Protein AF-A0A2E4DD00-F1 (afdb_monomer_lite)

Radius of gyration: 24.38 Å; chains: 1; bounding box: 70×54×66 Å

Foldseek 3Di:
DPDPLQWKDKAWFFACQQVLDPDPPDDTPTAIEIEAEDDCVQFPPVVVVQLVLLLPVLKAKAFDDHPSQAEDDDDPVVLVRNQVCLVVLHFYWYWYYNLQWIKIWTFNHKDFPVVCPVPVVRYDRRHPDDPVRGGIITITRAMDTDDGNPPPDSVVSVVVVCCVRVHHNNDDLADGDDDFPDPDPDDPDDPPPGDGPSPPPDDPDPLLVVLLVCLCVAAQPVLSVLQHPLLSSLQSQLVVLLVVLVVDAAPSSLVSLVSSLVSNLSSVQRLLCSQAPVSLLVCCVPDPLLVVLLVVQDPVQADVLLNVVNVCCNRVVDVGDSDLVSVLVCLVRVLSVLVSSVVSSVVVVVDPCNVVVNSNSVLSNVLSVLCVVVCLNVLSVVSVVVVVVSVVCVVCRVVDDSVRSRVVSVVSSVLVCQCSHNDPVRPSSQVSSCSSVVHRPDDCDPVNVVVVVVVPPPPPPD

pLDDT: mean 80.6, std 14.47, range [30.0, 97.0]

Secondary structure (DSSP, 8-state):
----TTS-EEEEEEE-TT---S-TTS--EEEEEEEEE--TTTSTTHHHHHHHHHHHHS-EEEE-EETTTEE----HHHHHHHHHHHHTT---EEEEE-SSEEEEEEEEEEEEGGGGTT-TTSB---SSS-GGG--EEEEEEEEEEEEE-TT--HHHHHHHHHHHHHS-B-S-SS---PPP--SSTT----GGGS--TTTS-----HHHHHHHHHIIIIIIGGGGGGS-HHHHHHHHHHHHHHHHGGG--HHHHHHHHHHHHHHHHHHHHHHHIIIIIHHHHHHHHH-HHHHHHHHT--TTTS-HHHHHHHHHHHTTS-SS---HHHHHHHHHHHHHHHHHHHHHHHTTTTSTTHHHHHHHHHHHHHHHHHHHHTTHHHHHHHHHHHHHHHHHHHTTGGGS-HHHHHHHHHHHHHHHHHHTSS-TTT-HHHHHHHHHHTS------HHHHHHHHHH-------

Sequence (462 aa):
MSHYWHKPRIFERVSNIYTFSQNPLFKKNVDQHFFMPWNEVDEPELMFKLKAQIGDKKYAYFPLFKGHGRPWQVQEESLEQIKKQLESFRETHLIMTNLQSIHVFRVAAIVEYQELADDTTQCFHPFKSKKSKFTHWLKIDDMFVLEANHNNITGTIEDELEKFISSPQTQNIFIPSKKQLSDNYEDEINLADRERWVDTNRNLTYDYFVRSSELKDNIYQESWEYLSRKTQHELITSDLERYSGIFYRDIKKWRHLKHSFDHYLNALYNELNEVYMFPLINAITDYKCLKEAWFDLDDSLVNPRVKAMVRSLLIGERKQVDSLEDFLFYTKSAKSFLFTLKNRFTKKIHKEEFLLVENFLCRQESLVESLICHKIVHKIEAIMHINNWMNKMDQNIEKVSSQTLNNCNLKLSHLMSIMTSASYEDNIFFKLIEEKAARGVSKKSFEDEVKTLLSIDFDESA

Structure (mmCIF, N/CA/C/O backbone):
data_AF-A0A2E4DD00-F1
#
_entry.id   AF-A0A2E4DD00-F1
#
loop_
_atom_site.group_PDB
_atom_site.id
_atom_site.type_symbol
_atom_site.label_atom_id
_atom_site.label_alt_id
_atom_site.label_comp_id
_atom_site.label_asym_id
_atom_site.label_entity_id
_atom_site.label_seq_id
_atom_site.pdbx_PDB_ins_code
_atom_site.Cartn_x
_atom_site.Cartn_y
_atom_site.Cartn_z
_atom_site.occupancy
_atom_site.B_iso_or_equiv
_atom_site.auth_seq_id
_atom_site.auth_comp_id
_atom_site.auth_asym_id
_atom_site.auth_atom_id
_atom_site.pdbx_PDB_model_num
ATOM 1 N N . MET A 1 1 ? -11.482 4.629 -28.073 1.00 39.22 1 MET A N 1
ATOM 2 C CA . MET A 1 1 ? -10.571 3.791 -28.885 1.00 39.22 1 MET A CA 1
ATOM 3 C C . MET A 1 1 ? -10.894 2.344 -28.542 1.00 39.22 1 MET A C 1
ATOM 5 O O . MET A 1 1 ? -10.897 2.035 -27.366 1.00 39.22 1 MET A O 1
ATOM 9 N N . SER A 1 2 ? -11.249 1.476 -29.494 1.00 35.62 2 SER A N 1
ATOM 10 C CA . SER A 1 2 ? -11.558 0.067 -29.185 1.00 35.62 2 SER A CA 1
ATOM 11 C C . SER A 1 2 ? -10.259 -0.679 -28.844 1.00 35.62 2 SER A C 1
ATOM 13 O O . SER A 1 2 ? -9.454 -0.954 -29.740 1.00 35.62 2 SER A O 1
ATOM 15 N N . HIS A 1 3 ? -9.991 -0.934 -27.563 1.00 51.69 3 HIS A N 1
ATOM 16 C CA . HIS A 1 3 ? -8.717 -1.508 -27.132 1.00 51.69 3 HIS A CA 1
ATOM 17 C C . HIS A 1 3 ? -8.641 -3.014 -27.416 1.00 51.69 3 HIS A C 1
ATOM 19 O O . HIS A 1 3 ? -9.468 -3.806 -26.984 1.00 51.69 3 HIS A O 1
ATOM 25 N N . TYR A 1 4 ? -7.612 -3.412 -28.171 1.00 68.06 4 TYR A N 1
ATOM 26 C CA . TYR A 1 4 ? -7.267 -4.810 -28.432 1.00 68.06 4 TYR A CA 1
ATOM 27 C C . TYR A 1 4 ? -6.574 -5.416 -27.201 1.00 68.06 4 TYR A C 1
ATOM 29 O O . TYR A 1 4 ? -5.360 -5.628 -27.214 1.00 68.06 4 TYR A O 1
ATOM 37 N N . TRP A 1 5 ? -7.338 -5.752 -26.157 1.00 82.31 5 TRP A N 1
ATOM 38 C CA . TRP A 1 5 ? -6.833 -6.469 -24.973 1.00 82.31 5 TRP A CA 1
ATOM 39 C C . TRP A 1 5 ? -6.318 -7.885 -25.272 1.00 82.31 5 TRP A C 1
ATOM 41 O O . TRP A 1 5 ? -5.752 -8.547 -24.415 1.00 82.31 5 TRP A O 1
ATOM 51 N N . HIS A 1 6 ? -6.444 -8.340 -26.518 1.00 81.19 6 HIS A N 1
ATOM 52 C CA . HIS A 1 6 ? -5.992 -9.648 -26.989 1.00 81.19 6 HIS A CA 1
ATOM 53 C C . HIS A 1 6 ? -4.534 -9.688 -27.472 1.00 81.19 6 HIS A C 1
ATOM 55 O O . HIS A 1 6 ? -4.058 -10.748 -27.885 1.00 81.19 6 HIS A O 1
ATOM 61 N N . LYS A 1 7 ? -3.806 -8.562 -27.462 1.00 86.94 7 LYS A N 1
ATOM 62 C CA . LYS A 1 7 ? -2.407 -8.506 -27.919 1.00 86.94 7 LYS A CA 1
ATOM 63 C C . LYS A 1 7 ? -1.477 -8.013 -26.811 1.00 86.94 7 LYS A C 1
ATOM 65 O O . LYS A 1 7 ? -1.815 -7.036 -26.146 1.00 86.94 7 LYS A O 1
ATOM 70 N N . PRO A 1 8 ? -0.299 -8.640 -26.635 1.00 91.00 8 PRO A N 1
ATOM 71 C CA . PRO A 1 8 ? 0.699 -8.105 -25.726 1.00 91.00 8 PRO A CA 1
ATOM 72 C C . PRO A 1 8 ? 1.235 -6.770 -26.254 1.00 91.00 8 PRO A C 1
ATOM 74 O O . PRO A 1 8 ? 1.322 -6.562 -27.470 1.00 91.00 8 PRO A O 1
ATOM 77 N N . ARG A 1 9 ? 1.595 -5.871 -25.341 1.00 92.81 9 ARG A N 1
ATOM 78 C CA . ARG A 1 9 ? 2.185 -4.567 -25.662 1.00 92.81 9 ARG A CA 1
ATOM 79 C C . ARG A 1 9 ? 3.078 -4.088 -24.528 1.00 92.81 9 ARG A C 1
ATOM 81 O O . ARG A 1 9 ? 2.853 -4.442 -23.374 1.00 92.81 9 ARG A O 1
ATOM 88 N N . ILE A 1 10 ? 4.070 -3.275 -24.864 1.00 93.38 10 ILE A N 1
ATOM 89 C CA . ILE A 1 10 ? 4.711 -2.400 -23.883 1.00 93.38 10 ILE A CA 1
ATOM 90 C C . ILE A 1 10 ? 3.876 -1.129 -23.830 1.00 93.38 10 ILE A C 1
ATOM 92 O O . ILE A 1 10 ? 3.390 -0.661 -24.863 1.00 93.38 10 ILE A O 1
ATOM 96 N N . PHE A 1 11 ? 3.669 -0.609 -22.632 1.00 92.25 11 PHE A N 1
ATOM 97 C CA . PHE A 1 11 ? 3.002 0.664 -22.428 1.00 92.25 11 PHE A CA 1
ATOM 98 C C . PHE A 1 11 ? 3.821 1.516 -21.467 1.00 92.25 11 PHE A C 1
ATOM 100 O O . PHE A 1 11 ? 4.609 1.008 -20.668 1.00 92.25 11 PHE A O 1
ATOM 107 N N . GLU A 1 12 ? 3.623 2.818 -21.573 1.00 91.31 12 GLU A N 1
ATOM 108 C CA . GLU A 1 12 ? 4.301 3.813 -20.762 1.00 91.31 12 GLU A CA 1
ATOM 109 C C . GLU A 1 12 ? 3.349 4.339 -19.699 1.00 91.31 12 GLU A C 1
ATOM 111 O O . GLU A 1 12 ? 2.184 4.625 -19.988 1.00 91.31 12 GLU A O 1
ATOM 116 N N . ARG A 1 13 ? 3.850 4.504 -18.476 1.00 87.94 13 ARG A N 1
ATOM 117 C CA . ARG A 1 13 ? 3.145 5.230 -17.424 1.00 87.94 13 ARG A CA 1
ATOM 118 C C . ARG A 1 13 ? 4.004 6.359 -16.911 1.00 87.94 13 ARG A C 1
ATOM 120 O O . ARG A 1 13 ? 5.195 6.215 -16.657 1.00 87.94 13 ARG A O 1
ATOM 127 N N . VAL A 1 14 ? 3.361 7.506 -16.733 1.00 82.94 14 VAL A N 1
ATOM 128 C CA . VAL A 1 14 ? 3.984 8.634 -16.051 1.00 82.94 14 VAL A CA 1
ATOM 129 C C . VAL A 1 14 ? 3.956 8.351 -14.553 1.00 82.94 14 VAL A C 1
ATOM 131 O O . VAL A 1 14 ? 2.880 8.265 -13.962 1.00 82.94 14 VAL A O 1
ATOM 134 N N . SER A 1 15 ? 5.126 8.234 -13.939 1.00 74.38 15 SER A N 1
ATOM 135 C CA . SER A 1 15 ? 5.287 8.135 -12.495 1.00 74.38 15 SER A CA 1
ATOM 136 C C . SER A 1 15 ? 5.249 9.528 -11.869 1.00 74.38 15 SER A C 1
ATOM 138 O O . SER A 1 15 ? 6.168 10.341 -12.005 1.00 74.38 15 SER A O 1
ATOM 140 N N . ASN A 1 16 ? 4.147 9.795 -11.170 1.00 66.69 16 ASN A N 1
ATOM 141 C CA . ASN A 1 16 ? 3.924 10.998 -10.376 1.00 66.69 16 ASN A CA 1
ATOM 142 C C . ASN A 1 16 ? 4.305 10.811 -8.902 1.00 66.69 16 ASN A C 1
ATOM 144 O O . ASN A 1 16 ? 4.214 11.769 -8.134 1.00 66.69 16 ASN A O 1
ATOM 148 N N . ILE A 1 17 ? 4.776 9.622 -8.518 1.00 58.84 17 ILE A N 1
ATOM 149 C CA . ILE A 1 17 ? 5.202 9.264 -7.152 1.00 58.84 17 ILE A CA 1
ATOM 150 C C . ILE A 1 17 ? 6.194 10.292 -6.584 1.00 58.84 17 ILE A C 1
ATOM 152 O O . ILE A 1 17 ? 6.186 10.592 -5.393 1.00 58.84 17 ILE A O 1
ATOM 156 N N . TYR A 1 18 ? 7.004 10.889 -7.462 1.00 54.31 18 TYR A N 1
ATOM 157 C CA . TYR A 1 18 ? 8.043 11.864 -7.129 1.00 54.31 18 TYR A CA 1
ATOM 158 C C . TYR A 1 18 ? 7.775 13.258 -7.714 1.00 54.31 18 TYR A C 1
ATOM 160 O O . TYR A 1 18 ? 8.676 14.091 -7.787 1.00 54.31 18 TYR A O 1
ATOM 168 N N . THR A 1 19 ? 6.550 13.545 -8.175 1.00 44.56 19 THR A N 1
ATOM 169 C CA . THR A 1 19 ? 6.236 14.873 -8.730 1.00 44.56 19 THR A CA 1
ATOM 170 C C . THR A 1 19 ? 6.063 15.897 -7.613 1.00 44.56 19 THR A C 1
ATOM 172 O O . THR A 1 19 ? 5.012 16.052 -6.994 1.00 44.56 19 THR A O 1
ATOM 175 N N . PHE A 1 20 ? 7.144 16.630 -7.351 1.00 46.81 20 PHE A N 1
ATOM 176 C CA . PHE A 1 20 ? 7.199 17.638 -6.293 1.00 46.81 20 PHE A CA 1
ATOM 177 C C . PHE A 1 20 ? 6.507 18.956 -6.654 1.00 46.81 20 PHE A C 1
ATOM 179 O O . PHE A 1 20 ? 6.340 19.805 -5.782 1.00 46.81 20 PHE A O 1
ATOM 186 N N . SER A 1 21 ? 6.062 19.131 -7.903 1.00 36.00 21 SER A N 1
ATOM 187 C CA . SER A 1 21 ? 5.397 20.353 -8.355 1.00 36.00 21 SER A CA 1
ATOM 188 C C . SER A 1 21 ? 4.218 20.054 -9.282 1.00 36.00 21 SER A C 1
ATOM 190 O O . SER A 1 21 ? 4.285 19.132 -10.091 1.00 36.00 21 SER A O 1
ATOM 192 N N . GLN A 1 22 ? 3.177 20.889 -9.218 1.00 39.31 22 GLN A N 1
ATOM 193 C CA . GLN A 1 22 ? 2.122 20.951 -10.238 1.00 39.31 22 GLN A CA 1
ATOM 194 C C . GLN A 1 22 ? 2.620 21.573 -11.563 1.00 39.31 22 GLN A C 1
ATOM 196 O O . GLN A 1 22 ? 1.857 21.662 -12.522 1.00 39.31 22 GLN A O 1
ATOM 201 N N . ASN A 1 23 ? 3.888 22.008 -11.635 1.00 34.25 23 ASN A N 1
ATOM 202 C CA . ASN A 1 23 ? 4.464 22.648 -12.811 1.00 34.25 23 ASN A CA 1
ATOM 203 C C . ASN A 1 23 ? 5.028 21.614 -13.813 1.00 34.25 23 ASN A C 1
ATOM 205 O O . ASN A 1 23 ? 5.852 20.776 -13.442 1.00 34.25 23 ASN A O 1
ATOM 209 N N . PRO A 1 24 ? 4.661 21.703 -15.107 1.00 36.31 24 PRO A N 1
ATOM 210 C CA . PRO A 1 24 ? 5.008 20.732 -16.152 1.00 36.31 24 PRO A CA 1
ATOM 211 C C . PRO A 1 24 ? 6.449 20.841 -16.692 1.00 36.31 24 PRO A C 1
ATOM 213 O O . PRO A 1 24 ? 6.767 20.205 -17.692 1.00 36.31 24 PRO A O 1
ATOM 216 N N . LEU A 1 25 ? 7.325 21.636 -16.068 1.00 35.12 25 LEU A N 1
ATOM 217 C CA . LEU A 1 25 ? 8.663 21.947 -16.596 1.00 35.12 25 LEU A CA 1
ATOM 218 C C . LEU A 1 25 ? 9.733 20.869 -16.334 1.00 35.12 25 LEU A C 1
ATOM 220 O O . LEU A 1 25 ? 10.872 21.042 -16.757 1.00 35.12 25 LEU A O 1
ATOM 224 N N . PHE A 1 26 ? 9.402 19.758 -15.671 1.00 47.38 26 PHE A N 1
ATOM 225 C CA . PHE A 1 26 ? 10.388 18.752 -15.266 1.00 47.38 26 PHE A CA 1
ATOM 226 C C . PHE A 1 26 ? 10.176 17.388 -15.921 1.00 47.38 26 PHE A C 1
ATOM 228 O O . PHE A 1 26 ? 9.053 16.982 -16.220 1.00 47.38 26 PHE A O 1
ATOM 235 N N . LYS A 1 27 ? 11.301 16.696 -16.145 1.00 48.12 27 LYS A N 1
ATOM 236 C CA . LYS A 1 27 ? 11.430 15.372 -16.763 1.00 48.12 27 LYS A CA 1
ATOM 237 C C . LYS A 1 27 ? 10.433 14.406 -16.113 1.00 48.12 27 LYS A C 1
ATOM 239 O O . LYS A 1 27 ? 10.646 13.950 -14.994 1.00 48.12 27 LYS A O 1
ATOM 244 N N . LYS A 1 28 ? 9.319 14.136 -16.797 1.00 60.25 28 LYS A N 1
ATOM 245 C CA . LYS A 1 28 ? 8.363 13.113 -16.369 1.00 60.25 28 LYS A CA 1
ATOM 246 C C . LYS A 1 28 ? 9.118 11.789 -16.324 1.00 60.25 28 LYS A C 1
ATOM 248 O O . LYS A 1 28 ? 9.758 11.423 -17.309 1.00 60.25 28 LYS A O 1
ATOM 253 N N . ASN A 1 29 ? 9.073 11.099 -15.190 1.00 71.31 29 ASN A N 1
ATOM 254 C CA . ASN A 1 29 ? 9.514 9.713 -15.141 1.00 71.31 29 ASN A CA 1
ATOM 255 C C . ASN A 1 29 ? 8.492 8.919 -15.945 1.00 71.31 29 ASN A C 1
ATOM 257 O O . ASN A 1 29 ? 7.372 8.716 -15.489 1.00 71.31 29 ASN A O 1
ATOM 261 N N . VAL A 1 30 ? 8.838 8.606 -17.186 1.00 83.81 30 VAL A N 1
ATOM 262 C CA . VAL A 1 30 ? 8.031 7.755 -18.050 1.00 83.81 30 VAL A CA 1
ATOM 263 C C . VAL A 1 30 ? 8.648 6.375 -17.958 1.00 83.81 30 VAL A C 1
ATOM 265 O O . VAL A 1 30 ? 9.737 6.154 -18.486 1.00 83.81 30 VAL A O 1
ATOM 268 N N . ASP A 1 31 ? 7.984 5.504 -17.213 1.00 87.44 31 ASP A N 1
ATOM 269 C CA . ASP A 1 31 ? 8.433 4.141 -16.980 1.00 87.44 31 ASP A CA 1
ATOM 270 C C . ASP A 1 31 ? 7.674 3.203 -17.930 1.00 87.44 31 ASP A C 1
ATOM 272 O O . ASP A 1 31 ? 6.484 3.385 -18.211 1.00 87.44 31 ASP A O 1
ATOM 276 N N . GLN A 1 32 ? 8.385 2.224 -18.484 1.00 93.00 32 GLN A N 1
ATOM 277 C CA . GLN A 1 32 ? 7.846 1.226 -19.400 1.00 93.00 32 GLN A CA 1
ATOM 278 C C . GLN A 1 32 ? 7.483 -0.053 -18.647 1.00 93.00 32 GLN A C 1
ATOM 280 O O . GLN A 1 32 ? 8.220 -0.528 -17.780 1.00 93.00 32 GLN A O 1
ATOM 285 N N . HIS A 1 33 ? 6.339 -0.628 -19.005 1.00 94.56 33 HIS A N 1
ATOM 286 C CA . HIS A 1 33 ? 5.773 -1.816 -18.376 1.00 94.56 33 HIS A CA 1
ATOM 287 C C . HIS A 1 33 ? 5.241 -2.783 -19.442 1.00 94.56 33 HIS A C 1
ATOM 289 O O . HIS A 1 33 ? 4.939 -2.394 -20.574 1.00 94.56 33 HIS A O 1
ATOM 295 N N . PHE A 1 34 ? 5.095 -4.055 -19.079 1.00 95.19 34 PHE A N 1
ATOM 296 C CA . PHE A 1 34 ? 4.586 -5.099 -19.965 1.00 95.19 34 PHE A CA 1
ATOM 297 C C . PHE A 1 34 ? 3.098 -5.341 -19.729 1.00 95.19 34 PHE A C 1
ATOM 299 O O . PHE A 1 34 ? 2.656 -5.474 -18.591 1.00 95.19 34 PHE A O 1
ATOM 306 N N . PHE A 1 35 ? 2.330 -5.476 -20.806 1.00 94.56 35 PHE A N 1
ATOM 307 C CA . PHE A 1 35 ? 0.980 -6.027 -20.793 1.00 94.56 35 PHE A CA 1
ATOM 308 C C . PHE A 1 35 ? 0.947 -7.318 -21.610 1.00 94.56 35 PHE A C 1
ATOM 310 O O . PHE A 1 35 ? 1.394 -7.331 -22.761 1.00 94.56 35 PHE A O 1
ATOM 317 N N . MET A 1 36 ? 0.391 -8.390 -21.044 1.00 92.06 36 MET A N 1
ATOM 318 C CA . MET A 1 36 ? 0.235 -9.678 -21.717 1.00 92.06 36 MET A CA 1
ATOM 319 C C . MET A 1 36 ? -1.104 -10.338 -21.365 1.00 92.06 36 MET A C 1
ATOM 321 O O . MET A 1 36 ? -1.315 -10.706 -20.210 1.00 92.06 36 MET A O 1
ATOM 325 N N . PRO A 1 37 ? -1.999 -10.577 -22.336 1.00 90.12 37 PRO A N 1
ATOM 326 C CA . PRO A 1 37 ? -3.182 -11.377 -22.068 1.00 90.12 37 PRO A CA 1
ATOM 327 C C . PRO A 1 37 ? -2.817 -12.852 -21.895 1.00 90.12 37 PRO A C 1
ATOM 329 O O . PRO A 1 37 ? -1.885 -13.352 -22.537 1.00 90.12 37 PRO A O 1
ATOM 332 N N . TRP A 1 38 ? -3.590 -13.569 -21.084 1.00 87.69 38 TRP A N 1
ATOM 333 C CA . TRP A 1 38 ? -3.547 -15.030 -21.042 1.00 87.69 38 TRP A CA 1
ATOM 334 C C . TRP A 1 38 ? -4.927 -15.627 -21.295 1.00 87.69 38 TRP A C 1
ATOM 336 O O . TRP A 1 38 ? -5.951 -14.953 -21.210 1.00 87.69 38 TRP A O 1
ATOM 346 N N . ASN A 1 39 ? -4.936 -16.915 -21.619 1.00 82.94 39 ASN A N 1
ATOM 347 C CA . ASN A 1 39 ? -6.147 -17.687 -21.820 1.00 82.94 39 ASN A CA 1
ATOM 348 C C . ASN A 1 39 ? -6.071 -18.952 -20.962 1.00 82.94 39 ASN A C 1
ATOM 350 O O . ASN A 1 39 ? -5.085 -19.686 -21.032 1.00 82.94 39 ASN A O 1
ATOM 354 N N . GLU A 1 40 ? -7.106 -19.206 -20.164 1.00 81.56 40 GLU A N 1
ATOM 355 C CA . GLU A 1 40 ? -7.196 -20.403 -19.318 1.00 81.56 40 GLU A CA 1
ATOM 356 C C . GLU A 1 40 ? -7.251 -21.702 -20.128 1.00 81.56 40 GLU A C 1
ATOM 358 O O . GLU A 1 40 ? -6.843 -22.749 -19.634 1.00 81.56 40 GLU A O 1
ATOM 363 N N . VAL A 1 41 ? -7.700 -21.639 -21.386 1.00 81.81 41 VAL A N 1
ATOM 364 C CA . VAL A 1 41 ? -7.702 -22.791 -22.299 1.00 81.81 41 VAL A CA 1
ATOM 365 C C . VAL A 1 41 ? -6.279 -23.199 -22.687 1.00 81.81 41 VAL A C 1
ATOM 367 O O . VAL A 1 41 ? -6.001 -24.388 -22.835 1.00 81.81 41 VAL A O 1
ATOM 370 N N . ASP A 1 42 ? -5.382 -22.224 -22.863 1.00 77.81 42 ASP A N 1
ATOM 371 C CA . ASP A 1 42 ? -4.008 -22.479 -23.304 1.00 77.81 42 ASP A CA 1
ATOM 372 C C . ASP A 1 42 ? -3.142 -23.032 -22.158 1.00 77.81 42 ASP A C 1
ATOM 374 O O . ASP A 1 42 ? -2.304 -23.902 -22.400 1.00 77.81 42 ASP A O 1
ATOM 378 N N . GLU A 1 43 ? -3.350 -22.546 -20.928 1.00 81.31 43 GLU A N 1
ATOM 379 C CA . GLU A 1 43 ? -2.734 -23.092 -19.714 1.00 81.31 43 GLU A CA 1
ATOM 380 C C . GLU A 1 43 ? -3.669 -22.918 -18.498 1.00 81.31 43 GLU A C 1
ATOM 382 O O . GLU A 1 43 ? -3.766 -21.817 -17.937 1.00 81.31 43 GLU A O 1
ATOM 387 N N . PRO A 1 44 ? -4.340 -23.998 -18.055 1.00 83.25 44 PRO A N 1
ATOM 388 C CA . PRO A 1 44 ? -5.199 -23.967 -16.879 1.00 83.25 44 PRO A CA 1
ATOM 389 C C . PRO A 1 44 ? -4.415 -23.629 -15.612 1.00 83.25 44 PRO A C 1
ATOM 391 O O . PRO A 1 44 ? -3.289 -24.098 -15.414 1.00 83.25 44 PRO A O 1
ATOM 394 N N . GLU A 1 45 ? -5.042 -22.843 -14.736 1.00 87.19 45 GLU A N 1
ATOM 395 C CA . GLU A 1 45 ? -4.497 -22.448 -13.430 1.00 87.19 45 GLU A CA 1
ATOM 396 C C . GLU A 1 45 ? -3.154 -21.700 -13.501 1.00 87.19 45 GLU A C 1
ATOM 398 O O . GLU A 1 45 ? -2.420 -21.645 -12.513 1.00 87.19 45 GLU A O 1
ATOM 403 N N . LEU A 1 46 ? -2.831 -21.087 -14.648 1.00 88.44 46 LEU A N 1
ATOM 404 C CA . LEU A 1 46 ? -1.578 -20.360 -14.878 1.00 88.44 46 LEU A CA 1
ATOM 405 C C . LEU A 1 46 ? -1.195 -19.443 -13.704 1.00 88.44 46 LEU A C 1
ATOM 407 O O . LEU A 1 46 ? -0.081 -19.520 -13.188 1.00 88.44 46 LEU A O 1
ATOM 411 N N . MET A 1 47 ? -2.136 -18.606 -13.257 1.00 89.50 47 MET A N 1
ATOM 412 C CA . MET A 1 47 ? -1.912 -17.653 -12.165 1.00 89.50 47 MET A CA 1
ATOM 413 C C . MET A 1 47 ? -1.675 -18.341 -10.813 1.00 89.50 47 MET A C 1
ATOM 415 O O . MET A 1 47 ? -0.842 -17.878 -10.036 1.00 89.50 47 MET A O 1
ATOM 419 N N . PHE A 1 48 ? -2.347 -19.463 -10.532 1.00 88.31 48 PHE A N 1
ATOM 420 C CA . PHE A 1 48 ? -2.141 -20.227 -9.296 1.00 88.31 48 PHE A CA 1
ATOM 421 C C . PHE A 1 48 ? -0.774 -20.910 -9.282 1.00 88.31 48 PHE A C 1
ATOM 423 O O . PHE A 1 48 ? -0.072 -20.837 -8.275 1.00 88.31 48 PHE A O 1
ATOM 430 N N . LYS A 1 49 ? -0.363 -21.506 -10.409 1.00 89.19 49 LYS A N 1
ATOM 431 C CA . LYS A 1 49 ? 0.961 -22.129 -10.552 1.00 89.19 49 LYS A CA 1
ATOM 432 C C . LYS A 1 49 ? 2.081 -21.101 -10.393 1.00 89.19 49 LYS A C 1
ATOM 434 O O . LYS A 1 49 ? 3.040 -21.356 -9.670 1.00 89.19 49 LYS A O 1
ATOM 439 N N . LEU A 1 50 ? 1.927 -19.922 -11.002 1.00 89.56 50 LEU A N 1
ATOM 440 C CA . LEU A 1 50 ? 2.867 -18.812 -10.834 1.00 89.56 50 LEU A CA 1
ATOM 441 C C . LEU A 1 50 ? 2.927 -18.324 -9.387 1.00 89.56 50 LEU A C 1
ATOM 443 O O . LEU A 1 50 ? 4.019 -18.198 -8.839 1.00 89.56 50 LEU A O 1
ATOM 447 N N . LYS A 1 51 ? 1.773 -18.094 -8.748 1.00 89.62 51 LYS A N 1
ATOM 448 C CA . LYS A 1 51 ? 1.715 -17.683 -7.339 1.00 89.62 51 LYS A CA 1
ATOM 449 C C . LYS A 1 51 ? 2.415 -18.701 -6.435 1.00 89.62 51 LYS A C 1
ATOM 451 O O . LYS A 1 51 ? 3.231 -18.300 -5.611 1.00 89.62 51 LYS A O 1
ATOM 456 N N . ALA A 1 52 ? 2.122 -19.992 -6.603 1.00 88.31 52 ALA A N 1
ATOM 457 C CA . ALA A 1 52 ? 2.737 -21.067 -5.827 1.00 88.31 52 ALA A CA 1
ATOM 458 C C . ALA A 1 52 ? 4.259 -21.093 -6.018 1.00 88.31 52 ALA A C 1
ATOM 460 O O . ALA A 1 52 ? 5.005 -21.099 -5.043 1.00 88.31 52 ALA A O 1
ATOM 461 N N . GLN A 1 53 ? 4.732 -20.995 -7.263 1.00 87.81 53 GLN A N 1
ATOM 462 C CA . GLN A 1 53 ? 6.163 -20.978 -7.544 1.00 87.81 53 GLN A CA 1
ATOM 463 C C . GLN A 1 53 ? 6.872 -19.756 -6.942 1.00 87.81 53 GLN A C 1
ATOM 465 O O . GLN A 1 53 ? 7.935 -19.909 -6.346 1.00 87.81 53 GLN A O 1
ATOM 470 N N . ILE A 1 54 ? 6.294 -18.555 -7.047 1.00 87.94 54 ILE A N 1
ATOM 471 C CA . ILE A 1 54 ? 6.866 -17.340 -6.443 1.00 87.94 54 ILE A CA 1
ATOM 472 C C . ILE A 1 54 ? 6.842 -17.424 -4.904 1.00 87.94 54 ILE A C 1
ATOM 474 O O . ILE A 1 54 ? 7.761 -16.930 -4.241 1.00 87.94 54 ILE A O 1
ATOM 478 N N . GLY A 1 55 ? 5.819 -18.056 -4.322 1.00 84.56 55 GLY A N 1
ATOM 479 C CA . GLY A 1 55 ? 5.744 -18.342 -2.889 1.00 84.56 55 GLY A CA 1
ATOM 480 C C . GLY A 1 55 ? 6.884 -19.254 -2.430 1.00 84.56 55 GLY A C 1
ATOM 481 O O . GLY A 1 55 ? 7.682 -18.859 -1.578 1.00 84.56 55 GLY A O 1
ATOM 482 N N . ASP A 1 56 ? 7.012 -20.420 -3.067 1.00 83.62 56 ASP A N 1
ATOM 483 C CA . ASP A 1 56 ? 7.940 -21.488 -2.675 1.00 83.62 56 ASP A CA 1
ATOM 484 C C . ASP A 1 56 ? 9.403 -21.186 -3.027 1.00 83.62 56 ASP A C 1
ATOM 486 O O . ASP A 1 56 ? 10.312 -21.433 -2.234 1.00 83.62 56 ASP A O 1
ATOM 490 N N . LYS A 1 57 ? 9.652 -20.678 -4.240 1.00 81.75 57 LYS A N 1
ATOM 491 C CA . LYS A 1 57 ? 11.000 -20.454 -4.802 1.00 81.75 57 LYS A CA 1
ATOM 492 C C . LYS A 1 57 ? 11.449 -19.003 -4.743 1.00 81.75 57 LYS A C 1
ATOM 494 O O . LYS A 1 57 ? 12.526 -18.669 -5.219 1.00 81.75 57 LYS A O 1
ATOM 499 N N . LYS A 1 58 ? 10.632 -18.133 -4.156 1.00 83.81 58 LYS A N 1
ATOM 500 C CA . LYS A 1 58 ? 10.825 -16.680 -4.077 1.00 83.81 58 LYS A CA 1
ATOM 501 C C . LYS A 1 58 ? 10.738 -15.924 -5.410 1.00 83.81 58 LYS A C 1
ATOM 503 O O . LYS A 1 58 ? 10.481 -14.724 -5.392 1.00 83.81 58 LYS A O 1
ATOM 508 N N . TYR A 1 59 ? 10.881 -16.593 -6.551 1.00 86.88 59 TYR A N 1
ATOM 509 C CA . TYR A 1 59 ? 10.709 -16.006 -7.877 1.00 86.88 59 TYR A CA 1
ATOM 510 C C . TYR A 1 59 ? 10.374 -17.068 -8.935 1.00 86.88 59 TYR A C 1
ATOM 512 O O . TYR A 1 59 ? 10.444 -18.272 -8.687 1.00 86.88 59 TYR A O 1
ATOM 520 N N . ALA A 1 60 ? 10.010 -16.615 -10.133 1.00 89.00 60 ALA A N 1
ATOM 521 C CA . ALA A 1 60 ? 9.810 -17.444 -11.313 1.00 89.00 60 ALA A CA 1
ATOM 522 C C . ALA A 1 60 ? 10.359 -16.737 -12.560 1.00 89.00 60 ALA A C 1
ATOM 524 O O . ALA A 1 60 ? 10.250 -15.517 -12.685 1.00 89.00 60 ALA A O 1
ATOM 525 N N . TYR A 1 61 ? 10.920 -17.496 -13.503 1.00 89.00 61 TYR A N 1
ATOM 526 C CA . TYR A 1 61 ? 11.180 -16.977 -14.849 1.00 89.00 61 TYR A CA 1
ATOM 527 C C . TYR A 1 61 ? 9.982 -17.243 -15.752 1.00 89.00 61 TYR A C 1
ATOM 529 O O . TYR A 1 61 ? 9.567 -18.393 -15.891 1.00 89.00 61 TYR A O 1
ATOM 537 N N . PHE A 1 62 ? 9.469 -16.193 -16.388 1.00 89.69 62 PHE A N 1
ATOM 538 C CA . PHE A 1 62 ? 8.284 -16.219 -17.235 1.00 89.69 62 PHE A CA 1
ATOM 539 C C . PHE A 1 62 ? 8.603 -15.765 -18.669 1.00 89.69 62 PHE A C 1
ATOM 541 O O . PHE A 1 62 ? 9.202 -14.702 -18.843 1.00 89.69 62 PHE A O 1
ATOM 548 N N . PRO A 1 63 ? 8.235 -16.524 -19.716 1.00 89.88 63 PRO A N 1
ATOM 549 C CA . PRO A 1 63 ? 8.616 -16.183 -21.082 1.00 89.88 63 PRO A CA 1
ATOM 550 C C . PRO A 1 63 ? 7.751 -15.054 -21.646 1.00 89.88 63 PRO A C 1
ATOM 552 O O . PRO A 1 63 ? 6.540 -15.015 -21.427 1.00 89.88 63 PRO A O 1
ATOM 555 N N . LEU A 1 64 ? 8.345 -14.184 -22.467 1.00 89.50 64 LEU A N 1
ATOM 556 C CA . LEU A 1 64 ? 7.581 -13.204 -23.243 1.00 89.50 64 LEU A CA 1
ATOM 557 C C . LEU A 1 64 ? 6.883 -13.880 -24.432 1.00 89.50 64 LEU A C 1
ATOM 559 O O . LEU A 1 64 ? 7.526 -14.385 -25.358 1.00 89.50 64 LEU A O 1
ATOM 563 N N . PHE A 1 65 ? 5.550 -13.864 -24.442 1.00 86.75 65 PHE A N 1
ATOM 564 C CA . PHE A 1 65 ? 4.744 -14.508 -25.479 1.00 86.75 65 PHE A CA 1
ATOM 565 C C . PHE A 1 65 ? 3.621 -13.611 -26.013 1.00 86.75 65 PHE A C 1
ATOM 567 O O . PHE A 1 65 ? 3.161 -12.669 -25.376 1.00 86.75 65 PHE A O 1
ATOM 574 N N . LYS A 1 66 ? 3.177 -13.930 -27.226 1.00 81.19 66 LYS A N 1
ATOM 575 C CA . LYS A 1 66 ? 1.939 -13.472 -27.854 1.00 81.19 66 LYS A CA 1
ATOM 576 C C . LYS A 1 66 ? 0.962 -14.642 -27.905 1.00 81.19 66 LYS A C 1
ATOM 578 O O . LYS A 1 66 ? 1.411 -15.789 -27.922 1.00 81.19 66 LYS A O 1
ATOM 583 N N . GLY A 1 67 ? -0.338 -14.339 -27.920 1.00 71.31 67 GLY A N 1
ATOM 584 C CA . GLY A 1 67 ? -1.439 -15.305 -27.779 1.00 71.31 67 GLY A CA 1
ATOM 585 C C . GLY A 1 67 ? -1.205 -16.679 -28.427 1.00 71.31 67 GLY A C 1
ATOM 586 O O . GLY A 1 67 ? -0.563 -16.786 -29.479 1.00 71.31 67 GLY A O 1
ATOM 587 N N . HIS A 1 68 ? -1.730 -17.725 -27.782 1.00 71.50 68 HIS A N 1
ATOM 588 C CA . HIS A 1 68 ? -1.483 -19.136 -28.110 1.00 71.50 68 HIS A CA 1
ATOM 589 C C . HIS A 1 68 ? -0.011 -19.567 -27.973 1.00 71.50 68 HIS A C 1
ATOM 591 O O . HIS A 1 68 ? 0.503 -20.336 -28.790 1.00 71.50 68 HIS A O 1
ATOM 597 N N . GLY A 1 69 ? 0.697 -19.038 -26.968 1.00 72.38 69 GLY A N 1
ATOM 598 C CA . GLY A 1 69 ? 2.040 -19.496 -26.589 1.00 72.38 69 GLY A CA 1
ATOM 599 C C . GLY A 1 69 ? 3.126 -19.294 -27.650 1.00 72.38 69 GLY A C 1
ATOM 600 O O . GLY A 1 69 ? 4.095 -20.053 -27.702 1.00 72.38 69 GLY A O 1
ATOM 601 N N . ARG A 1 70 ? 2.984 -18.305 -28.541 1.00 82.38 70 ARG A N 1
ATOM 602 C CA . ARG A 1 70 ? 4.020 -17.972 -29.534 1.00 82.38 70 ARG A CA 1
ATOM 603 C C . ARG A 1 70 ? 5.001 -16.954 -28.941 1.00 82.38 70 ARG A C 1
ATOM 605 O O . ARG A 1 70 ? 4.553 -16.073 -28.224 1.00 82.38 70 ARG A O 1
ATOM 612 N N . PRO A 1 71 ? 6.301 -16.970 -29.271 1.00 85.81 71 PRO A N 1
ATOM 613 C CA . PRO A 1 71 ? 7.238 -15.959 -28.775 1.00 85.81 71 PRO A CA 1
ATOM 614 C C . PRO A 1 71 ? 6.841 -14.536 -29.185 1.00 85.81 71 PRO A C 1
ATOM 616 O O . PRO A 1 71 ? 6.450 -14.296 -30.338 1.00 85.81 71 PRO A O 1
ATOM 619 N N . TRP A 1 72 ? 6.948 -13.594 -28.248 1.00 88.94 72 TRP A N 1
ATOM 620 C CA . TRP A 1 72 ? 6.808 -12.167 -28.525 1.00 88.94 72 TRP A CA 1
ATOM 621 C C . TRP A 1 72 ? 8.185 -11.571 -28.814 1.00 88.94 72 TRP A C 1
ATOM 623 O O . TRP A 1 72 ? 9.065 -11.564 -27.959 1.00 88.94 72 TRP A O 1
ATOM 633 N N . GLN A 1 73 ? 8.377 -11.097 -30.045 1.00 85.62 73 GLN A N 1
ATOM 634 C CA . GLN A 1 73 ? 9.568 -10.346 -30.431 1.00 85.62 73 GLN A CA 1
ATOM 635 C C . GLN A 1 73 ? 9.359 -8.881 -30.054 1.00 85.62 73 GLN A C 1
ATOM 637 O O . GLN A 1 73 ? 8.638 -8.155 -30.739 1.00 85.62 73 GLN A O 1
ATOM 642 N N . VAL A 1 74 ? 9.934 -8.495 -28.922 1.00 85.94 74 VAL A N 1
ATOM 643 C CA . VAL A 1 74 ? 9.989 -7.108 -28.458 1.00 85.94 74 VAL A CA 1
ATOM 644 C C . VAL A 1 74 ? 11.151 -6.401 -29.157 1.00 85.94 74 VAL A C 1
ATOM 646 O O . VAL A 1 74 ? 12.162 -7.033 -29.454 1.00 85.94 74 VAL A O 1
ATOM 649 N N . GLN A 1 75 ? 10.999 -5.107 -29.443 1.00 88.69 75 GLN A N 1
ATOM 650 C CA . GLN A 1 75 ? 12.081 -4.286 -29.987 1.00 88.69 75 GLN A CA 1
ATOM 651 C C . GLN A 1 75 ? 13.236 -4.188 -28.978 1.00 88.69 75 GLN A C 1
ATOM 653 O O . GLN A 1 75 ? 12.999 -3.955 -27.792 1.00 88.69 75 GLN A O 1
ATOM 658 N N . GLU A 1 76 ? 14.474 -4.350 -29.450 1.00 86.94 76 GLU A N 1
ATOM 659 C CA . GLU A 1 76 ? 15.675 -4.316 -28.598 1.00 86.94 76 GLU A CA 1
ATOM 660 C C . GLU A 1 76 ? 15.805 -2.990 -27.841 1.00 86.94 76 GLU A C 1
ATOM 662 O O . GLU A 1 76 ? 16.089 -3.000 -26.647 1.00 86.94 76 GLU A O 1
ATOM 667 N N . GLU A 1 77 ? 15.476 -1.866 -28.484 1.00 90.12 77 GLU A N 1
ATOM 668 C CA . GLU A 1 77 ? 15.511 -0.540 -27.857 1.00 90.12 77 GLU A CA 1
ATOM 669 C C . GLU A 1 77 ? 14.615 -0.457 -26.607 1.00 90.12 77 GLU A C 1
ATOM 671 O O . GLU A 1 77 ? 15.051 0.027 -25.563 1.00 90.12 77 GLU A O 1
ATOM 676 N N . SER A 1 78 ? 13.386 -0.984 -26.669 1.00 89.94 78 SER A N 1
ATOM 677 C CA . SER A 1 78 ? 12.482 -1.009 -25.511 1.00 89.94 78 SER A CA 1
ATOM 678 C C . SER A 1 78 ? 12.997 -1.933 -24.405 1.00 89.94 78 SER A C 1
ATOM 680 O O . SER A 1 78 ? 12.889 -1.617 -23.224 1.00 89.94 78 SER A O 1
ATOM 682 N N . LEU A 1 79 ? 13.593 -3.077 -24.761 1.00 90.19 79 LEU A N 1
ATOM 683 C CA . LEU A 1 79 ? 14.185 -3.980 -23.771 1.00 90.19 79 LEU A CA 1
ATOM 684 C C . LEU A 1 79 ? 15.390 -3.344 -23.074 1.00 90.19 79 LEU A C 1
ATOM 686 O O . LEU A 1 79 ? 15.517 -3.477 -21.859 1.00 90.19 79 LEU A O 1
ATOM 690 N N . GLU A 1 80 ? 16.249 -2.632 -23.805 1.00 90.38 80 GLU A N 1
ATOM 691 C CA . GLU A 1 80 ? 17.364 -1.884 -23.221 1.00 90.38 80 GLU A CA 1
ATOM 692 C C . GLU A 1 80 ? 16.886 -0.766 -22.290 1.00 90.38 80 GLU A C 1
ATOM 694 O O . GLU A 1 80 ? 17.458 -0.573 -21.215 1.00 90.38 80 GLU A O 1
ATOM 699 N N . GLN A 1 81 ? 15.831 -0.039 -22.671 1.00 90.94 81 GLN A N 1
ATOM 700 C CA . GLN A 1 81 ? 15.227 0.993 -21.825 1.00 90.94 81 GLN A CA 1
ATOM 701 C C . GLN A 1 81 ? 14.688 0.396 -20.519 1.00 90.94 81 GLN A C 1
ATOM 703 O O . GLN A 1 81 ? 15.007 0.899 -19.440 1.00 90.94 81 GLN A O 1
ATOM 708 N N . ILE A 1 82 ? 13.960 -0.722 -20.592 1.00 91.94 82 ILE A N 1
ATOM 709 C CA . ILE A 1 82 ? 13.443 -1.405 -19.400 1.00 91.94 82 ILE A CA 1
ATOM 710 C C . ILE A 1 82 ? 14.581 -2.000 -18.554 1.00 91.94 82 ILE A C 1
ATOM 712 O O . ILE A 1 82 ? 14.537 -1.910 -17.329 1.00 91.94 82 ILE A O 1
ATOM 716 N N . LYS A 1 83 ? 15.640 -2.555 -19.160 1.00 90.69 83 LYS A N 1
ATOM 717 C CA . LYS A 1 83 ? 16.829 -3.021 -18.416 1.00 90.69 83 LYS A CA 1
ATOM 718 C C . LYS A 1 83 ? 17.470 -1.871 -17.620 1.00 90.69 83 LYS A C 1
ATOM 720 O O . LYS A 1 83 ? 17.678 -2.019 -16.419 1.00 90.69 83 LYS A O 1
ATOM 725 N N . LYS A 1 84 ? 17.661 -0.695 -18.232 1.00 87.81 84 LYS A N 1
ATOM 726 C CA . LYS A 1 84 ? 18.163 0.516 -17.542 1.00 87.81 84 LYS A CA 1
ATOM 727 C C . LYS A 1 84 ? 17.221 0.998 -16.430 1.00 87.81 84 LYS A C 1
ATOM 729 O O . LYS A 1 84 ? 17.675 1.466 -15.384 1.00 87.81 84 LYS A O 1
ATOM 734 N N . GLN A 1 85 ? 15.908 0.885 -16.637 1.00 87.50 85 GLN A N 1
ATOM 735 C CA . GLN A 1 85 ? 14.891 1.203 -15.630 1.00 87.50 85 GLN A CA 1
ATOM 736 C C . GLN A 1 85 ? 14.998 0.282 -14.403 1.00 87.50 85 GLN A C 1
ATOM 738 O O . GLN A 1 85 ? 14.979 0.764 -13.268 1.00 87.50 85 GLN A O 1
ATOM 743 N N . LEU A 1 86 ? 15.172 -1.023 -14.629 1.00 85.50 86 LEU A N 1
ATOM 744 C CA . LEU A 1 86 ? 15.364 -2.030 -13.582 1.00 85.50 86 LEU A CA 1
ATOM 745 C C . LEU A 1 86 ? 16.675 -1.819 -12.810 1.00 85.50 86 LEU A C 1
ATOM 747 O O . LEU A 1 86 ? 16.676 -1.891 -11.582 1.00 85.50 86 LEU A O 1
ATOM 751 N N . GLU A 1 87 ? 17.767 -1.482 -13.503 1.00 81.19 87 GLU A N 1
ATOM 752 C CA . GLU A 1 87 ? 19.049 -1.094 -12.885 1.00 81.19 87 GLU A CA 1
ATOM 753 C C . GLU A 1 87 ? 18.929 0.172 -12.025 1.00 81.19 87 GLU A C 1
ATOM 755 O O . GLU A 1 87 ? 19.624 0.317 -11.020 1.00 81.19 87 GLU A O 1
ATOM 760 N N . SER A 1 88 ? 18.008 1.067 -12.389 1.00 73.88 88 SER A N 1
ATOM 761 C CA . SER A 1 88 ? 17.666 2.272 -11.623 1.00 73.88 88 SER A CA 1
ATOM 762 C C . SER A 1 88 ? 16.648 2.006 -10.505 1.00 73.88 88 SER A C 1
ATOM 764 O O . SER A 1 88 ? 16.150 2.950 -9.897 1.00 73.88 88 SER A O 1
ATOM 766 N N . PHE A 1 89 ? 16.314 0.738 -10.238 1.00 74.75 89 PHE A N 1
ATOM 767 C CA . PHE A 1 89 ? 15.391 0.288 -9.187 1.00 74.75 89 PHE A CA 1
ATOM 768 C C . PHE A 1 89 ? 13.977 0.864 -9.271 1.00 74.75 89 PHE A C 1
ATOM 770 O O . PHE A 1 89 ? 13.258 0.904 -8.267 1.00 74.75 89 PHE A O 1
ATOM 777 N N . ARG A 1 90 ? 13.561 1.282 -10.467 1.00 78.88 90 ARG A N 1
ATOM 778 C CA . ARG A 1 90 ? 12.199 1.753 -10.701 1.00 78.88 90 ARG A CA 1
ATOM 779 C C . ARG A 1 90 ? 11.240 0.580 -10.787 1.00 78.88 90 ARG A C 1
ATOM 781 O O . ARG A 1 90 ? 11.561 -0.488 -11.318 1.00 78.88 90 ARG A O 1
ATOM 788 N N . GLU A 1 91 ? 10.049 0.782 -10.243 1.00 84.75 91 GLU A N 1
ATOM 789 C CA . GLU A 1 91 ? 9.026 -0.247 -10.227 1.00 84.75 91 GLU A CA 1
ATOM 790 C C . GLU A 1 91 ? 8.587 -0.582 -11.656 1.00 84.75 91 GLU A C 1
ATOM 792 O O . GLU A 1 91 ? 8.118 0.271 -12.400 1.00 84.75 91 GLU A O 1
ATOM 797 N N . THR A 1 92 ? 8.753 -1.845 -12.043 1.00 91.19 92 THR A N 1
ATOM 798 C CA . THR A 1 92 ? 8.435 -2.331 -13.387 1.00 91.19 92 THR A CA 1
ATOM 799 C C . THR A 1 92 ? 7.404 -3.442 -13.272 1.00 91.19 92 THR A C 1
ATOM 801 O O . THR A 1 92 ? 7.548 -4.352 -12.448 1.00 91.19 92 THR A O 1
ATOM 804 N N . HIS A 1 93 ? 6.354 -3.376 -14.092 1.00 94.12 93 HIS A N 1
ATOM 805 C CA . HIS A 1 93 ? 5.204 -4.277 -13.991 1.00 94.12 93 HIS A CA 1
ATOM 806 C C . HIS A 1 93 ? 5.099 -5.195 -15.198 1.00 94.12 93 HIS A C 1
ATOM 808 O O . HIS A 1 93 ? 5.344 -4.781 -16.330 1.00 94.12 93 HIS A O 1
ATOM 814 N N . LEU A 1 94 ? 4.644 -6.418 -14.945 1.00 95.31 94 LEU A N 1
ATOM 815 C CA . LEU A 1 94 ? 3.983 -7.261 -15.929 1.00 95.31 94 LEU A CA 1
ATOM 816 C C . LEU A 1 94 ? 2.505 -7.348 -15.540 1.00 95.31 94 LEU A C 1
ATOM 818 O O . LEU A 1 94 ? 2.159 -7.981 -14.546 1.00 95.31 94 LEU A O 1
ATOM 822 N N . ILE A 1 95 ? 1.642 -6.696 -16.313 1.00 95.12 95 ILE A N 1
ATOM 823 C CA . ILE A 1 95 ? 0.191 -6.788 -16.177 1.00 95.12 95 ILE A CA 1
ATOM 824 C C . ILE A 1 95 ? -0.300 -7.932 -17.044 1.00 95.12 95 ILE A C 1
ATOM 826 O O . ILE A 1 95 ? -0.041 -7.981 -18.249 1.00 95.12 95 ILE A O 1
ATOM 830 N N . MET A 1 96 ? -1.062 -8.820 -16.433 1.00 93.81 96 MET A N 1
ATOM 831 C CA . MET A 1 96 ? -1.720 -9.915 -17.103 1.00 93.81 96 MET A CA 1
ATOM 832 C C . MET A 1 96 ? -3.230 -9.814 -16.896 1.00 93.81 96 MET A C 1
ATOM 834 O O . MET A 1 96 ? -3.683 -9.470 -15.803 1.00 93.81 96 MET A O 1
ATOM 838 N N . THR A 1 97 ? -4.018 -10.162 -17.920 1.00 92.00 97 THR A N 1
ATOM 839 C CA . THR A 1 97 ? -5.479 -10.345 -17.794 1.00 92.00 97 THR A CA 1
ATOM 840 C C . THR A 1 97 ? -6.012 -11.479 -18.683 1.00 92.00 97 THR A C 1
ATOM 842 O O . THR A 1 97 ? -5.498 -11.706 -19.780 1.00 92.00 97 THR A O 1
ATOM 845 N N . ASN A 1 98 ? -7.060 -12.167 -18.228 1.00 89.75 98 ASN A N 1
ATOM 846 C CA . ASN A 1 98 ? -7.950 -13.012 -19.039 1.00 89.75 98 ASN A CA 1
ATOM 847 C C . ASN A 1 98 ? -9.350 -12.386 -19.205 1.00 89.75 98 ASN A C 1
ATOM 849 O O . ASN A 1 98 ? -10.289 -13.089 -19.572 1.00 89.75 98 ASN A O 1
ATOM 853 N N . LEU A 1 99 ? -9.503 -11.092 -18.892 1.00 87.94 99 LEU A N 1
ATOM 854 C CA . LEU A 1 99 ? -10.781 -10.366 -18.803 1.00 87.94 99 LEU A CA 1
ATOM 855 C C . LEU A 1 99 ? -11.742 -10.872 -17.708 1.00 87.94 99 LEU A C 1
ATOM 857 O O . LEU A 1 99 ? -12.892 -10.450 -17.650 1.00 87.94 99 LEU A O 1
ATOM 861 N N . GLN A 1 100 ? -11.266 -11.744 -16.817 1.00 88.25 100 GLN A N 1
ATOM 862 C CA . GLN A 1 100 ? -11.946 -12.124 -15.575 1.00 88.25 100 GLN A CA 1
ATOM 863 C C . GLN A 1 100 ? -11.167 -11.670 -14.343 1.00 88.25 100 GLN A C 1
ATOM 865 O O . GLN A 1 100 ? -11.752 -11.447 -13.293 1.00 88.25 100 GLN A O 1
ATOM 870 N N . SER A 1 101 ? -9.855 -11.491 -14.446 1.00 89.75 101 SER A N 1
ATOM 871 C CA . SER A 1 101 ? -9.048 -10.882 -13.394 1.00 89.75 101 SER A CA 1
ATOM 872 C C . SER A 1 101 ? -7.867 -10.106 -13.968 1.00 89.75 101 SER A C 1
ATOM 874 O O . SER A 1 101 ? -7.459 -10.298 -15.120 1.00 89.75 101 SER A O 1
ATOM 876 N N . ILE A 1 102 ? -7.313 -9.209 -13.154 1.00 92.88 102 ILE A N 1
ATOM 877 C CA . ILE A 1 102 ? -6.125 -8.417 -13.470 1.00 92.88 102 ILE A CA 1
ATOM 878 C C . ILE A 1 102 ? -5.042 -8.745 -12.446 1.00 92.88 102 ILE A C 1
ATOM 880 O O . ILE A 1 102 ? -5.182 -8.477 -11.251 1.00 92.88 102 ILE A O 1
ATOM 884 N N . HIS A 1 103 ? -3.941 -9.312 -12.928 1.00 93.88 103 HIS A N 1
ATOM 885 C CA . HIS A 1 103 ? -2.782 -9.672 -12.122 1.00 93.88 103 HIS A CA 1
ATOM 886 C C . HIS A 1 103 ? -1.621 -8.762 -12.493 1.00 93.88 103 HIS A C 1
ATOM 888 O O . HIS A 1 103 ? -1.296 -8.597 -13.665 1.00 93.88 103 HIS A O 1
ATOM 894 N N . VAL A 1 104 ? -0.982 -8.180 -11.491 1.00 95.12 104 VAL A N 1
ATOM 895 C CA . VAL A 1 104 ? 0.197 -7.336 -11.641 1.00 95.12 104 VAL A CA 1
ATOM 896 C C . VAL A 1 104 ? 1.361 -8.076 -11.000 1.00 95.12 104 VAL A C 1
ATOM 898 O O . VAL A 1 104 ? 1.302 -8.436 -9.828 1.00 95.12 104 VAL A O 1
ATOM 901 N N . PHE A 1 105 ? 2.420 -8.318 -11.759 1.00 94.38 105 PHE A N 1
ATOM 902 C CA . PHE A 1 105 ? 3.650 -8.934 -11.275 1.00 94.38 105 PHE A CA 1
ATOM 903 C C . PHE A 1 105 ? 4.765 -7.898 -11.212 1.00 94.38 105 PHE A C 1
ATOM 905 O O . PHE A 1 105 ? 4.876 -7.052 -12.107 1.00 94.38 105 PHE A O 1
ATOM 912 N N . ARG A 1 106 ? 5.624 -7.991 -10.193 1.00 92.75 106 ARG A N 1
ATOM 913 C CA . ARG A 1 106 ? 6.871 -7.222 -10.167 1.00 92.75 106 ARG A CA 1
ATOM 914 C C . ARG A 1 106 ? 7.888 -7.889 -11.079 1.00 92.75 106 ARG A C 1
ATOM 916 O O . ARG A 1 106 ? 8.192 -9.066 -10.904 1.00 92.75 106 ARG A O 1
ATOM 923 N N . VAL A 1 107 ? 8.437 -7.126 -12.018 1.00 92.38 107 VAL A N 1
ATOM 924 C CA . VAL A 1 107 ? 9.574 -7.555 -12.835 1.00 92.38 107 VAL A CA 1
ATOM 925 C C . VAL A 1 107 ? 10.855 -7.153 -12.112 1.00 92.38 107 VAL A C 1
ATOM 927 O O . VAL A 1 107 ? 11.072 -5.975 -11.843 1.00 92.38 107 VAL A O 1
ATOM 930 N N . ALA A 1 108 ? 11.690 -8.134 -11.782 1.00 88.12 108 ALA A N 1
ATOM 931 C CA . ALA A 1 108 ? 12.970 -7.933 -11.109 1.00 88.12 108 ALA A CA 1
ATOM 932 C C . ALA A 1 108 ? 14.150 -7.888 -12.090 1.00 88.12 108 ALA A C 1
ATOM 934 O O . ALA A 1 108 ? 15.122 -7.182 -11.845 1.00 88.12 108 ALA A O 1
ATOM 935 N N . ALA A 1 109 ? 14.079 -8.647 -13.187 1.00 88.69 109 ALA A N 1
ATOM 936 C CA . ALA A 1 109 ? 15.114 -8.691 -14.217 1.00 88.69 109 ALA A CA 1
ATOM 937 C C . ALA A 1 109 ? 14.544 -9.173 -15.559 1.00 88.69 109 ALA A C 1
ATOM 939 O O . ALA A 1 109 ? 13.502 -9.833 -15.602 1.00 88.69 109 ALA A O 1
ATOM 940 N N . ILE A 1 110 ? 15.267 -8.889 -16.642 1.00 90.12 110 ILE A N 1
ATOM 941 C CA . ILE A 1 110 ? 15.053 -9.484 -17.965 1.00 90.12 110 ILE A CA 1
ATOM 942 C C . ILE A 1 110 ? 16.304 -10.290 -18.297 1.00 90.12 110 ILE A C 1
ATOM 944 O O . ILE A 1 110 ? 17.390 -9.717 -18.334 1.00 90.12 110 ILE A O 1
ATOM 948 N N . VAL A 1 111 ? 16.137 -11.586 -18.544 1.00 88.56 111 VAL A N 1
ATOM 949 C CA . VAL A 1 111 ? 17.229 -12.521 -18.844 1.00 88.56 111 VAL A CA 1
ATOM 950 C C . VAL A 1 111 ? 17.034 -13.166 -20.208 1.00 88.56 111 VAL A C 1
ATOM 952 O O . VAL A 1 111 ? 15.907 -13.303 -20.702 1.00 88.56 111 VAL A O 1
ATOM 955 N N . GLU A 1 112 ? 18.137 -13.569 -20.820 1.00 85.94 112 GLU A N 1
ATOM 956 C CA . GLU A 1 112 ? 18.119 -14.315 -22.073 1.00 85.94 112 GLU A CA 1
ATOM 957 C C . GLU A 1 112 ? 18.055 -15.822 -21.829 1.00 85.94 112 GLU A C 1
ATOM 959 O O . GLU A 1 112 ? 18.497 -16.337 -20.805 1.00 85.94 112 GLU A O 1
ATOM 964 N N . TYR A 1 113 ? 17.525 -16.576 -22.796 1.00 80.56 113 TYR A N 1
ATOM 965 C CA . TYR A 1 113 ? 17.415 -18.034 -22.668 1.00 80.56 113 TYR A CA 1
ATOM 966 C C . TYR A 1 113 ? 18.755 -18.730 -22.394 1.00 80.56 113 TYR A C 1
ATOM 968 O O . TYR A 1 113 ? 18.788 -19.745 -21.702 1.00 80.56 113 TYR A O 1
ATOM 976 N N . GLN A 1 114 ? 19.854 -18.196 -22.928 1.00 77.38 114 GLN A N 1
ATOM 977 C CA . GLN A 1 114 ? 21.193 -18.751 -22.715 1.00 77.38 114 GLN A CA 1
ATOM 978 C C . GLN A 1 114 ? 21.627 -18.639 -21.246 1.00 77.38 114 GLN A C 1
ATOM 980 O O . GLN A 1 114 ? 22.288 -19.537 -20.738 1.00 77.38 114 GLN A O 1
ATOM 985 N N . GLU A 1 115 ? 21.176 -17.595 -20.550 1.00 75.62 115 GLU A N 1
ATOM 986 C CA . GLU A 1 115 ? 21.464 -17.326 -19.136 1.00 75.62 115 GLU A CA 1
ATOM 987 C C . GLU A 1 115 ? 20.606 -18.190 -18.191 1.00 75.62 115 GLU A C 1
ATOM 989 O O . GLU A 1 115 ? 20.898 -18.298 -17.005 1.00 75.62 115 GLU A O 1
ATOM 994 N N . LEU A 1 116 ? 19.556 -18.848 -18.704 1.00 74.00 116 LEU A N 1
ATOM 995 C CA . LEU A 1 116 ? 18.699 -19.760 -17.931 1.00 74.00 116 LEU A CA 1
ATOM 996 C C . LEU A 1 116 ? 19.283 -21.172 -17.775 1.00 74.00 116 LEU A C 1
ATOM 998 O O . LEU A 1 116 ? 18.696 -21.994 -17.065 1.00 74.00 116 LEU A O 1
ATOM 1002 N N . ALA A 1 117 ? 20.374 -21.489 -18.481 1.00 59.22 117 ALA A N 1
ATOM 1003 C CA . ALA A 1 117 ? 20.893 -22.851 -18.612 1.00 59.22 117 ALA A CA 1
ATOM 1004 C C . ALA A 1 117 ? 21.322 -23.479 -17.271 1.00 59.22 117 ALA A C 1
ATOM 1006 O O . ALA A 1 117 ? 21.240 -24.701 -17.132 1.00 59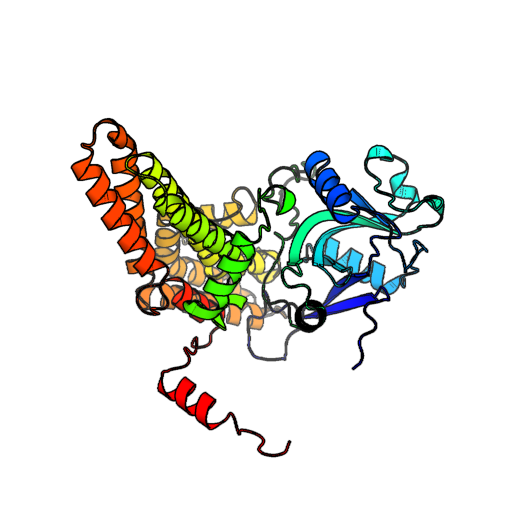.22 117 ALA A O 1
ATOM 1007 N N . ASP A 1 118 ? 21.662 -22.658 -16.275 1.00 56.41 118 ASP A N 1
ATOM 1008 C CA . ASP A 1 118 ? 22.125 -23.111 -14.960 1.00 56.41 118 ASP A CA 1
ATOM 1009 C C . ASP A 1 118 ? 20.991 -23.321 -13.932 1.00 56.41 118 ASP A C 1
ATOM 1011 O O . ASP A 1 118 ? 21.201 -23.981 -12.917 1.00 56.41 118 ASP A O 1
ATOM 1015 N N . ASP A 1 119 ? 19.762 -22.846 -14.197 1.00 58.78 119 ASP A N 1
ATOM 1016 C CA . ASP A 1 119 ? 18.659 -22.840 -13.212 1.00 58.78 119 ASP A CA 1
ATOM 1017 C C . ASP A 1 119 ? 17.330 -23.385 -13.773 1.00 58.78 119 ASP A C 1
ATOM 1019 O O . ASP A 1 119 ? 16.238 -22.816 -13.652 1.00 58.78 119 ASP A O 1
ATOM 1023 N N . THR A 1 120 ? 17.413 -24.542 -14.436 1.00 60.31 120 THR A N 1
ATOM 1024 C CA . THR A 1 120 ? 16.275 -25.159 -15.147 1.00 60.31 120 THR A CA 1
ATOM 1025 C C . THR A 1 120 ? 15.064 -25.482 -14.264 1.00 60.31 120 THR A C 1
ATOM 1027 O O . THR A 1 120 ? 13.946 -25.560 -14.786 1.00 60.31 120 THR A O 1
ATOM 1030 N N . THR A 1 121 ? 15.255 -25.631 -12.947 1.00 61.50 121 THR A N 1
ATOM 1031 C CA . THR A 1 121 ? 14.181 -25.943 -11.985 1.00 61.50 121 THR A CA 1
ATOM 1032 C C . THR A 1 121 ? 13.282 -24.750 -11.654 1.00 61.50 121 THR A C 1
ATOM 1034 O O . THR A 1 121 ? 12.145 -24.953 -11.235 1.00 61.50 121 THR A O 1
ATOM 1037 N N . GLN A 1 122 ? 13.747 -23.518 -11.888 1.00 65.44 122 GLN A N 1
ATOM 1038 C CA . GLN A 1 122 ? 13.027 -22.276 -11.555 1.00 65.44 122 GLN A CA 1
ATOM 1039 C C . GLN A 1 122 ? 12.416 -21.591 -12.788 1.00 65.44 122 GLN A C 1
ATOM 1041 O O . GLN A 1 122 ? 11.740 -20.563 -12.701 1.00 65.44 122 GLN A O 1
ATOM 1046 N N . CYS A 1 123 ? 12.613 -22.188 -13.962 1.00 67.88 123 CYS A N 1
ATOM 1047 C CA . CYS A 1 123 ? 12.056 -21.733 -15.225 1.00 67.88 123 CYS A CA 1
ATOM 1048 C C . CYS A 1 123 ? 10.612 -22.232 -15.398 1.00 67.88 123 CYS A C 1
ATOM 1050 O O . CYS A 1 123 ? 10.387 -23.391 -15.774 1.00 67.88 123 CYS A O 1
ATOM 1052 N N . PHE A 1 124 ? 9.636 -21.347 -15.163 1.00 72.00 124 PHE A N 1
ATOM 1053 C CA . PHE A 1 124 ? 8.224 -21.634 -15.398 1.00 72.00 124 PHE A CA 1
ATOM 1054 C C . PHE A 1 124 ? 7.900 -21.488 -16.887 1.00 72.00 124 PHE A C 1
ATOM 1056 O O . PHE A 1 124 ? 7.846 -20.385 -17.426 1.00 72.00 124 PHE A O 1
ATOM 1063 N N . HIS A 1 125 ? 7.668 -22.605 -17.574 1.00 74.31 125 HIS A N 1
ATOM 1064 C CA . HIS A 1 125 ? 7.296 -22.590 -18.987 1.00 74.31 125 HIS A CA 1
ATOM 1065 C C . HIS A 1 125 ? 5.870 -23.133 -19.160 1.00 74.31 125 HIS A C 1
ATOM 1067 O O . HIS A 1 125 ? 5.703 -24.353 -19.217 1.00 74.31 125 HIS A O 1
ATOM 1073 N N . PRO A 1 126 ? 4.854 -22.260 -19.286 1.00 69.69 126 PRO A N 1
ATOM 1074 C CA . PRO A 1 126 ? 3.456 -22.690 -19.306 1.00 69.69 126 PRO A CA 1
ATOM 1075 C C . PRO A 1 126 ? 3.043 -23.423 -20.584 1.00 69.69 126 PRO A C 1
ATOM 1077 O O . PRO A 1 126 ? 2.025 -24.092 -20.605 1.00 69.69 126 PRO A O 1
ATOM 1080 N N . PHE A 1 127 ? 3.807 -23.316 -21.674 1.00 71.38 127 PHE A N 1
ATOM 1081 C CA . PHE A 1 127 ? 3.385 -23.857 -22.970 1.00 71.38 127 PHE A CA 1
ATOM 1082 C C . PHE A 1 127 ? 4.052 -25.197 -23.306 1.00 71.38 127 PHE A C 1
ATOM 1084 O O . PHE A 1 127 ? 5.173 -25.482 -22.900 1.00 71.38 127 PHE A O 1
ATOM 1091 N N . LYS A 1 128 ? 3.413 -26.011 -24.153 1.00 62.94 128 LYS A N 1
ATOM 1092 C CA . LYS A 1 128 ? 4.018 -27.253 -24.686 1.00 62.94 128 LYS A CA 1
ATOM 1093 C C . LYS A 1 128 ? 5.102 -27.009 -25.752 1.00 62.94 128 LYS A C 1
ATOM 1095 O O . LYS A 1 128 ? 5.724 -27.951 -26.239 1.00 62.94 128 LYS A O 1
ATOM 1100 N N . SER A 1 129 ? 5.310 -25.761 -26.176 1.00 64.06 129 SER A N 1
ATOM 1101 C CA . SER A 1 129 ? 6.342 -25.386 -27.148 1.00 64.06 129 SER A CA 1
ATOM 1102 C C . SER A 1 129 ? 7.759 -25.592 -26.597 1.00 64.06 129 SER A C 1
ATOM 1104 O O . SER A 1 129 ? 7.986 -25.510 -25.396 1.00 64.06 129 SER A O 1
ATOM 1106 N N . LYS A 1 130 ? 8.747 -25.813 -27.477 1.00 64.56 130 LYS A N 1
ATOM 1107 C CA . LYS A 1 130 ? 10.160 -25.897 -27.066 1.00 64.56 130 LYS A CA 1
ATOM 1108 C C . LYS A 1 130 ? 10.599 -24.587 -26.389 1.00 64.56 130 LYS A C 1
ATOM 1110 O O . LYS A 1 130 ? 10.520 -23.542 -27.037 1.00 64.56 130 LYS A O 1
ATOM 1115 N N . LYS A 1 131 ? 11.126 -24.670 -25.154 1.00 67.75 131 LYS A N 1
ATOM 1116 C CA . LYS A 1 131 ? 11.659 -23.529 -24.373 1.00 67.75 131 LYS A CA 1
ATOM 1117 C C . LYS A 1 131 ? 12.617 -22.649 -25.188 1.00 67.75 131 LYS A C 1
ATOM 1119 O O . LYS A 1 131 ? 12.536 -21.429 -25.128 1.00 67.75 131 LYS A O 1
ATOM 1124 N N . SER A 1 132 ? 13.428 -23.276 -26.044 1.00 63.44 132 SER A N 1
ATOM 1125 C CA . SER A 1 132 ? 14.414 -22.635 -26.925 1.00 63.44 132 SER A CA 1
ATOM 1126 C C . SER A 1 132 ? 13.843 -21.662 -27.966 1.00 63.44 132 SER A C 1
ATOM 1128 O O . SER A 1 132 ? 14.608 -21.031 -28.687 1.00 63.44 132 SER A O 1
ATOM 1130 N N . LYS A 1 133 ? 12.515 -21.577 -28.126 1.00 76.94 133 LYS A N 1
ATOM 1131 C CA . LYS A 1 133 ? 11.878 -20.618 -29.042 1.00 76.94 133 LYS A CA 1
ATOM 1132 C C . LYS A 1 133 ? 11.711 -19.226 -28.425 1.00 76.94 133 LYS A C 1
ATOM 1134 O O . LYS A 1 133 ? 11.476 -18.280 -29.170 1.00 76.94 133 LYS A O 1
ATOM 1139 N N . PHE A 1 134 ? 11.796 -19.104 -27.102 1.00 81.38 134 PHE A N 1
ATOM 1140 C CA . PHE A 1 134 ? 11.658 -17.836 -26.391 1.00 81.38 134 PHE A CA 1
ATOM 1141 C C . PHE A 1 134 ? 13.038 -17.266 -26.105 1.00 81.38 134 PHE A C 1
ATOM 1143 O O . PHE A 1 134 ? 13.819 -17.897 -25.402 1.00 81.38 134 PHE A O 1
ATOM 1150 N N . THR A 1 135 ? 13.332 -16.092 -26.660 1.00 81.88 135 THR A N 1
ATOM 1151 C CA . THR A 1 135 ? 14.634 -15.431 -26.505 1.00 81.88 135 THR A CA 1
ATOM 1152 C C . THR A 1 135 ? 14.763 -14.736 -25.156 1.00 81.88 135 THR A C 1
ATOM 1154 O O . THR A 1 135 ? 15.782 -14.893 -24.493 1.00 81.88 135 THR A O 1
ATOM 1157 N N . HIS A 1 136 ? 13.707 -14.045 -24.725 1.00 88.19 136 HIS A N 1
ATOM 1158 C CA . HIS A 1 136 ? 13.693 -13.220 -23.520 1.00 88.19 136 HIS A CA 1
ATOM 1159 C C . HIS A 1 136 ? 12.695 -13.728 -22.484 1.00 88.19 136 HIS A C 1
ATOM 1161 O O . HIS A 1 136 ? 11.582 -14.161 -22.813 1.00 88.19 136 HIS A O 1
ATOM 1167 N N . TRP A 1 137 ? 13.101 -13.616 -21.226 1.00 90.38 137 TRP A N 1
ATOM 1168 C CA . TRP A 1 137 ? 12.368 -14.083 -20.064 1.00 90.38 137 TRP A CA 1
ATOM 1169 C C . TRP A 1 137 ? 12.368 -13.019 -18.975 1.00 90.38 137 TRP A C 1
ATOM 1171 O O . TRP A 1 137 ? 13.369 -12.349 -18.733 1.00 90.38 137 TRP A O 1
ATOM 1181 N N . LEU A 1 138 ? 11.233 -12.874 -18.304 1.00 92.00 138 LEU A N 1
ATOM 1182 C CA . LEU A 1 138 ? 11.063 -11.980 -17.170 1.00 92.00 138 LEU A CA 1
ATOM 1183 C C . LEU A 1 138 ? 11.299 -12.761 -15.882 1.00 92.00 138 LEU A C 1
ATOM 1185 O O . LEU A 1 138 ? 10.637 -13.769 -15.645 1.00 92.00 138 LEU A O 1
ATOM 1189 N N . LYS A 1 139 ? 12.199 -12.285 -15.025 1.00 90.44 139 LYS A N 1
ATOM 1190 C CA . LYS A 1 139 ? 12.269 -12.726 -13.631 1.00 90.44 139 LYS A CA 1
ATOM 1191 C C . LYS A 1 139 ? 11.202 -11.969 -12.850 1.00 90.44 139 LYS A C 1
ATOM 1193 O O . LYS A 1 139 ? 11.320 -10.755 -12.690 1.00 90.44 139 LYS A O 1
ATOM 1198 N N . ILE A 1 140 ? 10.180 -12.673 -12.379 1.00 91.50 140 ILE A N 1
ATOM 1199 C CA . ILE A 1 140 ? 9.105 -12.124 -11.547 1.00 91.50 140 ILE A CA 1
ATOM 1200 C C . ILE A 1 140 ? 9.201 -12.681 -10.130 1.00 91.50 140 ILE A C 1
ATOM 1202 O O . ILE A 1 140 ? 9.456 -13.869 -9.951 1.00 91.50 140 ILE A O 1
ATOM 1206 N N . ASP A 1 141 ? 9.037 -11.837 -9.116 1.00 88.12 141 ASP A N 1
ATOM 1207 C CA . ASP A 1 141 ? 9.331 -12.204 -7.720 1.00 88.12 141 ASP A CA 1
ATOM 1208 C C . ASP A 1 141 ? 8.264 -11.772 -6.699 1.00 88.12 141 ASP A C 1
ATOM 1210 O O . ASP A 1 141 ? 8.368 -12.105 -5.516 1.00 88.12 141 ASP A O 1
ATOM 1214 N N . ASP A 1 142 ? 7.218 -11.080 -7.154 1.00 90.81 142 ASP A N 1
ATOM 1215 C CA . ASP A 1 142 ? 6.033 -10.743 -6.368 1.00 90.81 142 ASP A CA 1
ATOM 1216 C C . ASP A 1 142 ? 4.792 -10.598 -7.270 1.00 90.81 142 ASP A C 1
ATOM 1218 O O . ASP A 1 142 ? 4.913 -10.382 -8.481 1.00 90.81 142 ASP A O 1
ATOM 1222 N N . MET A 1 143 ? 3.598 -10.721 -6.688 1.00 91.69 143 MET A N 1
ATOM 1223 C CA . MET A 1 143 ? 2.318 -10.686 -7.399 1.00 91.69 143 MET A CA 1
ATOM 1224 C C . MET A 1 143 ? 1.234 -9.991 -6.573 1.00 91.69 143 MET A C 1
ATOM 1226 O O . MET A 1 143 ? 0.914 -10.412 -5.465 1.00 91.69 143 MET A O 1
ATOM 1230 N N . PHE A 1 144 ? 0.587 -8.998 -7.176 1.00 92.06 144 PHE A N 1
ATOM 1231 C CA . PHE A 1 144 ? -0.591 -8.315 -6.658 1.00 92.06 144 PHE A CA 1
ATOM 1232 C C . PHE A 1 144 ? -1.779 -8.539 -7.598 1.00 92.06 144 PHE A C 1
ATOM 1234 O O . PHE A 1 144 ? -1.674 -8.329 -8.803 1.00 92.06 144 PHE A O 1
ATOM 1241 N N . VAL A 1 145 ? -2.928 -8.947 -7.064 1.00 91.06 145 VAL A N 1
ATOM 1242 C CA . VAL A 1 145 ? -4.175 -8.992 -7.842 1.00 91.06 145 VAL A CA 1
ATOM 1243 C C . VAL A 1 145 ? -4.882 -7.654 -7.671 1.00 91.06 145 VAL A C 1
ATOM 1245 O O . VAL A 1 145 ? -5.185 -7.262 -6.537 1.00 91.06 145 VAL A O 1
ATOM 1248 N N . LEU A 1 146 ? -5.088 -6.962 -8.791 1.00 89.50 146 LEU A N 1
ATOM 1249 C CA . LEU A 1 146 ? -5.715 -5.645 -8.836 1.00 89.50 146 LEU A CA 1
ATOM 1250 C C . LEU A 1 146 ? -7.235 -5.758 -8.749 1.00 89.50 146 LEU A C 1
ATOM 1252 O O . LEU A 1 146 ? -7.829 -5.105 -7.902 1.00 89.50 146 LEU A O 1
ATOM 1256 N N . GLU A 1 147 ? -7.826 -6.604 -9.590 1.00 87.75 147 GLU A N 1
ATOM 1257 C CA . GLU A 1 147 ? -9.276 -6.764 -9.697 1.00 87.75 147 GLU A CA 1
ATOM 1258 C C . GLU A 1 147 ? -9.620 -8.206 -10.079 1.00 87.75 147 GLU A C 1
ATOM 1260 O O . GLU A 1 147 ? -8.856 -8.870 -10.792 1.00 87.75 147 GLU A O 1
ATOM 1265 N N . ALA A 1 148 ? -10.768 -8.688 -9.610 1.00 86.81 148 ALA A N 1
ATOM 1266 C CA . ALA A 1 148 ? -11.317 -9.984 -9.981 1.00 86.81 148 ALA A CA 1
ATOM 1267 C C . ALA A 1 148 ? -12.826 -9.858 -10.205 1.00 86.81 148 ALA A C 1
ATOM 1269 O O . ALA A 1 148 ? -13.543 -9.215 -9.445 1.00 86.81 148 ALA A O 1
ATOM 1270 N N . ASN A 1 149 ? -13.321 -10.492 -11.260 1.00 84.19 149 ASN A N 1
ATOM 1271 C CA . ASN A 1 149 ? -14.706 -10.386 -11.674 1.00 84.19 149 ASN A CA 1
ATOM 1272 C C . ASN A 1 149 ? -15.603 -11.255 -10.790 1.00 84.19 149 ASN A C 1
ATOM 1274 O O . ASN A 1 149 ? -15.968 -12.372 -11.146 1.00 84.19 149 ASN A O 1
ATOM 1278 N N . HIS A 1 150 ? -15.969 -10.735 -9.623 1.00 78.38 150 HIS A N 1
ATOM 1279 C CA . HIS A 1 150 ? -16.862 -11.429 -8.697 1.00 78.38 150 HIS A CA 1
ATOM 1280 C C . HIS A 1 150 ? -18.331 -11.427 -9.157 1.00 78.38 150 HIS A C 1
ATOM 1282 O O . HIS A 1 150 ? -19.102 -12.282 -8.726 1.00 78.38 150 HIS A O 1
ATOM 1288 N N . ASN A 1 151 ? -18.707 -10.512 -10.060 1.00 77.38 151 ASN A N 1
ATOM 1289 C CA . ASN A 1 151 ? -20.093 -10.304 -10.499 1.00 77.38 151 ASN A CA 1
ATOM 1290 C C . ASN A 1 151 ? -20.367 -10.801 -11.933 1.00 77.38 151 ASN A C 1
ATOM 1292 O O . ASN A 1 151 ? -21.480 -10.637 -12.430 1.00 77.38 151 ASN A O 1
ATOM 1296 N N . ASN A 1 152 ? -19.377 -11.404 -12.603 1.00 74.12 152 ASN A N 1
ATOM 1297 C CA . ASN A 1 152 ? -19.426 -11.836 -14.008 1.00 74.12 152 ASN A CA 1
ATOM 1298 C C . ASN A 1 152 ? -19.791 -10.723 -15.016 1.00 74.12 152 ASN A C 1
ATOM 1300 O O . ASN A 1 152 ? -20.334 -10.999 -16.086 1.00 74.12 152 ASN A O 1
ATOM 1304 N N . ILE A 1 153 ? -19.466 -9.464 -14.711 1.00 76.94 153 ILE A N 1
ATOM 1305 C CA . ILE A 1 153 ? -19.689 -8.321 -15.606 1.00 76.94 153 ILE A CA 1
ATOM 1306 C C . ILE A 1 153 ? -18.373 -8.040 -16.332 1.00 76.94 153 ILE A C 1
ATOM 1308 O O . ILE A 1 153 ? -17.406 -7.610 -15.720 1.00 76.94 153 ILE A O 1
ATOM 1312 N N . THR A 1 154 ? -18.290 -8.323 -17.631 1.00 67.44 154 THR A N 1
ATOM 1313 C CA . THR A 1 154 ? -17.023 -8.218 -18.383 1.00 67.44 154 THR A CA 1
ATOM 1314 C C . THR A 1 154 ? -16.546 -6.779 -18.587 1.00 67.44 154 THR A C 1
ATOM 1316 O O . THR A 1 154 ? -15.341 -6.546 -18.608 1.00 67.44 154 THR A O 1
ATOM 1319 N N . GLY A 1 155 ? -17.464 -5.811 -18.692 1.00 78.44 155 GLY A N 1
ATOM 1320 C CA . GLY A 1 155 ? -17.110 -4.406 -18.940 1.00 78.44 155 GLY A CA 1
ATOM 1321 C C . GLY A 1 155 ? -16.305 -3.760 -17.808 1.00 78.44 155 GLY A C 1
ATOM 1322 O O . GLY A 1 155 ? -15.403 -2.975 -18.068 1.00 78.44 155 GLY A O 1
ATOM 1323 N N . THR A 1 156 ? -16.545 -4.154 -16.553 1.00 81.25 156 THR A N 1
ATOM 1324 C CA . THR A 1 156 ? -15.880 -3.533 -15.395 1.00 81.25 156 THR A CA 1
ATOM 1325 C C . THR A 1 156 ? -14.383 -3.836 -15.342 1.00 81.25 156 THR A C 1
ATOM 1327 O O . THR A 1 156 ? -13.595 -2.967 -14.979 1.00 81.25 156 THR A O 1
ATOM 1330 N N . ILE A 1 157 ? -13.973 -5.047 -15.736 1.00 88.00 157 ILE A N 1
ATOM 1331 C CA . ILE A 1 157 ? -12.556 -5.432 -15.796 1.00 88.00 157 ILE A CA 1
ATOM 1332 C C . ILE A 1 157 ? -11.827 -4.651 -16.886 1.00 88.00 157 ILE A C 1
ATOM 1334 O O . ILE A 1 157 ? -10.697 -4.216 -16.677 1.00 88.00 157 ILE A O 1
ATOM 1338 N N . GLU A 1 158 ? -12.457 -4.470 -18.046 1.00 89.31 158 GLU A N 1
ATOM 1339 C CA . GLU A 1 158 ? -11.871 -3.705 -19.149 1.00 89.31 158 GLU A CA 1
ATOM 1340 C C . GLU A 1 158 ? -11.704 -2.228 -18.779 1.00 89.31 158 GLU A C 1
ATOM 1342 O O . GLU A 1 158 ? -10.642 -1.657 -19.039 1.00 89.31 158 GLU A O 1
ATOM 1347 N N . ASP A 1 159 ? -12.704 -1.641 -18.119 1.00 88.62 159 ASP A N 1
ATOM 1348 C CA . ASP A 1 159 ? -12.671 -0.252 -17.661 1.00 88.62 159 ASP A CA 1
ATOM 1349 C C . ASP A 1 159 ? -11.593 -0.026 -16.590 1.00 88.62 159 ASP A C 1
ATOM 1351 O O . ASP A 1 159 ? -10.808 0.920 -16.692 1.00 88.62 159 ASP A O 1
ATOM 1355 N N . GLU A 1 160 ? -11.493 -0.907 -15.586 1.00 88.75 160 GLU A N 1
ATOM 1356 C CA . GLU A 1 160 ? -10.445 -0.813 -14.558 1.00 88.75 160 GLU A CA 1
ATOM 1357 C C . GLU A 1 160 ? -9.045 -1.062 -15.140 1.00 88.75 160 GLU A C 1
ATOM 1359 O O . GLU A 1 160 ? -8.080 -0.402 -14.746 1.00 88.75 160 GLU A O 1
ATOM 1364 N N . LEU A 1 161 ? -8.911 -1.960 -16.122 1.00 90.56 161 LEU A N 1
ATOM 1365 C CA . LEU A 1 161 ? -7.645 -2.189 -16.816 1.00 90.56 161 LEU A CA 1
ATOM 1366 C C . LEU A 1 161 ? -7.208 -0.966 -17.630 1.00 90.56 161 LEU A C 1
ATOM 1368 O O . LEU A 1 161 ? -6.035 -0.584 -17.565 1.00 90.56 161 LEU A O 1
ATOM 1372 N N . GLU A 1 162 ? -8.129 -0.351 -18.379 1.00 91.19 162 GLU A N 1
ATOM 1373 C CA . GLU A 1 162 ? -7.836 0.866 -19.138 1.00 91.19 162 GLU A CA 1
ATOM 1374 C C . GLU A 1 162 ? -7.458 1.995 -18.188 1.00 91.19 162 GLU A C 1
ATOM 1376 O O . GLU A 1 162 ? -6.382 2.571 -18.336 1.00 91.19 162 GLU A O 1
ATOM 1381 N N . LYS A 1 163 ? -8.273 2.236 -17.153 1.00 89.19 163 LYS A N 1
ATOM 1382 C CA . LYS A 1 163 ? -8.003 3.239 -16.119 1.00 89.19 163 LYS A CA 1
ATOM 1383 C C . LYS A 1 163 ? -6.627 3.031 -15.496 1.00 89.19 163 LYS A C 1
ATOM 1385 O O . LYS A 1 163 ? -5.875 3.991 -15.366 1.00 89.19 163 LYS A O 1
ATOM 1390 N N . PHE A 1 164 ? -6.265 1.799 -15.140 1.00 89.50 164 PHE A N 1
ATOM 1391 C CA . PHE A 1 164 ? -4.975 1.511 -14.520 1.00 89.50 164 PHE A CA 1
ATOM 1392 C C . PHE A 1 164 ? -3.787 1.750 -15.464 1.00 89.50 164 PHE A C 1
ATOM 1394 O O . PHE A 1 164 ? -2.762 2.280 -15.030 1.00 89.50 164 PHE A O 1
ATOM 1401 N N . ILE A 1 165 ? -3.904 1.373 -16.741 1.00 90.19 165 ILE A N 1
ATOM 1402 C CA . ILE A 1 165 ? -2.835 1.550 -17.737 1.00 90.19 165 ILE A CA 1
ATOM 1403 C C . ILE A 1 165 ? -2.700 3.015 -18.157 1.00 90.19 165 ILE A C 1
ATOM 1405 O O . ILE A 1 165 ? -1.580 3.503 -18.300 1.00 90.19 165 ILE A O 1
ATOM 1409 N N . SER A 1 166 ? -3.816 3.721 -18.342 1.00 87.56 166 SER A N 1
ATOM 1410 C CA . SER A 1 166 ? -3.827 5.105 -18.813 1.00 87.56 166 SER A CA 1
ATOM 1411 C C . SER A 1 166 ? -3.549 6.115 -17.698 1.00 87.56 166 SER A C 1
ATOM 1413 O O . SER A 1 166 ? -3.118 7.236 -17.980 1.00 87.56 166 SER A O 1
ATOM 1415 N N . SER A 1 167 ? -3.812 5.768 -16.431 1.00 84.06 167 SER A N 1
ATOM 1416 C CA . SER A 1 167 ? -3.592 6.690 -15.320 1.00 84.06 167 SER A CA 1
ATOM 1417 C C . SER A 1 167 ? -2.102 6.839 -14.996 1.00 84.06 167 SER A C 1
ATOM 1419 O O . SER A 1 167 ? -1.351 5.851 -14.987 1.00 84.06 167 SER A O 1
ATOM 1421 N N . PRO A 1 168 ? -1.668 8.055 -14.611 1.00 81.31 168 PRO A N 1
ATOM 1422 C CA . PRO A 1 168 ? -0.373 8.231 -13.978 1.00 81.31 168 PRO A CA 1
ATOM 1423 C C . PRO A 1 168 ? -0.240 7.303 -12.772 1.00 81.31 168 PRO A C 1
ATOM 1425 O O . PRO A 1 168 ? -1.193 7.105 -12.011 1.00 81.31 168 PRO A O 1
ATOM 1428 N N . GLN A 1 169 ? 0.950 6.750 -12.587 1.00 79.62 169 GLN A N 1
ATOM 1429 C CA . GLN A 1 169 ? 1.268 6.001 -11.391 1.00 79.62 169 GLN A CA 1
ATOM 1430 C C . GLN A 1 169 ? 1.514 6.996 -10.253 1.00 79.62 169 GLN A C 1
ATOM 1432 O O . GLN A 1 169 ? 2.507 7.721 -10.238 1.00 79.62 169 GLN A O 1
ATOM 1437 N N . THR A 1 170 ? 0.581 7.066 -9.312 1.00 73.62 170 THR A N 1
ATOM 1438 C CA . THR A 1 170 ? 0.652 7.980 -8.161 1.00 73.62 170 THR A CA 1
ATOM 1439 C C . THR A 1 170 ? 1.295 7.340 -6.936 1.00 73.62 170 THR A C 1
ATOM 1441 O O . THR A 1 170 ? 1.680 8.055 -6.015 1.00 73.62 170 THR A O 1
ATOM 1444 N N . GLN A 1 171 ? 1.418 6.011 -6.916 1.00 74.88 171 GLN A N 1
ATOM 1445 C CA . GLN A 1 171 ? 1.929 5.230 -5.790 1.00 74.88 171 GLN A CA 1
ATOM 1446 C C . GLN A 1 171 ? 2.664 3.984 -6.280 1.00 74.88 171 GLN A C 1
ATOM 1448 O O . GLN A 1 171 ? 2.368 3.476 -7.366 1.00 74.88 171 GLN A O 1
ATOM 1453 N N . ASN A 1 172 ? 3.572 3.461 -5.457 1.00 78.00 172 ASN A N 1
ATOM 1454 C CA . ASN A 1 172 ? 4.173 2.158 -5.714 1.00 78.00 172 ASN A CA 1
ATOM 1455 C C . ASN A 1 172 ? 3.213 1.031 -5.294 1.00 78.00 172 ASN A C 1
ATOM 1457 O O . ASN A 1 172 ? 2.558 1.132 -4.255 1.00 78.00 172 ASN A O 1
ATOM 1461 N N . ILE A 1 173 ? 3.133 -0.053 -6.070 1.00 84.88 173 ILE A N 1
ATOM 1462 C CA . ILE A 1 173 ? 2.393 -1.271 -5.668 1.00 84.88 173 ILE A CA 1
ATOM 1463 C C . ILE A 1 173 ? 3.318 -2.205 -4.893 1.00 84.88 173 ILE A C 1
ATOM 1465 O O . ILE A 1 173 ? 2.933 -2.792 -3.878 1.00 84.88 173 ILE A O 1
ATOM 1469 N N . PHE A 1 174 ? 4.548 -2.329 -5.376 1.00 83.44 174 PHE A N 1
ATOM 1470 C CA . PHE A 1 174 ? 5.611 -3.123 -4.795 1.00 83.44 174 PHE A CA 1
ATOM 1471 C C . PHE A 1 174 ? 6.669 -2.223 -4.171 1.00 83.44 174 PHE A C 1
ATOM 1473 O O . PHE A 1 174 ? 6.955 -1.132 -4.655 1.00 83.44 174 PHE A O 1
ATOM 1480 N N . ILE A 1 175 ? 7.329 -2.720 -3.126 1.00 66.19 175 ILE A N 1
ATOM 1481 C CA . ILE A 1 175 ? 8.499 -2.036 -2.572 1.00 66.19 175 ILE A CA 1
ATOM 1482 C C . ILE A 1 175 ? 9.590 -2.004 -3.664 1.00 66.19 175 ILE A C 1
ATOM 1484 O O . ILE A 1 175 ? 9.964 -3.084 -4.148 1.0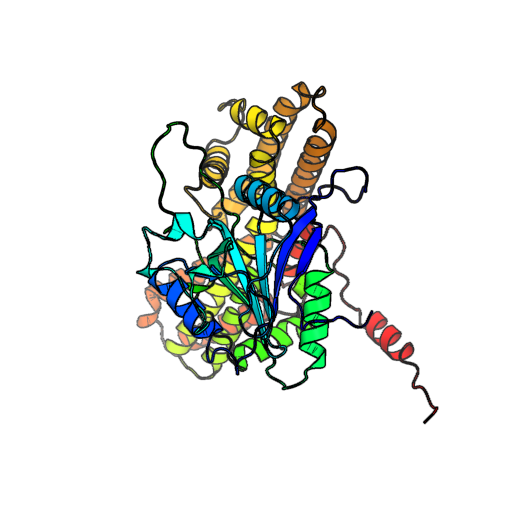0 66.19 175 ILE A O 1
ATOM 1488 N N . PRO A 1 176 ? 10.097 -0.817 -4.062 1.00 56.97 176 PRO A N 1
ATOM 1489 C CA . PRO A 1 176 ? 11.110 -0.702 -5.102 1.00 56.97 176 PRO A CA 1
ATOM 1490 C C . PRO A 1 176 ? 12.398 -1.414 -4.703 1.00 56.97 176 PRO A C 1
ATOM 1492 O O . PRO A 1 176 ? 12.801 -1.449 -3.534 1.00 56.97 176 PRO A O 1
ATOM 1495 N N . SER A 1 177 ? 13.046 -2.014 -5.696 1.00 49.53 177 SER A N 1
ATOM 1496 C CA . SER A 1 177 ? 14.104 -2.986 -5.471 1.00 49.53 177 SER A CA 1
ATOM 1497 C C . SER A 1 177 ? 15.458 -2.371 -5.144 1.00 49.53 177 SER A C 1
ATOM 1499 O O . SER A 1 177 ? 16.414 -2.704 -5.812 1.00 49.53 177 SER A O 1
ATOM 1501 N N . LYS A 1 178 ? 15.615 -1.526 -4.124 1.00 51.81 178 LYS A N 1
ATOM 1502 C CA . LYS A 1 178 ? 16.923 -0.886 -3.866 1.00 51.81 178 LYS A CA 1
ATOM 1503 C C . LYS A 1 178 ? 18.049 -1.917 -3.644 1.00 51.81 178 LYS A C 1
ATOM 1505 O O . LYS A 1 178 ? 17.903 -2.792 -2.786 1.00 51.81 178 LYS A O 1
ATOM 1510 N N . LYS A 1 179 ? 19.178 -1.785 -4.364 1.00 43.25 179 LYS A N 1
ATOM 1511 C CA . LYS A 1 179 ? 20.484 -2.224 -3.834 1.00 43.25 179 LYS A CA 1
ATOM 1512 C C . LYS A 1 179 ? 20.796 -1.336 -2.638 1.00 43.25 179 LYS A C 1
ATOM 1514 O O . LYS A 1 179 ? 20.674 -0.113 -2.726 1.00 43.25 179 LYS A O 1
ATOM 1519 N N . GLN A 1 180 ? 21.174 -1.953 -1.530 1.00 42.97 180 GLN A N 1
ATOM 1520 C CA . GLN A 1 180 ? 21.644 -1.218 -0.367 1.00 42.97 180 GLN A CA 1
ATOM 1521 C C . GLN A 1 180 ? 22.908 -0.429 -0.717 1.00 42.97 180 GLN A C 1
ATOM 1523 O O . GLN A 1 180 ? 23.752 -0.870 -1.496 1.00 42.97 180 GLN A O 1
ATOM 1528 N N . LEU A 1 181 ? 23.027 0.749 -0.111 1.00 39.31 181 LEU A N 1
ATOM 1529 C CA . LEU A 1 181 ? 24.295 1.447 0.039 1.00 39.31 181 LEU A CA 1
ATOM 1530 C C . LEU A 1 181 ? 25.141 0.662 1.050 1.00 39.31 181 LEU A C 1
ATOM 1532 O O . LEU A 1 181 ? 25.070 0.943 2.244 1.00 39.31 181 LEU A O 1
ATOM 1536 N N . SER A 1 182 ? 25.896 -0.340 0.599 1.00 36.28 182 SER A N 1
ATOM 1537 C CA . SER A 1 182 ? 27.021 -0.850 1.380 1.00 36.28 182 SER A CA 1
ATOM 1538 C C . SER A 1 182 ? 28.266 -0.052 0.993 1.00 36.28 182 SER A C 1
ATOM 1540 O O . SER A 1 182 ? 28.622 0.047 -0.180 1.00 36.28 182 SER A O 1
ATOM 1542 N N . ASP A 1 183 ? 28.941 0.530 1.985 1.00 37.38 183 ASP A N 1
ATOM 1543 C CA . ASP A 1 183 ? 30.259 1.156 1.793 1.00 37.38 183 ASP A CA 1
ATOM 1544 C C . ASP A 1 183 ? 31.358 0.110 1.510 1.00 37.38 183 ASP A C 1
ATOM 1546 O O . ASP A 1 183 ? 32.486 0.467 1.182 1.00 37.38 183 ASP A O 1
ATOM 1550 N N . ASN A 1 184 ? 31.018 -1.183 1.565 1.00 32.75 184 ASN A N 1
ATOM 1551 C CA . ASN A 1 184 ? 31.893 -2.294 1.227 1.00 32.75 184 ASN A CA 1
ATOM 1552 C C . ASN A 1 184 ? 31.274 -3.120 0.096 1.00 32.75 184 ASN A C 1
ATOM 1554 O O . ASN A 1 184 ? 30.137 -3.589 0.187 1.00 32.75 184 ASN A O 1
ATOM 1558 N N . TYR A 1 185 ? 32.044 -3.273 -0.978 1.00 39.88 185 TYR A N 1
ATOM 1559 C CA . TYR A 1 185 ? 31.818 -4.281 -2.004 1.00 39.88 185 TYR A CA 1
ATOM 1560 C C . TYR A 1 185 ? 31.767 -5.674 -1.343 1.00 39.88 185 TYR A C 1
ATOM 1562 O O . TYR A 1 185 ? 32.563 -5.936 -0.449 1.00 39.88 185 TYR A O 1
ATOM 1570 N N . GLU A 1 186 ? 30.867 -6.531 -1.840 1.00 30.72 186 GLU A N 1
ATOM 1571 C CA . GLU A 1 186 ? 30.816 -8.008 -1.700 1.00 30.72 186 GLU A CA 1
ATOM 1572 C C . GLU A 1 186 ? 29.727 -8.670 -0.839 1.00 30.72 186 GLU A C 1
ATOM 1574 O O . GLU A 1 186 ? 29.525 -9.867 -1.017 1.00 30.72 186 GLU A O 1
ATOM 1579 N N . ASP A 1 187 ? 28.905 -7.951 -0.070 1.00 30.00 187 ASP A N 1
ATOM 1580 C CA . ASP A 1 187 ? 27.762 -8.598 0.601 1.00 30.00 187 ASP A CA 1
ATOM 1581 C C . ASP A 1 187 ? 26.438 -8.347 -0.145 1.00 30.00 187 ASP A C 1
ATOM 1583 O O . ASP A 1 187 ? 25.776 -7.318 0.014 1.00 30.00 187 ASP A O 1
ATOM 1587 N N . GLU A 1 188 ? 26.025 -9.316 -0.972 1.00 33.12 188 GLU A N 1
ATOM 1588 C CA . GLU A 1 188 ? 24.632 -9.451 -1.414 1.00 33.12 188 GLU A CA 1
ATOM 1589 C C . GLU A 1 188 ? 23.752 -9.763 -0.196 1.00 33.12 188 GLU A C 1
ATOM 1591 O O . GLU A 1 188 ? 23.545 -10.917 0.179 1.00 33.12 188 GLU A O 1
ATOM 1596 N N . ILE A 1 189 ? 23.212 -8.731 0.452 1.00 38.81 189 ILE A N 1
ATOM 1597 C CA . ILE A 1 189 ? 22.204 -8.949 1.487 1.00 38.81 189 ILE A CA 1
ATOM 1598 C C . ILE A 1 189 ? 20.941 -9.513 0.826 1.00 38.81 189 ILE A C 1
ATOM 1600 O O . ILE A 1 189 ? 20.357 -8.927 -0.089 1.00 38.81 189 ILE A O 1
ATOM 1604 N N . ASN A 1 190 ? 20.559 -10.696 1.308 1.00 38.06 190 ASN A N 1
ATOM 1605 C CA . ASN A 1 190 ? 19.445 -11.513 0.854 1.00 38.06 190 ASN A CA 1
ATOM 1606 C C . ASN A 1 190 ? 18.177 -10.696 0.541 1.00 38.06 190 ASN A C 1
ATOM 1608 O O . ASN A 1 190 ? 17.579 -10.068 1.413 1.00 38.06 190 ASN A O 1
ATOM 1612 N N . LEU A 1 191 ? 17.660 -10.863 -0.680 1.00 43.78 191 LEU A N 1
ATOM 1613 C CA . LEU A 1 191 ? 16.293 -10.510 -1.108 1.00 43.78 191 LEU A CA 1
ATOM 1614 C C . LEU A 1 191 ? 15.177 -11.133 -0.228 1.00 43.78 191 LEU A C 1
ATOM 1616 O O . LEU A 1 191 ? 13.998 -10.853 -0.448 1.00 43.78 191 LEU A O 1
ATOM 1620 N N . ALA A 1 192 ? 15.535 -11.982 0.743 1.00 37.97 192 ALA A N 1
ATOM 1621 C CA . ALA A 1 192 ? 14.652 -12.828 1.538 1.00 37.97 192 ALA A CA 1
ATOM 1622 C C . ALA A 1 192 ? 13.759 -12.075 2.535 1.00 37.97 192 ALA A C 1
ATOM 1624 O O . ALA A 1 192 ? 12.707 -12.601 2.889 1.00 37.97 192 ALA A O 1
ATOM 1625 N N . ASP A 1 193 ? 14.117 -10.852 2.934 1.00 47.12 193 ASP A N 1
ATOM 1626 C CA . ASP A 1 193 ? 13.386 -10.144 3.988 1.00 47.12 193 ASP A CA 1
ATOM 1627 C C . ASP A 1 193 ? 12.377 -9.118 3.477 1.00 47.12 193 ASP A C 1
ATOM 1629 O O . ASP A 1 193 ? 11.809 -8.409 4.291 1.00 47.12 193 ASP A O 1
ATOM 1633 N N . ARG A 1 194 ? 12.075 -8.985 2.180 1.00 61.34 194 ARG A N 1
ATOM 1634 C CA . ARG A 1 194 ? 11.036 -8.024 1.742 1.00 61.34 194 ARG A CA 1
ATOM 1635 C C . ARG A 1 194 ? 9.630 -8.550 2.034 1.00 61.34 194 ARG A C 1
ATOM 1637 O O . ARG A 1 194 ? 9.341 -9.717 1.822 1.00 61.34 194 ARG A O 1
ATOM 1644 N N . GLU A 1 195 ? 8.741 -7.671 2.498 1.00 69.06 195 GLU A N 1
ATOM 1645 C CA . GLU A 1 195 ? 7.318 -8.008 2.611 1.00 69.06 195 GLU A CA 1
ATOM 1646 C C . GLU A 1 195 ? 6.723 -8.057 1.199 1.00 69.06 195 GLU A C 1
ATOM 1648 O O . GLU A 1 195 ? 6.608 -7.021 0.538 1.00 69.06 195 GLU A O 1
ATOM 1653 N N . ARG A 1 196 ? 6.444 -9.271 0.720 1.00 81.62 196 ARG A N 1
ATOM 1654 C CA . ARG A 1 196 ? 5.907 -9.538 -0.617 1.00 81.62 196 ARG A CA 1
ATOM 1655 C C . ARG A 1 196 ? 4.415 -9.796 -0.533 1.00 81.62 196 ARG A C 1
ATOM 1657 O O . ARG A 1 196 ? 3.962 -10.479 0.384 1.00 81.62 196 ARG A O 1
ATOM 1664 N N . TRP A 1 197 ? 3.659 -9.336 -1.519 1.00 88.19 197 TRP A N 1
ATOM 1665 C CA . TRP A 1 197 ? 2.226 -9.615 -1.606 1.00 88.19 197 TRP A CA 1
ATOM 1666 C C . TRP A 1 197 ? 1.923 -11.112 -1.651 1.00 88.19 197 TRP A C 1
ATOM 1668 O O . TRP A 1 197 ? 0.944 -11.549 -1.053 1.00 88.19 197 TRP A O 1
ATOM 1678 N N . VAL A 1 198 ? 2.773 -11.923 -2.282 1.00 86.31 198 VAL A N 1
ATOM 1679 C CA . VAL A 1 198 ? 2.606 -13.389 -2.256 1.00 86.31 198 VAL A CA 1
ATOM 1680 C C . VAL A 1 198 ? 2.740 -14.006 -0.860 1.00 86.31 198 VAL A C 1
ATOM 1682 O O . VAL A 1 198 ? 2.148 -15.055 -0.620 1.00 86.31 198 VAL A O 1
ATOM 1685 N N . ASP A 1 199 ? 3.496 -13.364 0.035 1.00 82.50 199 ASP A N 1
ATOM 1686 C CA . ASP A 1 199 ? 3.690 -13.800 1.423 1.00 82.50 199 ASP A CA 1
ATOM 1687 C C . ASP A 1 199 ? 2.601 -13.231 2.341 1.00 82.50 199 ASP A C 1
ATOM 1689 O O . ASP A 1 199 ? 2.353 -13.766 3.422 1.00 82.50 199 ASP A O 1
ATOM 1693 N N . THR A 1 200 ? 1.912 -12.167 1.910 1.00 78.88 200 THR A N 1
ATOM 1694 C CA . THR A 1 200 ? 0.673 -11.757 2.566 1.00 78.88 200 THR A CA 1
ATOM 1695 C C . THR A 1 200 ? -0.359 -12.851 2.315 1.00 78.88 200 THR A C 1
ATOM 1697 O O . THR A 1 200 ? -0.676 -13.178 1.170 1.00 78.88 200 THR A O 1
ATOM 1700 N N . ASN A 1 201 ? -0.930 -13.423 3.377 1.00 69.88 201 ASN A N 1
ATOM 1701 C CA . ASN A 1 201 ? -2.046 -14.373 3.288 1.00 69.88 201 ASN A CA 1
ATOM 1702 C C . ASN A 1 201 ? -3.353 -13.682 2.825 1.00 69.88 201 ASN A C 1
ATOM 1704 O O . ASN A 1 201 ? -4.443 -13.994 3.303 1.00 69.88 201 ASN A O 1
ATOM 1708 N N . ARG A 1 202 ? -3.260 -12.721 1.893 1.00 81.94 202 ARG A N 1
ATOM 1709 C CA . ARG A 1 202 ? -4.374 -11.999 1.283 1.00 81.94 202 ARG A CA 1
ATOM 1710 C C . ARG A 1 202 ? -5.226 -12.992 0.504 1.00 81.94 202 ARG A C 1
ATOM 1712 O O . ARG A 1 202 ? -4.826 -13.499 -0.549 1.00 81.94 202 ARG A O 1
ATOM 1719 N N . ASN A 1 203 ? -6.414 -13.254 1.036 1.00 76.00 203 ASN A N 1
ATOM 1720 C CA . ASN A 1 203 ? -7.408 -14.112 0.417 1.00 76.00 203 ASN A CA 1
ATOM 1721 C C . ASN A 1 203 ? -8.532 -13.252 -0.174 1.00 76.00 203 ASN A C 1
ATOM 1723 O O . ASN A 1 203 ? -9.277 -12.604 0.560 1.00 76.00 203 ASN A O 1
ATOM 1727 N N . LEU A 1 204 ? -8.640 -13.240 -1.502 1.00 80.31 204 LEU A N 1
ATOM 1728 C CA . LEU A 1 204 ? -9.614 -12.445 -2.262 1.00 80.31 204 LEU A CA 1
ATOM 1729 C C . LEU A 1 204 ? -10.959 -13.165 -2.320 1.00 80.31 204 LEU A C 1
ATOM 1731 O O . LEU A 1 204 ? -11.434 -13.585 -3.372 1.00 80.31 204 LEU A O 1
ATOM 1735 N N . THR A 1 205 ? -11.525 -13.389 -1.143 1.00 85.31 205 THR A N 1
ATOM 1736 C CA . THR A 1 205 ? -12.851 -13.980 -0.999 1.00 85.31 205 THR A CA 1
ATOM 1737 C C . THR A 1 205 ? -13.929 -12.988 -1.427 1.00 85.31 205 THR A C 1
ATOM 1739 O O . THR A 1 205 ? -1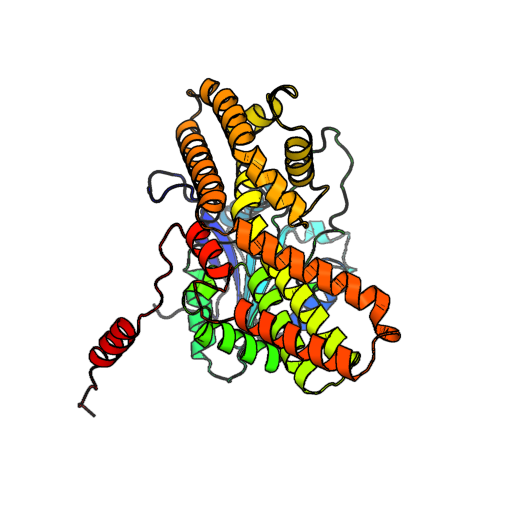3.683 -11.786 -1.543 1.00 85.31 205 THR A O 1
ATOM 1742 N N . TYR A 1 206 ? -15.154 -13.483 -1.603 1.00 84.38 206 TYR A N 1
ATOM 1743 C CA . TYR A 1 206 ? -16.312 -12.617 -1.811 1.00 84.38 206 TYR A CA 1
ATOM 1744 C C . TYR A 1 206 ? -16.466 -11.585 -0.679 1.00 84.38 206 TYR A C 1
ATOM 1746 O O . TYR A 1 206 ? -16.700 -10.414 -0.954 1.00 84.38 206 TYR A O 1
ATOM 1754 N N . ASP A 1 207 ? -16.232 -11.977 0.580 1.00 88.12 207 ASP A N 1
ATOM 1755 C CA . ASP A 1 207 ? -16.292 -11.052 1.719 1.00 88.12 207 ASP A CA 1
ATOM 1756 C C . ASP A 1 207 ? -15.238 -9.942 1.613 1.00 88.12 207 ASP A C 1
ATOM 1758 O O . ASP A 1 207 ? -15.536 -8.782 1.890 1.00 88.12 207 ASP A O 1
ATOM 1762 N N . TYR A 1 208 ? -14.020 -10.267 1.167 1.00 91.38 208 TYR A N 1
ATOM 1763 C CA . TYR A 1 208 ? -12.978 -9.266 0.920 1.00 91.38 208 TYR A CA 1
ATOM 1764 C C . TYR A 1 208 ? -13.425 -8.246 -0.136 1.00 91.38 208 TYR A C 1
ATOM 1766 O O . TYR A 1 208 ? -13.264 -7.040 0.059 1.00 91.38 208 TYR A O 1
ATOM 1774 N N . PHE A 1 209 ? -14.022 -8.720 -1.232 1.00 88.69 209 PHE A N 1
ATOM 1775 C CA . PHE A 1 209 ? -14.548 -7.869 -2.299 1.00 88.69 209 PHE A CA 1
ATOM 1776 C C . PHE A 1 209 ? -15.698 -6.971 -1.820 1.00 88.69 209 PHE A C 1
ATOM 1778 O O . PHE A 1 209 ? -15.672 -5.759 -2.050 1.00 88.69 209 PHE A O 1
ATOM 1785 N N . VAL A 1 210 ? -16.680 -7.537 -1.110 1.00 89.50 210 VAL A N 1
ATOM 1786 C CA . VAL A 1 210 ? -17.816 -6.779 -0.564 1.00 89.50 210 VAL A CA 1
ATOM 1787 C C . VAL A 1 210 ? -17.324 -5.691 0.384 1.00 89.50 210 VAL A C 1
ATOM 1789 O O . VAL A 1 210 ? -17.711 -4.537 0.235 1.00 89.50 210 VAL A O 1
ATOM 1792 N N . ARG A 1 211 ? -16.410 -6.018 1.304 1.00 92.00 211 ARG A N 1
ATOM 1793 C CA . ARG A 1 211 ? -15.850 -5.039 2.250 1.00 92.00 211 ARG A CA 1
ATOM 1794 C C . ARG A 1 211 ? -15.026 -3.963 1.555 1.00 92.00 211 ARG A C 1
ATOM 1796 O O . ARG A 1 211 ? -15.130 -2.796 1.916 1.00 92.00 211 ARG A O 1
ATOM 1803 N N . SER A 1 212 ? -14.250 -4.324 0.533 1.00 91.75 212 SER A N 1
ATOM 1804 C CA . SER A 1 212 ? -13.549 -3.343 -0.303 1.00 91.75 212 SER A CA 1
ATOM 1805 C C . SER A 1 212 ? -14.526 -2.372 -0.968 1.00 91.75 212 SER A C 1
ATOM 1807 O O . SER A 1 212 ? -14.265 -1.172 -0.989 1.00 91.75 212 SER A O 1
ATOM 1809 N N . SER A 1 213 ? -15.649 -2.879 -1.483 1.00 90.50 213 SER A N 1
ATOM 1810 C CA . SER A 1 213 ? -16.683 -2.063 -2.129 1.00 90.50 213 SER A CA 1
ATOM 1811 C C . SER A 1 213 ? -17.396 -1.167 -1.118 1.00 90.50 213 SER A C 1
ATOM 1813 O O . SER A 1 213 ? -17.522 0.026 -1.342 1.00 90.50 213 SER A O 1
ATOM 1815 N N . GLU A 1 214 ? -17.770 -1.686 0.052 1.00 91.81 214 GLU A N 1
ATOM 1816 C CA . GLU A 1 214 ? -18.394 -0.883 1.108 1.00 91.81 214 GLU A CA 1
ATOM 1817 C C . GLU A 1 214 ? -17.473 0.230 1.627 1.00 91.81 214 GLU A C 1
ATOM 1819 O O . GLU A 1 214 ? -17.929 1.354 1.840 1.00 91.81 214 GLU A O 1
ATOM 1824 N N . LEU A 1 215 ? -16.181 -0.055 1.823 1.00 93.81 215 LEU A N 1
ATOM 1825 C CA . LEU A 1 215 ? -15.201 0.957 2.222 1.00 93.81 215 LEU A CA 1
ATOM 1826 C C . LEU A 1 215 ? -15.026 2.012 1.126 1.00 93.81 215 LEU A C 1
ATOM 1828 O O . LEU A 1 215 ? -15.000 3.207 1.436 1.00 93.81 215 LEU A O 1
ATOM 1832 N N . LYS A 1 216 ? -14.938 1.584 -0.139 1.00 91.88 216 LYS A N 1
ATOM 1833 C CA . LYS A 1 216 ? -14.838 2.476 -1.298 1.00 91.88 216 LYS A CA 1
ATOM 1834 C C . LYS A 1 216 ? -16.083 3.344 -1.433 1.00 91.88 216 LYS A C 1
ATOM 1836 O O . LYS A 1 216 ? -15.939 4.550 -1.500 1.00 91.88 216 LYS A O 1
ATOM 1841 N N . ASP A 1 217 ? -17.283 2.788 -1.398 1.00 88.81 217 ASP A N 1
ATOM 1842 C CA . ASP A 1 217 ? -18.496 3.523 -1.768 1.00 88.81 217 ASP A CA 1
ATOM 1843 C C . ASP A 1 217 ? -19.091 4.319 -0.596 1.00 88.81 217 ASP A C 1
ATOM 1845 O O . ASP A 1 217 ? -19.564 5.443 -0.777 1.00 88.81 217 ASP A O 1
ATOM 1849 N N . ASN A 1 218 ? -19.032 3.780 0.629 1.00 89.00 218 ASN A N 1
ATOM 1850 C CA . ASN A 1 218 ? -19.737 4.365 1.777 1.00 89.00 218 ASN A CA 1
ATOM 1851 C C . ASN A 1 218 ? -18.848 5.213 2.689 1.00 89.00 218 ASN A C 1
ATOM 1853 O O . ASN A 1 218 ? -19.357 6.084 3.398 1.00 89.00 218 ASN A O 1
ATOM 1857 N N . ILE A 1 219 ? -17.542 4.932 2.736 1.00 90.69 219 ILE A N 1
ATOM 1858 C CA . ILE A 1 219 ? -16.624 5.604 3.663 1.00 90.69 219 ILE A CA 1
ATOM 1859 C C . ILE A 1 219 ? -15.700 6.540 2.898 1.00 90.69 219 ILE A C 1
ATOM 1861 O O . ILE A 1 219 ? -15.791 7.752 3.071 1.00 90.69 219 ILE A O 1
ATOM 1865 N N . TYR A 1 220 ? -14.818 5.999 2.061 1.00 89.94 220 TYR A N 1
ATOM 1866 C CA . TYR A 1 220 ? -13.717 6.766 1.482 1.00 89.94 220 TYR A CA 1
ATOM 1867 C C . TYR A 1 220 ? -14.077 7.469 0.171 1.00 89.94 220 TYR A C 1
ATOM 1869 O O . TYR A 1 220 ? -13.519 8.531 -0.112 1.00 89.94 220 TYR A O 1
ATOM 1877 N N . GLN A 1 221 ? -15.010 6.922 -0.606 1.00 87.94 221 GLN A N 1
ATOM 1878 C CA . GLN A 1 221 ? -15.435 7.439 -1.909 1.00 87.94 221 GLN A CA 1
ATOM 1879 C C . GLN A 1 221 ? -14.223 7.662 -2.825 1.00 87.94 221 GLN A C 1
ATOM 1881 O O . GLN A 1 221 ? -13.355 6.796 -2.958 1.00 87.94 221 GLN A O 1
ATOM 1886 N N . GLU A 1 222 ? -14.113 8.848 -3.415 1.00 82.56 222 GLU A N 1
ATOM 1887 C CA . GLU A 1 222 ? -12.997 9.249 -4.275 1.00 82.56 222 GLU A CA 1
ATOM 1888 C C . GLU A 1 222 ? -11.639 9.199 -3.549 1.00 82.56 222 GLU A C 1
ATOM 1890 O O . GLU A 1 222 ? -10.600 8.995 -4.176 1.00 82.56 222 GLU A O 1
ATOM 1895 N N . SER A 1 223 ? -11.639 9.298 -2.214 1.00 85.19 223 SER A N 1
ATOM 1896 C CA . SER A 1 223 ? -10.429 9.216 -1.385 1.00 85.19 223 SER A CA 1
ATOM 1897 C C . SER A 1 223 ? -9.795 7.824 -1.401 1.00 85.19 223 SER A C 1
ATOM 1899 O O . SER A 1 223 ? -8.606 7.693 -1.116 1.00 85.19 223 SER A O 1
ATOM 1901 N N . TRP A 1 224 ? -10.564 6.779 -1.730 1.00 89.62 224 TRP A N 1
ATOM 1902 C CA . TRP A 1 224 ? -10.100 5.391 -1.684 1.00 89.62 224 TRP A CA 1
ATOM 1903 C C . TRP A 1 224 ? -8.856 5.169 -2.550 1.00 89.62 224 TRP A C 1
ATOM 1905 O O . TRP A 1 224 ? -7.890 4.550 -2.105 1.00 89.62 224 TRP A O 1
ATOM 1915 N N . GLU A 1 225 ? -8.833 5.750 -3.751 1.00 84.69 225 GLU A N 1
ATOM 1916 C CA . GLU A 1 225 ? -7.730 5.612 -4.714 1.00 84.69 225 GLU A CA 1
ATOM 1917 C C . GLU A 1 225 ? -6.439 6.320 -4.265 1.00 84.69 225 GLU A C 1
ATOM 1919 O O . GLU A 1 225 ? -5.360 6.046 -4.792 1.00 84.69 225 GLU A O 1
ATOM 1924 N N . TYR A 1 226 ? -6.522 7.221 -3.281 1.00 84.75 226 TYR A N 1
ATOM 1925 C CA . TYR A 1 226 ? -5.362 7.923 -2.730 1.00 84.75 226 TYR A CA 1
ATOM 1926 C C . TYR A 1 226 ? -4.705 7.190 -1.558 1.00 84.75 226 TYR A C 1
ATOM 1928 O O . TYR A 1 226 ? -3.565 7.515 -1.218 1.00 84.75 226 TYR A O 1
ATOM 1936 N N . LEU A 1 227 ? -5.363 6.191 -0.969 1.00 88.44 227 LEU A N 1
ATOM 1937 C CA . LEU A 1 227 ? -4.747 5.308 0.023 1.00 88.44 227 LEU A CA 1
ATOM 1938 C C . LEU A 1 227 ? -3.768 4.351 -0.653 1.00 88.44 227 LEU A C 1
ATOM 1940 O O . LEU A 1 227 ? -4.019 3.909 -1.775 1.00 88.44 227 LEU A O 1
ATOM 1944 N N . SER A 1 228 ? -2.667 4.004 0.023 1.00 87.31 228 SER A N 1
ATOM 1945 C CA . SER A 1 228 ? -1.778 2.958 -0.492 1.00 87.31 228 SER A CA 1
ATOM 1946 C C . SER A 1 228 ? -2.497 1.611 -0.598 1.00 87.31 228 SER A C 1
ATOM 1948 O O . SER A 1 228 ? -3.383 1.300 0.202 1.00 87.31 228 SER A O 1
ATOM 1950 N N . ARG A 1 229 ? -2.097 0.758 -1.552 1.00 88.62 229 ARG A N 1
ATOM 1951 C CA . ARG A 1 229 ? -2.678 -0.594 -1.685 1.00 88.62 229 ARG A CA 1
ATOM 1952 C C . ARG A 1 229 ? -2.515 -1.427 -0.409 1.00 88.62 229 ARG A C 1
ATOM 1954 O O . ARG A 1 229 ? -3.403 -2.211 -0.082 1.00 88.62 229 ARG A O 1
ATOM 1961 N N . LYS A 1 230 ? -1.425 -1.221 0.340 1.00 88.19 230 LYS A N 1
ATOM 1962 C CA . LYS A 1 230 ? -1.218 -1.834 1.661 1.00 88.19 230 LYS A CA 1
ATOM 1963 C C . LYS A 1 230 ? -2.215 -1.310 2.687 1.00 88.19 230 LYS A C 1
ATOM 1965 O O . LYS A 1 230 ? -2.878 -2.103 3.341 1.00 88.19 230 LYS A O 1
ATOM 1970 N N . THR A 1 231 ? -2.388 0.007 2.771 1.00 92.25 231 THR A N 1
ATOM 1971 C CA . THR A 1 231 ? -3.385 0.640 3.644 1.00 92.25 231 THR A CA 1
ATOM 1972 C C . THR A 1 231 ? -4.798 0.145 3.329 1.00 92.25 231 THR A C 1
ATOM 1974 O O . THR A 1 231 ? -5.519 -0.246 4.241 1.00 92.25 231 THR A O 1
ATOM 1977 N N . GLN A 1 232 ? -5.178 0.068 2.049 1.00 93.56 232 GLN A N 1
ATOM 1978 C CA . GLN A 1 232 ? -6.462 -0.502 1.623 1.00 93.56 232 GLN A CA 1
ATOM 1979 C C . GLN A 1 232 ? -6.624 -1.952 2.103 1.00 93.56 232 GLN A C 1
ATOM 1981 O O . GLN A 1 232 ? -7.659 -2.297 2.667 1.00 93.56 232 GLN A O 1
ATOM 1986 N N . HIS A 1 233 ? -5.602 -2.799 1.919 1.00 93.38 233 HIS A N 1
ATOM 1987 C CA . HIS A 1 233 ? -5.635 -4.185 2.387 1.00 93.38 233 HIS A CA 1
ATOM 1988 C C . HIS A 1 233 ? -5.834 -4.283 3.901 1.00 93.38 233 HIS A C 1
ATOM 1990 O O . HIS A 1 233 ? -6.733 -4.994 4.340 1.00 93.38 233 HIS A O 1
ATOM 1996 N N . GLU A 1 234 ? -5.043 -3.550 4.679 1.00 94.69 234 GLU A N 1
ATOM 1997 C CA . GLU A 1 234 ? -5.127 -3.542 6.139 1.00 94.69 234 GLU A CA 1
ATOM 1998 C C . GLU A 1 234 ? -6.492 -3.035 6.636 1.00 94.69 234 GLU A C 1
ATOM 2000 O O . GLU A 1 234 ? -7.066 -3.612 7.555 1.00 94.69 234 GLU A O 1
ATOM 2005 N N . LEU A 1 235 ? -7.076 -2.020 5.991 1.00 96.25 235 LEU A N 1
ATOM 2006 C CA . LEU A 1 235 ? -8.419 -1.531 6.330 1.00 96.25 235 LEU A CA 1
ATOM 2007 C C . LEU A 1 235 ? -9.516 -2.556 6.017 1.00 96.25 235 LEU A C 1
ATOM 2009 O O . LEU A 1 235 ? -10.426 -2.738 6.826 1.00 96.25 235 LEU A O 1
ATOM 2013 N N . ILE A 1 236 ? -9.422 -3.259 4.885 1.00 95.50 236 ILE A N 1
ATOM 2014 C CA . ILE A 1 236 ? -10.359 -4.342 4.548 1.00 95.50 236 ILE A CA 1
ATOM 2015 C C . ILE A 1 236 ? -10.247 -5.474 5.572 1.00 95.50 236 ILE A C 1
ATOM 2017 O O . ILE A 1 236 ? -11.261 -5.940 6.090 1.00 95.50 236 ILE A O 1
ATOM 2021 N N . THR A 1 237 ? -9.026 -5.906 5.895 1.00 94.81 237 THR A N 1
ATOM 2022 C CA . THR A 1 237 ? -8.792 -6.977 6.875 1.00 94.81 237 THR A CA 1
ATOM 2023 C C . THR A 1 237 ? -9.254 -6.561 8.271 1.00 94.81 237 THR A C 1
ATOM 2025 O O . THR A 1 237 ? -9.882 -7.353 8.972 1.00 94.81 237 THR A O 1
ATOM 2028 N N . SER A 1 238 ? -9.037 -5.296 8.647 1.00 95.81 238 SER A N 1
ATOM 2029 C CA . SER A 1 238 ? -9.587 -4.714 9.869 1.00 95.81 238 SER A CA 1
ATOM 2030 C C . SER A 1 238 ? -11.108 -4.879 9.913 1.00 95.81 238 SER A C 1
ATOM 2032 O O . SER A 1 238 ? -11.636 -5.428 10.884 1.00 95.81 238 SER A O 1
ATOM 2034 N N . ASP A 1 239 ? -11.828 -4.497 8.857 1.00 94.88 239 ASP A N 1
ATOM 2035 C CA . ASP A 1 239 ? -13.289 -4.589 8.861 1.00 94.88 239 ASP A CA 1
ATOM 2036 C C . ASP A 1 239 ? -13.808 -6.040 8.818 1.00 94.88 239 ASP A C 1
ATOM 2038 O O . ASP A 1 239 ? -14.792 -6.367 9.486 1.00 94.88 239 ASP A O 1
ATOM 2042 N N . LEU A 1 240 ? -13.102 -6.945 8.130 1.00 94.44 240 LEU A N 1
ATOM 2043 C CA . LEU A 1 240 ? -13.387 -8.386 8.140 1.00 94.44 240 LEU A CA 1
ATOM 2044 C C . LEU A 1 240 ? -13.270 -8.995 9.545 1.00 94.44 240 LEU A C 1
ATOM 2046 O O . LEU A 1 240 ? -14.156 -9.742 9.973 1.00 94.44 240 LEU A O 1
ATOM 2050 N N . GLU A 1 241 ? -12.212 -8.661 10.286 1.00 94.88 241 GLU A N 1
ATOM 2051 C CA . GLU A 1 241 ? -12.021 -9.110 11.671 1.00 94.88 241 GLU A CA 1
ATOM 2052 C C . GLU A 1 241 ? -13.090 -8.526 12.602 1.00 94.88 241 GLU A C 1
ATOM 2054 O O . GLU A 1 241 ? -13.673 -9.239 13.426 1.00 94.88 241 GLU A O 1
ATOM 2059 N N . ARG A 1 242 ? -13.431 -7.243 12.423 1.00 93.50 242 ARG A N 1
ATOM 2060 C CA . ARG A 1 242 ? -14.499 -6.578 13.182 1.00 93.50 242 ARG A CA 1
ATOM 2061 C C . ARG A 1 242 ? -15.843 -7.266 12.967 1.00 93.50 242 ARG A C 1
ATOM 2063 O O . ARG A 1 242 ? -16.551 -7.542 13.938 1.00 93.50 242 ARG A O 1
ATOM 2070 N N . TYR A 1 243 ? -16.177 -7.558 11.711 1.00 92.12 243 TYR A N 1
ATOM 2071 C CA . TYR A 1 243 ? -17.404 -8.252 11.339 1.00 92.12 243 TYR A CA 1
ATOM 2072 C C . TYR A 1 243 ? -17.433 -9.677 11.899 1.00 92.12 243 TYR A C 1
ATOM 2074 O O . TYR A 1 243 ? -18.413 -10.077 12.527 1.00 92.12 243 TYR A O 1
ATOM 2082 N N . SER A 1 244 ? -16.326 -10.412 11.771 1.00 92.06 244 SER A N 1
ATOM 2083 C CA . SER A 1 244 ? -16.175 -11.754 12.345 1.00 92.06 244 SER A CA 1
ATOM 2084 C C . SER A 1 244 ? -16.397 -11.748 13.861 1.00 92.06 244 SER A C 1
ATOM 2086 O O . SER A 1 244 ? -17.102 -12.605 14.396 1.00 92.06 244 SER A O 1
ATOM 2088 N N . GLY A 1 245 ? -15.888 -10.728 14.559 1.00 90.81 245 GLY A N 1
ATOM 2089 C CA . GLY A 1 245 ? -16.058 -10.541 15.999 1.00 90.81 245 GLY A CA 1
ATOM 2090 C C . GLY A 1 245 ? -17.513 -10.414 16.475 1.00 90.81 245 GLY A C 1
ATOM 2091 O O . GLY A 1 245 ? -17.782 -10.661 17.653 1.00 90.81 245 GLY A O 1
ATOM 2092 N N . ILE A 1 246 ? -18.469 -10.077 15.598 1.00 90.81 246 ILE A N 1
ATOM 2093 C CA . ILE A 1 246 ? -19.902 -9.980 15.939 1.00 90.81 246 ILE A CA 1
ATOM 2094 C C . ILE A 1 246 ? -20.476 -11.350 16.323 1.00 90.81 246 ILE A C 1
ATOM 2096 O O . ILE A 1 246 ? -21.313 -11.432 17.224 1.00 90.81 246 ILE A O 1
ATOM 2100 N N . PHE A 1 247 ? -19.996 -12.423 15.692 1.00 91.38 247 PHE A N 1
ATOM 2101 C CA . PHE A 1 247 ? -20.488 -13.786 15.911 1.00 91.38 247 PHE A CA 1
ATOM 2102 C C . PHE A 1 247 ? -19.930 -14.443 17.180 1.00 91.38 247 PHE A C 1
ATOM 2104 O O . PHE A 1 247 ? -20.400 -15.505 17.593 1.00 91.38 247 PHE A O 1
ATOM 2111 N N . TYR A 1 248 ? -18.947 -13.816 17.827 1.00 92.50 248 TYR A N 1
ATOM 2112 C CA . TYR A 1 248 ? -18.289 -14.344 19.017 1.00 92.50 248 TYR A CA 1
ATOM 2113 C C . TYR A 1 248 ? -18.668 -13.573 20.286 1.00 92.50 248 TYR A C 1
ATOM 2115 O O . TYR A 1 248 ? -19.230 -12.478 20.257 1.00 92.50 248 TYR A O 1
ATOM 2123 N N . ARG A 1 249 ? -18.342 -14.160 21.443 1.00 87.94 249 ARG A N 1
ATOM 2124 C CA . ARG A 1 249 ? -18.527 -13.561 22.774 1.00 87.94 249 ARG A CA 1
ATOM 2125 C C . ARG A 1 249 ? -17.231 -13.597 23.579 1.00 87.94 249 ARG A C 1
ATOM 2127 O O . ARG A 1 249 ? -16.286 -14.301 23.210 1.00 87.94 249 ARG A O 1
ATOM 2134 N N . ASP A 1 250 ? -17.210 -12.824 24.663 1.00 88.56 250 ASP A N 1
ATOM 2135 C CA . ASP A 1 250 ? -16.144 -12.809 25.667 1.00 88.56 250 ASP A CA 1
ATOM 2136 C C . ASP A 1 250 ? -14.743 -12.677 25.038 1.00 88.56 250 ASP A C 1
ATOM 2138 O O . ASP A 1 250 ? -14.500 -11.774 24.231 1.00 88.56 250 ASP A O 1
ATOM 2142 N N . ILE A 1 251 ? -13.819 -13.576 25.393 1.00 91.69 251 ILE A N 1
ATOM 2143 C CA . ILE A 1 251 ? -12.405 -13.525 24.997 1.00 91.69 251 ILE A CA 1
ATOM 2144 C C . ILE A 1 251 ? -12.250 -13.704 23.485 1.00 91.69 251 ILE A C 1
ATOM 2146 O O . ILE A 1 251 ? -11.388 -13.080 22.872 1.00 91.69 251 ILE A O 1
ATOM 2150 N N . LYS A 1 252 ? -13.098 -14.527 22.855 1.00 92.75 252 LYS A N 1
ATOM 2151 C CA . LYS A 1 252 ? -13.041 -14.729 21.401 1.00 92.75 252 LYS A CA 1
ATOM 2152 C C . LYS A 1 252 ? -13.384 -13.439 20.660 1.00 92.75 252 LYS A C 1
ATOM 2154 O O . LYS A 1 252 ? -12.658 -13.060 19.749 1.00 92.75 252 LYS A O 1
ATOM 2159 N N . LYS A 1 253 ? -14.432 -12.731 21.098 1.00 94.69 253 LYS A N 1
ATOM 2160 C CA . LYS A 1 253 ? -14.777 -11.415 20.540 1.00 94.69 253 LYS A CA 1
ATOM 2161 C C . LYS A 1 253 ? -13.651 -10.405 20.741 1.00 94.69 253 LYS A C 1
ATOM 2163 O O . LYS A 1 253 ? -13.314 -9.697 19.799 1.00 94.69 253 LYS A O 1
ATOM 2168 N N . TRP A 1 254 ? -13.045 -10.377 21.928 1.00 93.69 254 TRP A N 1
ATOM 2169 C CA . TRP A 1 254 ? -11.912 -9.492 22.199 1.00 93.69 254 TRP A CA 1
ATOM 2170 C C . TRP A 1 254 ? -10.751 -9.722 21.229 1.00 93.69 254 TRP A C 1
ATOM 2172 O O . TRP A 1 254 ? -10.234 -8.759 20.678 1.00 93.69 254 TRP A O 1
ATOM 2182 N N . ARG A 1 255 ? -10.375 -10.983 20.971 1.00 94.38 255 ARG A N 1
ATOM 2183 C CA . ARG A 1 255 ? -9.287 -11.318 20.034 1.00 94.38 255 ARG A CA 1
ATOM 2184 C C . ARG A 1 255 ? -9.547 -10.778 18.628 1.00 94.38 255 ARG A C 1
ATOM 2186 O O . ARG A 1 255 ? -8.664 -10.144 18.068 1.00 94.38 255 ARG A O 1
ATOM 2193 N N . HIS A 1 256 ? -10.761 -10.951 18.107 1.00 96.12 256 HIS A N 1
ATOM 2194 C CA . HIS A 1 256 ? -11.144 -10.391 16.806 1.00 96.12 256 HIS A CA 1
ATOM 2195 C C . HIS A 1 256 ? -11.089 -8.858 16.788 1.00 96.12 256 HIS A C 1
ATOM 2197 O O . HIS A 1 256 ? -10.532 -8.268 15.868 1.00 96.12 256 HIS A O 1
ATOM 2203 N N . LEU A 1 257 ? -11.608 -8.191 17.826 1.00 95.56 257 LEU A N 1
ATOM 2204 C CA . LEU A 1 257 ? -11.536 -6.727 17.920 1.00 95.56 257 LEU A CA 1
ATOM 2205 C C . LEU A 1 257 ? -10.092 -6.225 18.041 1.00 95.56 257 LEU A C 1
ATOM 2207 O O . LEU A 1 257 ? -9.751 -5.195 17.467 1.00 95.56 257 LEU A O 1
ATOM 2211 N N . LYS A 1 258 ? -9.239 -6.965 18.755 1.00 95.06 258 LYS A N 1
ATOM 2212 C CA . LYS A 1 258 ? -7.815 -6.662 18.863 1.00 95.06 258 LYS A CA 1
ATOM 2213 C C . LYS A 1 258 ? -7.123 -6.779 17.510 1.00 95.06 258 LYS A C 1
ATOM 2215 O O . LYS A 1 258 ? -6.515 -5.811 17.080 1.00 95.06 258 LYS A O 1
ATOM 2220 N N . HIS A 1 259 ? -7.278 -7.910 16.823 1.00 95.69 259 HIS A N 1
ATOM 2221 C CA . HIS A 1 259 ? -6.698 -8.103 15.492 1.00 95.69 259 HIS A CA 1
ATOM 2222 C C . HIS A 1 259 ? -7.175 -7.025 14.519 1.00 95.69 259 HIS A C 1
ATOM 2224 O O . HIS A 1 259 ? -6.387 -6.448 13.779 1.00 95.69 259 HIS A O 1
ATOM 2230 N N . SER A 1 260 ? -8.465 -6.694 14.571 1.00 96.62 260 SER A N 1
ATOM 2231 C CA . SER A 1 260 ? -9.038 -5.622 13.770 1.00 96.62 260 SER A CA 1
ATOM 2232 C C . SER A 1 260 ? -8.357 -4.268 14.036 1.00 96.62 260 SER A C 1
ATOM 2234 O O . SER A 1 260 ? -8.047 -3.536 13.094 1.00 96.62 260 SER A O 1
ATOM 2236 N N . PHE A 1 261 ? -8.076 -3.932 15.297 1.00 96.75 261 PHE A N 1
ATOM 2237 C CA . PHE A 1 261 ? -7.360 -2.706 15.656 1.00 96.75 261 PHE A CA 1
ATOM 2238 C C . PHE A 1 261 ? -5.873 -2.754 15.274 1.00 96.75 261 PHE A C 1
ATOM 2240 O O . PHE A 1 261 ? -5.343 -1.746 14.816 1.00 96.75 261 PHE A O 1
ATOM 2247 N N . ASP A 1 262 ? -5.215 -3.908 15.397 1.00 95.50 262 ASP A N 1
ATOM 2248 C CA . ASP A 1 262 ? -3.823 -4.098 14.972 1.00 95.50 262 ASP A CA 1
ATOM 2249 C C . ASP A 1 262 ? -3.685 -3.867 13.453 1.00 95.50 262 ASP A C 1
ATOM 2251 O O . ASP A 1 262 ? -2.798 -3.137 13.011 1.00 95.50 262 ASP A O 1
ATOM 2255 N N . HIS A 1 263 ? -4.628 -4.377 12.651 1.00 95.94 263 HIS A N 1
ATOM 2256 C CA . HIS A 1 263 ? -4.710 -4.079 11.217 1.00 95.94 263 HIS A CA 1
ATOM 2257 C C . HIS A 1 263 ? -4.954 -2.587 10.944 1.00 95.94 263 HIS A C 1
ATOM 2259 O O . HIS A 1 263 ? -4.300 -1.987 10.094 1.00 95.94 263 HIS A O 1
ATOM 2265 N N . TYR A 1 264 ? -5.834 -1.934 11.707 1.00 97.00 264 TYR A N 1
ATOM 2266 C CA . TYR A 1 264 ? -6.019 -0.483 11.598 1.00 97.00 264 TYR A CA 1
ATOM 2267 C C . TYR A 1 264 ? -4.724 0.294 11.914 1.00 97.00 264 TYR A C 1
ATOM 2269 O O . TYR A 1 264 ? -4.403 1.271 11.234 1.00 97.00 264 TYR A O 1
ATOM 2277 N N . LEU A 1 265 ? -3.956 -0.126 12.926 1.00 95.94 265 LEU A N 1
ATOM 2278 C CA . LEU A 1 265 ? -2.659 0.477 13.240 1.00 95.94 265 LEU A CA 1
ATOM 2279 C C . LEU A 1 265 ? -1.655 0.278 12.104 1.00 95.94 265 LEU A C 1
ATOM 2281 O O . LEU A 1 265 ? -0.986 1.236 11.726 1.00 95.94 265 LEU A O 1
ATOM 2285 N N . ASN A 1 266 ? -1.592 -0.915 11.513 1.00 93.88 266 ASN A N 1
ATOM 2286 C CA . ASN A 1 266 ? -0.741 -1.185 10.353 1.00 93.88 266 ASN A CA 1
ATOM 2287 C C . ASN A 1 266 ? -1.114 -0.310 9.153 1.00 93.88 266 ASN A C 1
ATOM 2289 O O . ASN A 1 266 ? -0.232 0.264 8.515 1.00 93.88 266 ASN A O 1
ATOM 2293 N N . ALA A 1 267 ? -2.412 -0.135 8.888 1.00 95.06 267 ALA A N 1
ATOM 2294 C CA . ALA A 1 267 ? -2.904 0.806 7.887 1.00 95.06 267 ALA A CA 1
ATOM 2295 C C . ALA A 1 267 ? -2.396 2.234 8.159 1.00 95.06 267 ALA A C 1
ATOM 2297 O O . ALA A 1 267 ? -1.927 2.916 7.248 1.00 95.06 267 ALA A O 1
ATOM 2298 N N . LEU A 1 268 ? -2.437 2.674 9.421 1.00 95.44 268 LEU A N 1
ATOM 2299 C CA . LEU A 1 268 ? -1.941 3.989 9.821 1.00 95.44 268 LEU A CA 1
ATOM 2300 C C . LEU A 1 268 ? -0.417 4.106 9.660 1.00 95.44 268 LEU A C 1
ATOM 2302 O O . LEU A 1 268 ? 0.052 5.124 9.15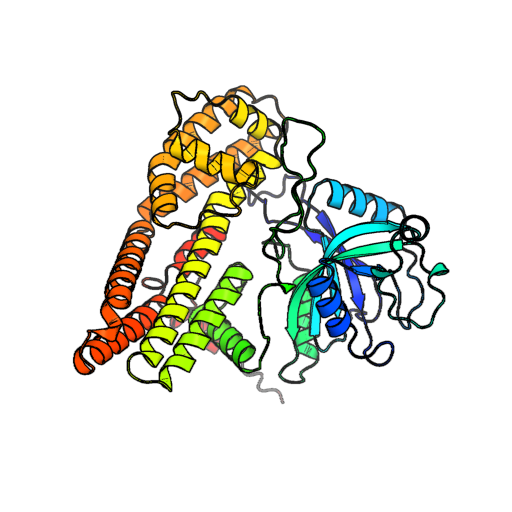5 1.00 95.44 268 LEU A O 1
ATOM 2306 N N . TYR A 1 269 ? 0.357 3.084 10.040 1.00 93.19 269 TYR A N 1
ATOM 2307 C CA . TYR A 1 269 ? 1.808 3.065 9.829 1.00 93.19 269 TYR A CA 1
ATOM 2308 C C . TYR A 1 269 ? 2.157 3.175 8.349 1.00 93.19 269 TYR A C 1
ATOM 2310 O O . TYR A 1 269 ? 2.978 4.019 7.984 1.00 93.19 269 TYR A O 1
ATOM 2318 N N . ASN A 1 270 ? 1.510 2.377 7.498 1.00 89.88 270 ASN A N 1
ATOM 2319 C CA . ASN A 1 270 ? 1.718 2.413 6.054 1.00 89.88 270 ASN A CA 1
ATOM 2320 C C . ASN A 1 270 ? 1.503 3.830 5.514 1.00 89.88 270 ASN A C 1
ATOM 2322 O O . ASN A 1 270 ? 2.385 4.384 4.859 1.00 89.88 270 ASN A O 1
ATOM 2326 N N . GLU A 1 271 ? 0.377 4.459 5.855 1.00 89.88 271 GLU A N 1
ATOM 2327 C CA . GLU A 1 271 ? 0.047 5.765 5.291 1.00 89.88 271 GLU A CA 1
ATOM 2328 C C . GLU A 1 271 ? 0.897 6.908 5.863 1.00 89.88 271 GLU A C 1
ATOM 2330 O O . GLU A 1 271 ? 1.284 7.813 5.127 1.00 89.88 271 GLU A O 1
ATOM 2335 N N . LEU A 1 272 ? 1.282 6.853 7.143 1.00 90.69 272 LEU A N 1
ATOM 2336 C CA . LEU A 1 272 ? 2.233 7.814 7.710 1.00 90.69 272 LEU A CA 1
ATOM 2337 C C . LEU A 1 272 ? 3.612 7.715 7.038 1.00 90.69 272 LEU A C 1
ATOM 2339 O O . LEU A 1 272 ? 4.243 8.741 6.773 1.00 90.69 272 LEU A O 1
ATOM 2343 N N . ASN A 1 273 ? 4.082 6.503 6.728 1.00 87.50 273 ASN A N 1
ATOM 2344 C CA . ASN A 1 273 ? 5.344 6.329 6.010 1.00 87.50 273 ASN A CA 1
ATOM 2345 C C . ASN A 1 273 ? 5.243 6.834 4.566 1.00 87.50 273 ASN A C 1
ATOM 2347 O O . ASN A 1 273 ? 6.139 7.551 4.122 1.00 87.50 273 ASN A O 1
ATOM 2351 N N . GLU A 1 274 ? 4.154 6.517 3.864 1.00 82.62 274 GLU A N 1
ATOM 2352 C CA . GLU A 1 274 ? 3.888 6.970 2.491 1.00 82.62 274 GLU A CA 1
ATOM 2353 C C . GLU A 1 274 ? 3.840 8.497 2.368 1.00 82.62 274 GLU A C 1
ATOM 2355 O O . GLU A 1 274 ? 4.347 9.049 1.393 1.00 82.62 274 GLU A O 1
ATOM 2360 N N . VAL A 1 275 ? 3.274 9.192 3.359 1.00 83.25 275 VAL A N 1
ATOM 2361 C CA . VAL A 1 275 ? 3.144 10.656 3.325 1.00 83.25 275 VAL A CA 1
ATOM 2362 C C . VAL A 1 275 ? 4.423 11.364 3.781 1.00 83.25 275 VAL A C 1
ATOM 2364 O O . VAL A 1 275 ? 4.843 12.326 3.137 1.00 83.25 275 VAL A O 1
ATOM 2367 N N . TYR A 1 276 ? 5.060 10.906 4.867 1.00 84.19 276 TYR A N 1
ATOM 2368 C CA . TYR A 1 276 ? 6.117 11.679 5.538 1.00 84.19 276 TYR A CA 1
ATOM 2369 C C . TYR A 1 276 ? 7.531 11.108 5.386 1.00 84.19 276 TYR A C 1
ATOM 2371 O O . TYR A 1 276 ? 8.494 11.872 5.357 1.00 84.19 276 TYR A O 1
ATOM 2379 N N . MET A 1 277 ? 7.694 9.785 5.291 1.00 85.44 277 MET A N 1
ATOM 2380 C CA . MET A 1 277 ? 9.025 9.160 5.329 1.00 85.44 277 MET A CA 1
ATOM 2381 C C . MET A 1 277 ? 9.528 8.784 3.940 1.00 85.44 277 MET A C 1
ATOM 2383 O O . MET A 1 277 ? 10.609 9.209 3.534 1.00 85.44 277 MET A O 1
ATOM 2387 N N . PHE A 1 278 ? 8.762 8.006 3.179 1.00 81.81 278 PHE A N 1
ATOM 2388 C CA . PHE A 1 278 ? 9.200 7.495 1.882 1.00 81.81 278 PHE A CA 1
ATOM 2389 C C . PHE A 1 278 ? 9.509 8.586 0.851 1.00 81.81 278 PHE A C 1
ATOM 2391 O O . PHE A 1 278 ? 10.522 8.433 0.163 1.00 81.81 278 PHE A O 1
ATOM 2398 N N . PRO A 1 279 ? 8.764 9.707 0.758 1.00 80.19 279 PRO A N 1
ATOM 2399 C CA . PRO A 1 279 ? 9.133 10.796 -0.143 1.00 80.19 279 PRO A CA 1
ATOM 2400 C C . PRO A 1 279 ? 10.529 11.357 0.158 1.00 80.19 279 PRO A C 1
ATOM 2402 O O . PRO A 1 279 ? 11.324 11.550 -0.759 1.00 80.19 279 PRO A O 1
ATOM 2405 N N . LEU A 1 280 ? 10.863 11.546 1.440 1.00 82.38 280 LEU A N 1
ATOM 2406 C CA . LEU A 1 280 ? 12.183 11.997 1.889 1.00 82.38 280 LEU A CA 1
ATOM 2407 C C . LEU A 1 280 ? 13.277 10.970 1.585 1.00 82.38 280 LEU A C 1
ATOM 2409 O O . LEU A 1 280 ? 14.309 11.322 1.016 1.00 82.38 280 LEU A O 1
ATOM 2413 N N . ILE A 1 281 ? 13.049 9.703 1.933 1.00 81.44 281 ILE A N 1
ATOM 2414 C CA . ILE A 1 281 ? 14.019 8.621 1.714 1.00 81.44 281 ILE A CA 1
ATOM 2415 C C . ILE A 1 281 ? 14.315 8.441 0.223 1.00 81.44 281 ILE A C 1
ATOM 2417 O O . ILE A 1 281 ? 15.473 8.284 -0.171 1.00 81.44 281 ILE A O 1
ATOM 2421 N N . ASN A 1 282 ? 13.285 8.488 -0.618 1.00 76.06 282 ASN A N 1
ATOM 2422 C CA . ASN A 1 282 ? 13.440 8.364 -2.060 1.00 76.06 282 ASN A CA 1
ATOM 2423 C C . ASN A 1 282 ? 14.141 9.588 -2.648 1.00 76.06 282 ASN A C 1
ATOM 2425 O O . ASN A 1 282 ? 15.131 9.416 -3.349 1.00 76.06 282 ASN A O 1
ATOM 2429 N N . ALA A 1 283 ? 13.769 10.808 -2.249 1.00 78.12 283 ALA A N 1
ATOM 2430 C CA . ALA A 1 283 ? 14.467 12.007 -2.708 1.00 78.12 283 ALA A CA 1
ATOM 2431 C C . ALA A 1 283 ? 15.970 11.996 -2.354 1.00 78.12 283 ALA A C 1
ATOM 2433 O O . ALA A 1 283 ? 16.803 12.356 -3.183 1.00 78.12 283 ALA A O 1
ATOM 2434 N N . ILE A 1 284 ? 16.349 11.553 -1.148 1.00 80.12 284 ILE A N 1
ATOM 2435 C CA . ILE A 1 284 ? 17.769 11.420 -0.766 1.00 80.12 284 ILE A CA 1
ATOM 2436 C C . ILE A 1 284 ? 18.479 10.356 -1.621 1.00 80.12 284 ILE A C 1
ATOM 2438 O O . ILE A 1 284 ? 19.670 10.486 -1.894 1.00 80.12 284 ILE A O 1
ATOM 2442 N N . THR A 1 285 ? 17.771 9.305 -2.041 1.00 75.50 285 THR A N 1
ATOM 2443 C CA . THR A 1 285 ? 18.341 8.230 -2.869 1.00 75.50 285 THR A CA 1
ATOM 2444 C C . THR A 1 285 ? 18.548 8.689 -4.314 1.00 75.50 285 THR A C 1
ATOM 2446 O O . THR A 1 285 ? 19.613 8.447 -4.885 1.00 75.50 285 THR A O 1
ATOM 2449 N N . ASP A 1 286 ? 17.548 9.369 -4.873 1.00 72.81 286 ASP A N 1
ATOM 2450 C CA . ASP A 1 286 ? 17.431 9.623 -6.308 1.00 72.81 286 ASP A CA 1
ATOM 2451 C C . ASP A 1 286 ? 18.185 10.887 -6.742 1.00 72.81 286 ASP A C 1
ATOM 2453 O O . ASP A 1 286 ? 18.735 10.933 -7.842 1.00 72.81 286 ASP A O 1
ATOM 2457 N N . TYR A 1 287 ? 18.271 11.900 -5.871 1.00 76.06 287 TYR A N 1
ATOM 2458 C CA . TYR A 1 287 ? 18.924 13.173 -6.187 1.00 76.06 287 TYR A CA 1
ATOM 2459 C C . TYR A 1 287 ? 20.327 13.240 -5.600 1.00 76.06 287 TYR A C 1
ATOM 2461 O O . TYR A 1 287 ? 20.522 13.385 -4.387 1.00 76.06 287 TYR A O 1
ATOM 2469 N N . LYS A 1 288 ? 21.336 13.224 -6.478 1.00 77.38 288 LYS A N 1
ATOM 2470 C CA . LYS A 1 288 ? 22.753 13.235 -6.083 1.00 77.38 288 LYS A CA 1
ATOM 2471 C C . LYS A 1 288 ? 23.091 14.419 -5.173 1.00 77.38 288 LYS A C 1
ATOM 2473 O O . LYS A 1 288 ? 23.799 14.253 -4.184 1.00 77.38 288 LYS A O 1
ATOM 2478 N N . CYS A 1 289 ? 22.566 15.609 -5.462 1.00 78.19 289 CYS A N 1
ATOM 2479 C CA . CYS A 1 289 ? 22.836 16.800 -4.654 1.00 78.19 289 CYS A CA 1
ATOM 2480 C C . CYS A 1 289 ? 22.307 16.682 -3.216 1.00 78.19 289 CYS A C 1
ATOM 2482 O O . CYS A 1 289 ? 22.993 17.119 -2.283 1.00 78.19 289 CYS A O 1
ATOM 2484 N N . LEU A 1 290 ? 21.127 16.074 -3.037 1.00 80.88 290 LEU A N 1
ATOM 2485 C CA . LEU A 1 290 ? 20.521 15.839 -1.727 1.00 80.88 290 LEU A CA 1
ATOM 2486 C C . LEU A 1 290 ? 21.250 14.717 -0.983 1.00 80.88 290 LEU A C 1
ATOM 2488 O O . LEU A 1 290 ? 21.522 14.854 0.207 1.00 80.88 290 LEU A O 1
ATOM 2492 N N . LYS A 1 291 ? 21.661 13.669 -1.705 1.00 82.81 291 LYS A N 1
ATOM 2493 C CA . LYS A 1 291 ? 22.496 12.587 -1.183 1.00 82.81 291 LYS A CA 1
ATOM 2494 C C . LYS A 1 291 ? 23.806 13.094 -0.590 1.00 82.81 291 LYS A C 1
ATOM 2496 O O . LYS A 1 291 ? 24.105 12.775 0.556 1.00 82.81 291 LYS A O 1
ATOM 2501 N N . GLU A 1 292 ? 24.581 13.910 -1.314 1.00 82.38 292 GLU A N 1
ATOM 2502 C CA . GLU A 1 292 ? 25.828 14.417 -0.719 1.00 82.38 292 GLU A CA 1
ATOM 2503 C C . GLU A 1 292 ? 25.531 15.423 0.415 1.00 82.38 292 GLU A C 1
ATOM 2505 O O . GLU A 1 292 ? 26.264 15.461 1.391 1.00 82.38 292 GLU A O 1
ATOM 2510 N N . ALA A 1 293 ? 24.420 16.179 0.363 1.00 83.75 293 ALA A N 1
ATOM 2511 C CA . ALA A 1 293 ? 24.036 17.068 1.470 1.00 83.75 293 ALA A CA 1
ATOM 2512 C C . ALA A 1 293 ? 23.680 16.292 2.752 1.00 83.75 293 ALA A C 1
ATOM 2514 O O . ALA A 1 293 ? 23.984 16.763 3.844 1.00 83.75 293 ALA A O 1
ATOM 2515 N N . TRP A 1 294 ? 23.074 15.108 2.614 1.00 86.44 294 TRP A N 1
ATOM 2516 C CA . TRP A 1 294 ? 22.830 14.167 3.707 1.00 86.44 294 TRP A CA 1
ATOM 2517 C C . TRP A 1 294 ? 24.138 13.649 4.325 1.00 86.44 294 TRP A C 1
ATOM 2519 O O . TRP A 1 294 ? 24.258 13.615 5.550 1.00 86.44 294 TRP A O 1
ATOM 2529 N N . PHE A 1 295 ? 25.130 13.290 3.504 1.00 83.56 295 PHE A N 1
ATOM 2530 C CA . PHE A 1 295 ? 26.442 12.849 3.997 1.00 83.56 295 PHE A CA 1
ATOM 2531 C C . PHE A 1 295 ? 27.235 13.976 4.677 1.00 83.56 295 PHE A C 1
ATOM 2533 O O . PHE A 1 295 ? 27.940 13.720 5.649 1.00 83.56 295 PHE A O 1
ATOM 2540 N N . ASP A 1 296 ? 27.042 15.223 4.243 1.00 81.62 296 ASP A N 1
ATOM 2541 C CA . ASP A 1 296 ? 27.671 16.416 4.824 1.00 81.62 296 ASP A CA 1
ATOM 2542 C C . ASP A 1 296 ? 26.958 16.944 6.093 1.00 81.62 296 ASP A C 1
ATOM 2544 O O . ASP A 1 296 ? 27.294 18.028 6.597 1.00 81.62 296 ASP A O 1
ATOM 2548 N N . LEU A 1 297 ? 25.937 16.237 6.601 1.00 81.69 297 LEU A N 1
ATOM 2549 C CA . LEU A 1 297 ? 25.218 16.628 7.816 1.00 81.69 297 LEU A CA 1
ATOM 2550 C C . LEU A 1 297 ? 26.104 16.468 9.053 1.00 81.69 297 LEU A C 1
ATOM 2552 O O . LEU A 1 297 ? 26.400 15.355 9.487 1.00 81.69 297 LEU A O 1
ATOM 2556 N N . ASP A 1 298 ? 26.423 17.603 9.666 1.00 66.25 298 ASP A N 1
ATOM 2557 C CA . ASP A 1 298 ? 27.116 17.691 10.948 1.00 66.25 298 ASP A CA 1
ATOM 2558 C C . ASP A 1 298 ? 26.300 17.025 12.067 1.00 66.25 298 ASP A C 1
ATOM 2560 O O . ASP A 1 298 ? 25.134 17.372 12.292 1.00 66.25 298 ASP A O 1
ATOM 2564 N N . ASP A 1 299 ? 26.920 16.075 12.769 1.00 64.12 299 ASP A N 1
ATOM 2565 C CA . ASP A 1 299 ? 26.308 15.323 13.869 1.00 64.12 299 ASP A CA 1
ATOM 2566 C C . ASP A 1 299 ? 25.886 16.217 15.044 1.00 64.12 299 ASP A C 1
ATOM 2568 O O . ASP A 1 299 ? 25.007 15.840 15.817 1.00 64.12 299 ASP A O 1
ATOM 2572 N N . SER A 1 300 ? 26.461 17.417 15.170 1.00 61.97 300 SER A N 1
ATOM 2573 C CA . SER A 1 300 ? 26.156 18.349 16.261 1.00 61.97 300 SER A CA 1
ATOM 2574 C C . SER A 1 300 ? 24.852 19.145 16.079 1.00 61.97 300 SER A C 1
ATOM 2576 O O . SER A 1 300 ? 24.331 19.689 17.053 1.00 61.97 300 SER A O 1
ATOM 2578 N N . LEU A 1 301 ? 24.300 19.213 14.859 1.00 70.94 301 LEU A N 1
ATOM 2579 C CA . LEU A 1 301 ? 23.148 20.068 14.512 1.00 70.94 301 LEU A CA 1
ATOM 2580 C C . LEU A 1 301 ? 21.846 19.300 14.247 1.00 70.94 301 LEU A C 1
ATOM 2582 O O . LEU A 1 301 ? 20.792 19.910 14.058 1.00 70.94 301 LEU A O 1
ATOM 2586 N N . VAL A 1 302 ? 21.902 17.969 14.208 1.00 79.31 302 VAL A N 1
ATOM 2587 C CA . VAL A 1 302 ? 20.743 17.106 13.956 1.00 79.31 302 VAL A CA 1
ATOM 2588 C C . VAL A 1 302 ? 20.534 16.190 15.150 1.00 79.31 302 VAL A C 1
ATOM 2590 O O . VAL A 1 302 ? 21.483 15.620 15.676 1.00 79.31 302 VAL A O 1
ATOM 2593 N N . ASN A 1 303 ? 19.277 16.002 15.561 1.00 84.62 303 ASN A N 1
ATOM 2594 C CA . ASN A 1 303 ? 18.966 15.054 16.623 1.00 84.62 303 ASN A CA 1
ATOM 2595 C C . ASN A 1 303 ? 19.450 13.635 16.234 1.00 84.62 303 ASN A C 1
ATOM 2597 O O . ASN A 1 303 ? 18.965 13.097 15.228 1.00 84.62 303 ASN A O 1
ATOM 2601 N N . PRO A 1 304 ? 20.337 12.995 17.025 1.00 84.94 304 PRO A N 1
ATOM 2602 C CA . PRO A 1 304 ? 20.923 11.703 16.669 1.00 84.94 304 PRO A CA 1
ATOM 2603 C C . PRO A 1 304 ? 19.887 10.605 16.427 1.00 84.94 304 PRO A C 1
ATOM 2605 O O . PRO A 1 304 ? 20.076 9.766 15.550 1.00 84.94 304 PRO A O 1
ATOM 2608 N N . ARG A 1 305 ? 18.757 10.629 17.147 1.00 87.25 305 ARG A N 1
ATOM 2609 C CA . ARG A 1 305 ? 17.687 9.635 16.991 1.00 87.25 305 ARG A CA 1
ATOM 2610 C C . ARG A 1 305 ? 16.958 9.779 15.653 1.00 87.25 305 ARG A C 1
ATOM 2612 O O . ARG A 1 305 ? 16.667 8.766 15.027 1.00 87.25 305 ARG A O 1
ATOM 2619 N N . VAL A 1 306 ? 16.720 11.005 15.173 1.00 87.00 306 VAL A N 1
ATOM 2620 C CA . VAL A 1 306 ? 16.148 11.227 13.828 1.00 87.00 306 VAL A CA 1
ATOM 2621 C C . VAL A 1 306 ? 17.138 10.817 12.747 1.00 87.00 306 VAL A C 1
ATOM 2623 O O . VAL A 1 306 ? 16.757 10.127 11.804 1.00 87.00 306 VAL A O 1
ATOM 2626 N N . LYS A 1 307 ? 18.417 11.188 12.897 1.00 85.69 307 LYS A N 1
ATOM 2627 C CA . LYS A 1 307 ? 19.460 10.798 11.941 1.00 85.69 307 LYS A CA 1
ATOM 2628 C C . LYS A 1 307 ? 19.587 9.274 11.861 1.00 85.69 307 LYS A C 1
ATOM 2630 O O . LYS A 1 307 ? 19.622 8.740 10.759 1.00 85.69 307 LYS A O 1
ATOM 2635 N N . ALA A 1 308 ? 19.584 8.576 12.998 1.00 86.88 308 ALA A N 1
ATOM 2636 C CA . ALA A 1 308 ? 19.610 7.115 13.055 1.00 86.88 308 ALA A CA 1
ATOM 2637 C C . ALA A 1 308 ? 18.372 6.485 12.399 1.00 86.88 308 ALA A C 1
ATOM 2639 O O . ALA A 1 308 ? 18.507 5.548 11.620 1.00 86.88 308 ALA A O 1
ATOM 2640 N N . MET A 1 309 ? 17.180 7.035 12.646 1.00 87.81 309 MET A N 1
ATOM 2641 C CA . MET A 1 309 ? 15.937 6.570 12.028 1.00 87.81 309 MET A CA 1
ATOM 2642 C C . MET A 1 309 ? 15.980 6.702 10.500 1.00 87.81 309 MET A C 1
ATOM 2644 O O . MET A 1 309 ? 15.809 5.710 9.796 1.00 87.81 309 MET A O 1
ATOM 2648 N N . VAL A 1 310 ? 16.290 7.892 9.976 1.00 87.31 310 VAL A N 1
ATOM 2649 C CA . VAL A 1 310 ? 16.409 8.133 8.526 1.00 87.31 310 VAL A CA 1
ATOM 2650 C C . VAL A 1 310 ? 17.526 7.279 7.919 1.00 87.31 310 VAL A C 1
ATOM 2652 O O . VAL A 1 310 ? 17.329 6.676 6.867 1.00 87.31 310 VAL A O 1
ATOM 2655 N N . ARG A 1 311 ? 18.672 7.152 8.606 1.00 86.81 311 ARG A N 1
ATOM 2656 C CA . ARG A 1 311 ? 19.775 6.280 8.185 1.00 86.81 311 ARG A CA 1
ATOM 2657 C C . ARG A 1 311 ? 19.320 4.830 8.064 1.00 86.81 311 ARG A C 1
ATOM 2659 O O . ARG A 1 311 ? 19.576 4.241 7.023 1.00 86.81 311 ARG A O 1
ATOM 2666 N N . SER A 1 312 ? 18.627 4.291 9.070 1.00 84.38 312 SER A N 1
ATOM 2667 C CA . SER A 1 312 ? 18.157 2.897 9.080 1.00 84.38 312 SER A CA 1
ATOM 2668 C C . SER A 1 312 ? 17.223 2.581 7.906 1.00 84.38 312 SER A C 1
ATOM 2670 O O . SER A 1 312 ? 17.286 1.488 7.352 1.00 84.38 312 SER A O 1
ATOM 2672 N N . LEU A 1 313 ? 16.417 3.556 7.469 1.00 83.38 313 LEU A N 1
ATOM 2673 C CA . LEU A 1 313 ? 15.561 3.438 6.285 1.00 83.38 313 LEU A CA 1
ATOM 2674 C C . LEU A 1 313 ? 16.355 3.562 4.973 1.00 83.38 313 LEU A C 1
ATOM 2676 O O . LEU A 1 313 ? 16.074 2.847 4.016 1.00 83.38 313 LEU A O 1
ATOM 2680 N N . LEU A 1 314 ? 17.357 4.450 4.914 1.00 81.44 314 LEU A N 1
ATOM 2681 C CA . LEU A 1 314 ? 18.212 4.630 3.731 1.00 81.44 314 LEU A CA 1
ATOM 2682 C C . LEU A 1 314 ? 19.072 3.397 3.434 1.00 81.44 314 LEU A C 1
ATOM 2684 O O . LEU A 1 314 ? 19.222 3.024 2.272 1.00 81.44 314 LEU A O 1
ATOM 2688 N N . ILE A 1 315 ? 19.633 2.777 4.474 1.00 78.00 315 ILE A N 1
ATOM 2689 C CA . ILE A 1 315 ? 20.456 1.562 4.351 1.00 78.00 315 ILE A CA 1
ATOM 2690 C C . ILE A 1 315 ? 19.614 0.278 4.345 1.00 78.00 315 ILE A C 1
ATOM 2692 O O . ILE A 1 315 ? 20.138 -0.801 4.092 1.00 78.00 315 ILE A O 1
ATOM 2696 N N . GLY A 1 316 ? 18.305 0.383 4.592 1.00 69.38 316 GLY A N 1
ATOM 2697 C CA . GLY A 1 316 ? 17.370 -0.741 4.550 1.00 69.38 316 GLY A CA 1
ATOM 2698 C C . GLY A 1 316 ? 17.427 -1.685 5.756 1.00 69.38 316 GLY A C 1
ATOM 2699 O O . GLY A 1 316 ? 16.896 -2.785 5.663 1.00 69.38 316 GLY A O 1
ATOM 2700 N N . GLU A 1 317 ? 18.037 -1.277 6.875 1.00 75.50 317 GLU A N 1
ATOM 2701 C CA . GLU A 1 317 ? 17.948 -1.989 8.165 1.00 75.50 317 GLU A CA 1
ATOM 2702 C C . GLU A 1 317 ? 16.507 -2.016 8.688 1.00 75.50 317 GLU A C 1
ATOM 2704 O O . GLU A 1 317 ? 16.046 -3.013 9.240 1.00 75.50 317 GLU A O 1
ATOM 2709 N N . ARG A 1 318 ? 15.782 -0.908 8.500 1.00 75.56 318 ARG A N 1
ATOM 2710 C CA . ARG A 1 318 ? 14.342 -0.821 8.742 1.00 75.56 318 ARG A CA 1
ATOM 2711 C C . ARG A 1 318 ? 13.621 -0.635 7.415 1.00 75.56 318 ARG A C 1
ATOM 2713 O O . ARG A 1 318 ? 14.054 0.142 6.568 1.00 75.56 318 ARG A O 1
ATOM 2720 N N . LYS A 1 319 ? 12.484 -1.313 7.252 1.00 75.44 319 LYS A N 1
ATOM 2721 C CA . LYS A 1 319 ? 11.611 -1.142 6.076 1.00 75.44 319 LYS A CA 1
ATOM 2722 C C . LYS A 1 319 ? 10.757 0.115 6.169 1.00 75.44 319 LYS A C 1
ATOM 2724 O O . LYS A 1 319 ? 10.493 0.759 5.161 1.00 75.44 319 LYS A O 1
ATOM 2729 N N . GLN A 1 320 ? 10.296 0.415 7.376 1.00 84.31 320 GLN A N 1
ATOM 2730 C CA . GLN A 1 320 ? 9.396 1.515 7.678 1.00 84.31 320 GLN A CA 1
ATOM 2731 C C . GLN A 1 320 ? 9.538 1.916 9.145 1.00 84.31 320 GLN A C 1
ATOM 2733 O O . GLN A 1 320 ? 10.149 1.195 9.936 1.00 84.31 320 GLN A O 1
ATOM 2738 N N . VAL A 1 321 ? 8.968 3.061 9.505 1.00 87.44 321 VAL A N 1
ATOM 2739 C CA . VAL A 1 321 ? 8.736 3.425 10.903 1.00 87.44 321 VAL A CA 1
ATOM 2740 C C . VAL A 1 321 ? 7.469 2.711 11.375 1.00 87.44 321 VAL A C 1
ATOM 2742 O O . VAL A 1 321 ? 6.399 2.906 10.809 1.00 87.44 321 VAL A O 1
ATOM 2745 N N . ASP A 1 322 ? 7.591 1.871 12.392 1.00 87.25 322 ASP A N 1
ATOM 2746 C CA . ASP A 1 322 ? 6.559 0.955 12.900 1.00 87.25 322 ASP A CA 1
ATOM 2747 C C . ASP A 1 322 ? 6.068 1.327 14.312 1.00 87.25 322 ASP A C 1
ATOM 2749 O O . ASP A 1 322 ? 5.362 0.565 14.968 1.00 87.25 322 ASP A O 1
ATOM 2753 N N . SER A 1 323 ? 6.417 2.526 14.787 1.00 90.81 323 SER A N 1
ATOM 2754 C CA . SER A 1 323 ? 6.002 3.060 16.084 1.00 90.81 323 SER A CA 1
ATOM 2755 C C . SER A 1 323 ? 5.425 4.465 15.932 1.00 90.81 323 SER A C 1
ATOM 2757 O O . SER A 1 323 ? 6.005 5.340 15.283 1.00 90.81 323 SER A O 1
ATOM 2759 N N . LEU A 1 324 ? 4.275 4.698 16.575 1.00 91.56 324 LEU A N 1
ATOM 2760 C CA . LEU A 1 324 ? 3.643 6.019 16.605 1.00 91.56 324 LEU A CA 1
ATOM 2761 C C . LEU A 1 324 ? 4.481 6.992 17.447 1.00 91.56 324 LEU A C 1
ATOM 2763 O O . LEU A 1 324 ? 4.566 8.171 17.120 1.00 91.56 324 LEU A O 1
ATOM 2767 N N . GLU A 1 325 ? 5.159 6.499 18.485 1.00 91.06 325 GLU A N 1
ATOM 2768 C CA . GLU A 1 325 ? 6.113 7.259 19.293 1.00 91.06 325 GLU A CA 1
ATOM 2769 C C . GLU A 1 325 ? 7.295 7.756 18.454 1.00 91.06 325 GLU A C 1
ATOM 2771 O O . GLU A 1 325 ? 7.682 8.920 18.574 1.00 91.06 325 GLU A O 1
ATOM 2776 N N . ASP A 1 326 ? 7.862 6.893 17.605 1.00 89.94 326 ASP A N 1
ATOM 2777 C CA . ASP A 1 326 ? 8.946 7.261 16.691 1.00 89.94 326 ASP A CA 1
ATOM 2778 C C . ASP A 1 326 ? 8.471 8.315 15.678 1.00 89.94 326 ASP A C 1
ATOM 2780 O O . ASP A 1 326 ? 9.169 9.310 15.466 1.00 89.94 326 ASP A O 1
ATOM 2784 N N . PHE A 1 327 ? 7.255 8.181 15.139 1.00 88.25 327 PHE A N 1
ATOM 2785 C CA . PHE A 1 327 ? 6.650 9.203 14.278 1.00 88.25 327 PHE A CA 1
ATOM 2786 C C . PHE A 1 327 ? 6.451 10.545 14.990 1.00 88.25 327 PHE A C 1
ATOM 2788 O O . PHE A 1 327 ? 6.859 11.583 14.471 1.00 88.25 327 PHE A O 1
ATOM 2795 N N . LEU A 1 328 ? 5.872 10.550 16.193 1.00 88.62 328 LEU A N 1
ATOM 2796 C CA . LEU A 1 328 ? 5.692 11.775 16.981 1.00 88.62 328 LEU A CA 1
ATOM 2797 C C . LEU A 1 328 ? 7.027 12.408 17.390 1.00 88.62 328 LEU A C 1
ATOM 2799 O O . LEU A 1 328 ? 7.129 13.624 17.559 1.00 88.62 328 LEU A O 1
ATOM 2803 N N . PHE A 1 329 ? 8.064 11.595 17.580 1.00 88.69 329 PHE A N 1
ATOM 2804 C CA . PHE A 1 329 ? 9.405 12.094 17.843 1.00 88.69 329 PHE A CA 1
ATOM 2805 C C . PHE A 1 329 ? 10.027 12.730 16.595 1.00 88.69 329 PHE A C 1
ATOM 2807 O O . PHE A 1 329 ? 10.601 13.822 16.686 1.00 88.69 329 PHE A O 1
ATOM 2814 N N . TYR A 1 330 ? 9.892 12.072 15.439 1.00 87.62 330 TYR A N 1
ATOM 2815 C CA . TYR A 1 330 ? 10.326 12.605 14.153 1.00 87.62 330 TYR A CA 1
ATOM 2816 C C . TYR A 1 330 ? 9.684 13.966 13.902 1.00 87.62 330 TYR A C 1
ATOM 2818 O O . TYR A 1 330 ? 10.405 14.933 13.691 1.00 87.62 330 TYR A O 1
ATOM 2826 N N . THR A 1 331 ? 8.364 14.091 14.035 1.00 83.00 331 THR A N 1
ATOM 2827 C CA . THR A 1 331 ? 7.636 15.334 13.725 1.00 83.00 331 THR A CA 1
ATOM 2828 C C . THR A 1 331 ? 8.070 16.511 14.599 1.00 83.00 331 THR A C 1
ATOM 2830 O O . THR A 1 331 ? 8.238 17.619 14.093 1.00 83.00 331 THR A O 1
ATOM 2833 N N . LYS A 1 332 ? 8.376 16.276 15.882 1.00 84.19 332 LYS A N 1
ATOM 2834 C CA . LYS A 1 332 ? 8.929 17.300 16.792 1.00 84.19 332 LYS A CA 1
ATOM 2835 C C . LYS A 1 332 ? 10.312 17.809 16.376 1.00 84.19 332 LYS A C 1
ATOM 2837 O O . LYS A 1 332 ? 10.656 18.950 16.672 1.00 84.19 332 LYS A O 1
ATOM 2842 N N . SER A 1 333 ? 11.110 16.971 15.718 1.00 85.00 333 SER A N 1
ATOM 2843 C CA . SER A 1 333 ? 12.503 17.263 15.345 1.00 85.00 333 SER A CA 1
ATOM 2844 C C . SER A 1 333 ? 12.698 17.463 13.834 1.00 85.00 333 SER A C 1
ATOM 2846 O O . SER A 1 333 ? 13.792 17.803 13.386 1.00 85.00 333 SER A O 1
ATOM 2848 N N . ALA A 1 334 ? 11.655 17.255 13.032 1.00 84.06 334 ALA A N 1
ATOM 2849 C CA . ALA A 1 334 ? 11.733 17.248 11.579 1.00 84.06 334 ALA A CA 1
ATOM 2850 C C . ALA A 1 334 ? 12.029 18.644 11.023 1.00 84.06 334 ALA A C 1
ATOM 2852 O O . ALA A 1 334 ? 12.819 18.762 10.094 1.00 84.06 334 ALA A O 1
ATOM 2853 N N . LYS A 1 335 ? 11.499 19.709 11.638 1.00 82.88 335 LYS A N 1
ATOM 2854 C CA . LYS A 1 335 ? 11.779 21.088 11.209 1.00 82.88 335 LYS A CA 1
ATOM 2855 C C . LYS A 1 335 ? 13.263 21.451 11.321 1.00 82.88 335 LYS A C 1
ATOM 2857 O O . LYS A 1 335 ? 13.845 21.958 10.367 1.00 82.88 335 LYS A O 1
ATOM 2862 N N . SER A 1 336 ? 13.905 21.153 12.454 1.00 84.00 336 SER A N 1
ATOM 2863 C CA . SER A 1 336 ? 15.343 21.418 12.622 1.00 84.00 336 SER A CA 1
ATOM 2864 C C . SER A 1 336 ? 16.193 20.542 11.702 1.00 84.00 336 SER A C 1
ATOM 2866 O O . SER A 1 336 ? 17.167 21.021 11.122 1.00 84.00 336 SER A O 1
ATOM 2868 N N . PHE A 1 337 ? 15.797 19.282 11.509 1.00 86.69 337 PHE A N 1
ATOM 2869 C CA . PHE A 1 337 ? 16.434 18.379 10.558 1.00 86.69 337 PHE A CA 1
ATOM 2870 C C . PHE A 1 337 ? 16.363 18.906 9.112 1.00 86.69 337 PHE A C 1
ATOM 2872 O O . PHE A 1 337 ? 17.400 19.031 8.458 1.00 86.69 337 PHE A O 1
ATOM 2879 N N . LEU A 1 338 ? 15.168 19.263 8.630 1.00 85.88 338 LEU A N 1
ATOM 2880 C CA . LEU A 1 338 ? 14.946 19.778 7.276 1.00 85.88 338 LEU A CA 1
ATOM 2881 C C . LEU A 1 338 ? 15.656 21.117 7.057 1.00 85.88 338 LEU A C 1
ATOM 2883 O O . LEU A 1 338 ? 16.256 21.317 6.004 1.00 85.88 338 LEU A O 1
ATOM 2887 N N . PHE A 1 339 ? 15.676 21.997 8.062 1.00 84.31 339 PHE A N 1
ATOM 2888 C CA . PHE A 1 339 ? 16.427 23.251 8.009 1.00 84.31 339 PHE A CA 1
ATOM 2889 C C . PHE A 1 339 ? 17.937 23.021 7.850 1.00 84.31 339 PHE A C 1
ATOM 2891 O O . PHE A 1 339 ? 18.571 23.629 6.984 1.00 84.31 339 PHE A O 1
ATOM 2898 N N . THR A 1 340 ? 18.530 22.114 8.635 1.00 83.75 340 THR A N 1
ATOM 2899 C CA . THR A 1 340 ? 19.959 21.780 8.508 1.00 83.75 340 THR A CA 1
ATOM 2900 C C . THR A 1 340 ? 20.258 21.149 7.144 1.00 83.75 340 THR A C 1
ATOM 2902 O O . THR A 1 340 ? 21.250 21.516 6.507 1.00 83.75 340 THR A O 1
ATOM 2905 N N . LEU A 1 341 ? 19.383 20.261 6.655 1.00 84.38 341 LEU A N 1
ATOM 2906 C CA . LEU A 1 341 ? 19.505 19.649 5.328 1.00 84.38 341 LEU A CA 1
ATOM 2907 C C . LEU A 1 341 ? 19.435 20.705 4.215 1.00 84.38 34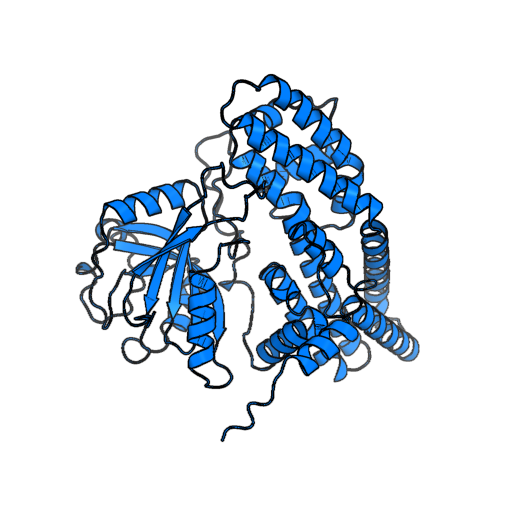1 LEU A C 1
ATOM 2909 O O . LEU A 1 341 ? 20.302 20.731 3.340 1.00 84.38 341 LEU A O 1
ATOM 2913 N N . LYS A 1 342 ? 18.473 21.633 4.297 1.00 83.62 342 LYS A N 1
ATOM 2914 C CA . LYS A 1 342 ? 18.325 22.760 3.371 1.00 83.62 342 LYS A CA 1
ATOM 2915 C C . LYS A 1 342 ? 19.560 23.658 3.380 1.00 83.62 342 LYS A C 1
ATOM 2917 O O . LYS A 1 342 ? 20.094 23.932 2.318 1.00 83.62 342 LYS A O 1
ATOM 2922 N N . ASN A 1 343 ? 20.096 24.032 4.542 1.00 81.50 343 ASN A N 1
ATOM 2923 C CA . ASN A 1 343 ? 21.300 24.873 4.629 1.00 81.50 343 ASN A CA 1
ATOM 2924 C C . ASN A 1 343 ? 22.544 24.233 3.999 1.00 81.50 343 ASN A C 1
ATOM 2926 O O . ASN A 1 343 ? 23.363 24.924 3.386 1.00 81.50 343 ASN A O 1
ATOM 2930 N N . ARG A 1 344 ? 22.711 22.913 4.150 1.00 80.00 344 ARG A N 1
ATOM 2931 C CA . ARG A 1 344 ? 23.792 22.169 3.482 1.00 80.00 344 ARG A CA 1
ATOM 2932 C C . ARG A 1 344 ? 23.564 22.108 1.975 1.00 80.00 344 ARG A C 1
ATOM 2934 O O . ARG A 1 344 ? 24.514 22.223 1.202 1.00 80.00 344 ARG A O 1
ATOM 2941 N N . PHE A 1 345 ? 22.306 22.004 1.570 1.00 75.25 345 PHE A N 1
ATOM 2942 C CA . PHE A 1 345 ? 21.888 21.993 0.182 1.00 75.25 345 PHE A CA 1
ATOM 2943 C C . PHE A 1 345 ? 22.010 23.362 -0.521 1.00 75.25 345 PHE A C 1
ATOM 2945 O O . PHE A 1 345 ? 22.474 23.398 -1.658 1.00 75.25 345 PHE A O 1
ATOM 2952 N N . THR A 1 346 ? 21.721 24.495 0.136 1.00 70.31 346 THR A N 1
ATOM 2953 C CA . THR A 1 346 ? 21.788 25.857 -0.447 1.00 70.31 346 THR A CA 1
ATOM 2954 C C . THR A 1 346 ? 23.163 26.188 -1.038 1.00 70.31 346 THR A C 1
ATOM 2956 O O . THR A 1 346 ? 23.275 26.933 -2.010 1.00 70.31 346 THR A O 1
ATOM 2959 N N . LYS A 1 347 ? 24.233 25.570 -0.522 1.00 68.38 347 LYS A N 1
ATOM 2960 C CA . LYS A 1 347 ? 25.601 25.709 -1.055 1.00 68.38 347 LYS A CA 1
ATOM 2961 C C . LYS A 1 347 ? 25.792 25.079 -2.449 1.00 68.38 347 LYS A C 1
ATOM 2963 O O . LYS A 1 347 ? 26.847 25.251 -3.054 1.00 68.38 347 LYS A O 1
ATOM 2968 N N . LYS A 1 348 ? 24.786 24.370 -2.977 1.00 70.94 348 LYS A N 1
ATOM 2969 C CA . LYS A 1 348 ? 24.815 23.619 -4.246 1.00 70.94 348 LYS A CA 1
ATOM 2970 C C . LYS A 1 348 ? 23.946 24.234 -5.351 1.00 70.94 348 LYS A C 1
ATOM 2972 O O . LYS A 1 348 ? 23.551 23.529 -6.275 1.00 70.94 348 LYS A O 1
ATOM 2977 N N . ILE A 1 349 ? 23.700 25.545 -5.291 1.00 72.06 349 ILE A N 1
ATOM 2978 C CA . ILE A 1 349 ? 22.864 26.314 -6.237 1.00 72.06 349 ILE A CA 1
ATOM 2979 C C . ILE A 1 349 ? 23.223 26.145 -7.726 1.00 72.06 349 ILE A C 1
ATOM 2981 O O . ILE A 1 349 ? 22.395 26.364 -8.598 1.00 72.06 349 ILE A O 1
ATOM 2985 N N . HIS A 1 350 ? 24.450 25.717 -8.028 1.00 72.25 350 HIS A N 1
ATOM 2986 C CA . HIS A 1 350 ? 24.951 25.504 -9.387 1.00 72.25 350 HIS A CA 1
ATOM 2987 C C . HIS A 1 350 ? 24.536 24.155 -10.014 1.00 72.25 350 HIS A C 1
ATOM 2989 O O . HIS A 1 350 ? 24.949 23.857 -11.132 1.00 72.25 350 HIS A O 1
ATOM 2995 N N . LYS A 1 351 ? 23.789 23.300 -9.304 1.00 73.81 351 LYS A N 1
ATOM 2996 C CA . LYS A 1 351 ? 23.328 21.996 -9.813 1.00 73.81 351 LYS A CA 1
ATOM 2997 C C . LYS A 1 351 ? 22.011 22.154 -10.579 1.00 73.81 351 LYS A C 1
ATOM 2999 O O . LYS A 1 351 ? 21.116 22.852 -10.119 1.00 73.81 351 LYS A O 1
ATOM 3004 N N . GLU A 1 352 ? 21.858 21.439 -11.694 1.00 69.06 352 GLU A N 1
ATOM 3005 C CA . GLU A 1 352 ? 20.640 21.476 -12.531 1.00 69.06 352 GLU A CA 1
ATOM 3006 C C . GLU A 1 352 ? 19.364 21.103 -11.755 1.00 69.06 352 GLU A C 1
ATOM 3008 O O . GLU A 1 352 ? 18.291 21.649 -11.994 1.00 69.06 352 GLU A O 1
ATOM 3013 N N . GLU A 1 353 ? 19.489 20.218 -10.764 1.00 72.44 353 GLU A N 1
ATOM 3014 C CA . GLU A 1 353 ? 18.384 19.733 -9.929 1.00 72.44 353 GLU A CA 1
ATOM 3015 C C . GLU A 1 353 ? 18.069 20.659 -8.738 1.00 72.44 353 GLU A C 1
ATOM 3017 O O . GLU A 1 353 ? 17.227 20.327 -7.903 1.00 72.44 353 GLU A O 1
ATOM 3022 N N . PHE A 1 354 ? 18.735 21.817 -8.618 1.00 75.75 354 PHE A N 1
ATOM 3023 C CA . PHE A 1 354 ? 18.668 22.630 -7.402 1.00 75.75 354 PHE A CA 1
ATOM 3024 C C . PHE A 1 354 ? 17.242 23.103 -7.075 1.00 75.75 354 PHE A C 1
ATOM 3026 O O . PHE A 1 354 ? 16.726 22.861 -5.985 1.00 75.75 354 PHE A O 1
ATOM 3033 N N . LEU A 1 355 ? 16.563 23.722 -8.042 1.00 73.81 355 LEU A N 1
ATOM 3034 C CA . LEU A 1 355 ? 15.207 24.245 -7.838 1.00 73.81 355 LEU A CA 1
ATOM 3035 C C . LEU A 1 355 ? 14.190 23.134 -7.526 1.00 73.81 355 LEU A C 1
ATOM 3037 O O . LEU A 1 355 ? 13.213 23.369 -6.818 1.00 73.81 355 LEU A O 1
ATOM 3041 N N . LEU A 1 356 ? 14.410 21.919 -8.037 1.00 73.12 356 LEU A N 1
ATOM 3042 C CA . LEU A 1 356 ? 13.561 20.761 -7.744 1.00 73.12 356 LEU A CA 1
ATOM 3043 C C . LEU A 1 356 ? 13.659 20.359 -6.281 1.00 73.12 356 LEU A C 1
ATOM 3045 O O . LEU A 1 356 ? 12.646 20.249 -5.590 1.00 73.12 356 LEU A O 1
ATOM 3049 N N . VAL A 1 357 ? 14.890 20.148 -5.822 1.00 76.75 357 VAL A N 1
ATOM 3050 C CA . VAL A 1 357 ? 15.154 19.689 -4.462 1.00 76.75 357 VAL A CA 1
ATOM 3051 C C . VAL A 1 357 ? 14.811 20.780 -3.447 1.00 76.75 357 VAL A C 1
ATOM 3053 O O . VAL A 1 357 ? 14.277 20.465 -2.387 1.00 76.75 357 VAL A O 1
ATOM 3056 N N . GLU A 1 358 ? 15.016 22.059 -3.775 1.00 79.56 358 GLU A N 1
ATOM 3057 C CA . GLU A 1 358 ? 14.574 23.168 -2.923 1.00 79.56 358 GLU A CA 1
ATOM 3058 C C . GLU A 1 358 ? 13.051 23.177 -2.741 1.00 79.56 358 GLU A C 1
ATOM 3060 O O . GLU A 1 358 ? 12.567 23.195 -1.608 1.00 79.56 358 GLU A O 1
ATOM 3065 N N . ASN A 1 359 ? 12.292 23.110 -3.841 1.00 78.38 359 ASN A N 1
ATOM 3066 C CA . ASN A 1 359 ? 10.829 23.069 -3.793 1.00 78.38 359 ASN A CA 1
ATOM 3067 C C . ASN A 1 359 ? 10.320 21.841 -3.030 1.00 78.38 359 ASN A C 1
ATOM 3069 O O . ASN A 1 359 ? 9.371 21.948 -2.252 1.00 78.38 359 ASN A O 1
ATOM 3073 N N . PHE A 1 360 ? 10.969 20.689 -3.212 1.00 81.19 360 PHE A N 1
ATOM 3074 C CA . PHE A 1 360 ? 10.669 19.483 -2.450 1.00 81.19 360 PHE A CA 1
ATOM 3075 C C . PHE A 1 360 ? 10.863 19.687 -0.946 1.00 81.19 360 PHE A C 1
ATOM 3077 O O . PHE A 1 360 ? 9.949 19.400 -0.176 1.00 81.19 360 PHE A O 1
ATOM 3084 N N . LEU A 1 361 ? 12.024 20.195 -0.521 1.00 82.00 361 LEU A N 1
ATOM 3085 C CA . LEU A 1 361 ? 12.323 20.401 0.897 1.00 82.00 361 LEU A CA 1
ATOM 3086 C C . LEU A 1 361 ? 11.367 21.415 1.535 1.00 82.00 361 LEU A C 1
ATOM 3088 O O . LEU A 1 361 ? 10.901 21.179 2.646 1.00 82.00 361 LEU A O 1
ATOM 3092 N N . CYS A 1 362 ? 11.015 22.490 0.821 1.00 81.12 362 CYS A N 1
ATOM 3093 C CA . CYS A 1 362 ? 9.993 23.439 1.267 1.00 81.12 362 CYS A CA 1
ATOM 3094 C C . CYS A 1 362 ? 8.624 22.763 1.433 1.00 81.12 362 CYS A C 1
ATOM 3096 O O . CYS A 1 362 ? 7.974 22.943 2.457 1.00 81.12 362 CYS A O 1
ATOM 3098 N N . ARG A 1 363 ? 8.198 21.937 0.465 1.00 80.81 363 ARG A N 1
ATOM 3099 C CA . ARG A 1 363 ? 6.937 21.187 0.565 1.00 80.81 363 ARG A CA 1
ATOM 3100 C C . ARG A 1 363 ? 6.951 20.203 1.735 1.00 80.81 363 ARG A C 1
ATOM 3102 O O . ARG A 1 363 ? 5.958 20.106 2.444 1.00 80.81 363 ARG A O 1
ATOM 3109 N N . GLN A 1 364 ? 8.054 19.488 1.947 1.00 82.50 364 GLN A N 1
ATOM 3110 C CA . GLN A 1 364 ? 8.210 18.576 3.084 1.00 82.50 364 GLN A CA 1
ATOM 3111 C C . GLN A 1 364 ? 8.149 19.309 4.424 1.00 82.50 364 GLN A C 1
ATOM 3113 O O . GLN A 1 364 ? 7.497 18.833 5.349 1.00 82.50 364 GLN A O 1
ATOM 3118 N N . GLU A 1 365 ? 8.769 20.485 4.526 1.00 83.25 365 GLU A N 1
ATOM 3119 C CA . GLU A 1 365 ? 8.664 21.329 5.717 1.00 83.25 365 GLU A CA 1
ATOM 3120 C C . GLU A 1 365 ? 7.208 21.741 5.971 1.00 83.25 365 GLU A C 1
ATOM 3122 O O . GLU A 1 365 ? 6.706 21.532 7.075 1.00 83.25 365 GLU A O 1
ATOM 3127 N N . SER A 1 366 ? 6.494 22.212 4.941 1.00 81.62 366 SER A N 1
ATOM 3128 C CA . SER A 1 366 ? 5.071 22.555 5.053 1.00 81.62 366 SER A CA 1
ATOM 3129 C C . SER A 1 366 ? 4.196 21.364 5.457 1.00 81.62 366 SER A C 1
ATOM 3131 O O . SER A 1 366 ? 3.311 21.530 6.289 1.00 81.62 366 SER A O 1
ATOM 3133 N N . LEU A 1 367 ? 4.452 20.160 4.932 1.00 81.06 367 LEU A N 1
ATOM 3134 C CA . LEU A 1 367 ? 3.728 18.937 5.316 1.00 81.06 367 LEU A CA 1
ATOM 3135 C C . LEU A 1 367 ? 3.930 18.601 6.803 1.00 81.06 367 LEU A C 1
ATOM 3137 O O . LEU A 1 367 ? 2.978 18.274 7.514 1.00 81.06 367 LEU A O 1
ATOM 3141 N N . VAL A 1 368 ? 5.169 18.700 7.293 1.00 82.00 368 VAL A N 1
ATOM 3142 C CA . VAL A 1 368 ? 5.498 18.468 8.708 1.00 82.00 368 VAL A CA 1
ATOM 3143 C C . VAL A 1 368 ? 4.825 19.508 9.607 1.00 82.00 368 VAL A C 1
ATOM 3145 O O . VAL A 1 368 ? 4.277 19.152 10.652 1.00 82.00 368 VAL A O 1
ATOM 3148 N N . GLU A 1 369 ? 4.831 20.783 9.213 1.00 79.19 369 GLU A N 1
ATOM 3149 C CA . GLU A 1 369 ? 4.119 21.844 9.936 1.00 79.19 369 GLU A CA 1
ATOM 3150 C C . GLU A 1 369 ? 2.610 21.592 9.953 1.00 79.19 369 GLU A C 1
ATOM 3152 O O . GLU A 1 369 ? 1.969 21.696 11.002 1.00 79.19 369 GLU A O 1
ATOM 3157 N N . SER A 1 370 ? 2.058 21.171 8.815 1.00 76.88 370 SER A N 1
ATOM 3158 C CA . SER A 1 370 ? 0.648 20.836 8.674 1.00 76.88 370 SER A CA 1
ATOM 3159 C C . SER A 1 370 ? 0.225 19.729 9.641 1.00 76.88 370 SER A C 1
ATOM 3161 O O . SER A 1 370 ? -0.794 19.857 10.324 1.00 76.88 370 SER A O 1
ATOM 3163 N N . LEU A 1 371 ? 1.046 18.690 9.810 1.00 75.25 371 LEU A N 1
ATOM 3164 C CA . LEU A 1 371 ? 0.784 17.610 10.763 1.00 75.25 371 LEU A CA 1
ATOM 3165 C C . LEU A 1 371 ? 0.667 18.114 12.212 1.00 75.25 371 LEU A C 1
ATOM 3167 O O . LEU A 1 371 ? -0.191 17.640 12.968 1.00 75.25 371 LEU A O 1
ATOM 3171 N N . ILE A 1 372 ? 1.504 19.082 12.597 1.00 71.56 372 ILE A N 1
ATOM 3172 C CA . ILE A 1 372 ? 1.480 19.691 13.934 1.00 71.56 372 ILE A CA 1
ATOM 3173 C C . ILE A 1 372 ? 0.221 20.560 14.099 1.00 71.56 372 ILE A C 1
ATOM 3175 O O . ILE A 1 372 ? -0.443 20.495 15.137 1.00 71.56 372 ILE A O 1
ATOM 3179 N N . CYS A 1 373 ? -0.161 21.316 13.068 1.00 66.94 373 CYS A N 1
ATOM 3180 C CA . CYS A 1 373 ? -1.293 22.243 13.107 1.00 66.94 373 CYS A CA 1
ATOM 3181 C C . CYS A 1 373 ? -2.679 21.571 12.981 1.00 66.94 373 CYS A C 1
ATOM 3183 O O . CYS A 1 373 ? -3.625 22.005 13.638 1.00 66.94 373 CYS A O 1
ATOM 3185 N N . HIS A 1 374 ? -2.832 20.482 12.217 1.00 64.56 374 HIS A N 1
ATOM 3186 C CA . HIS A 1 374 ? -4.145 19.905 11.855 1.00 64.56 374 HIS A CA 1
ATOM 3187 C C . HIS A 1 374 ? -4.734 18.899 12.860 1.00 64.56 374 HIS A C 1
ATOM 3189 O O . HIS A 1 374 ? -5.635 18.111 12.539 1.00 64.56 374 HIS A O 1
ATOM 3195 N N . LYS A 1 375 ? -4.263 18.917 14.113 1.00 73.50 375 LYS A N 1
ATOM 3196 C CA . LYS A 1 375 ? -4.657 17.972 15.177 1.00 73.50 375 LYS A CA 1
ATOM 3197 C C . LYS A 1 375 ? -4.423 16.489 14.821 1.00 73.50 375 LYS A C 1
ATOM 3199 O O . LYS A 1 375 ? -4.971 15.620 15.496 1.00 73.50 375 LYS A O 1
ATOM 3204 N N . ILE A 1 376 ? -3.615 16.181 13.801 1.00 82.69 376 ILE A N 1
ATOM 3205 C CA . ILE A 1 376 ? -3.238 14.799 13.459 1.00 82.69 376 ILE A CA 1
ATOM 3206 C C . ILE A 1 376 ? -2.454 14.188 14.627 1.00 82.69 376 ILE A C 1
ATOM 3208 O O . ILE A 1 376 ? -2.772 13.086 15.060 1.00 82.69 376 ILE A O 1
ATOM 3212 N N . VAL A 1 377 ? -1.532 14.954 15.227 1.00 86.31 377 VAL A N 1
ATOM 3213 C CA . VAL A 1 377 ? -0.797 14.566 16.448 1.00 86.31 377 VAL A CA 1
ATOM 3214 C C . VAL A 1 377 ? -1.734 14.124 17.573 1.00 86.31 377 VAL A C 1
ATOM 3216 O O . VAL A 1 377 ? -1.583 13.025 18.089 1.00 86.31 377 VAL A O 1
ATOM 3219 N N . HIS A 1 378 ? -2.754 14.924 17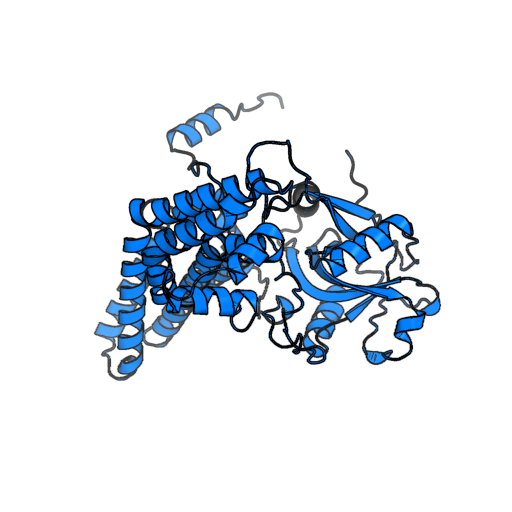.894 1.00 87.38 378 HIS A N 1
ATOM 3220 C CA . HIS A 1 378 ? -3.707 14.603 18.962 1.00 87.38 378 HIS A CA 1
ATOM 3221 C C . HIS A 1 378 ? -4.483 13.307 18.680 1.00 87.38 378 HIS A C 1
ATOM 3223 O O . HIS A 1 378 ? -4.782 12.545 19.597 1.00 87.38 378 HIS A O 1
ATOM 3229 N N . LYS A 1 379 ? -4.805 13.031 17.408 1.00 89.88 379 LYS A N 1
ATOM 3230 C CA . LYS A 1 379 ? -5.434 11.763 17.013 1.00 89.88 379 LYS A CA 1
ATOM 3231 C C . LYS A 1 379 ? -4.487 10.584 17.161 1.00 89.88 379 LYS A C 1
ATOM 3233 O O . LYS A 1 379 ? -4.909 9.549 17.666 1.00 89.88 379 LYS A O 1
ATOM 3238 N N . ILE A 1 380 ? -3.232 10.742 16.746 1.00 91.81 380 ILE A N 1
ATOM 3239 C CA . ILE A 1 380 ? -2.194 9.723 16.932 1.00 91.81 380 ILE A CA 1
ATOM 3240 C C . ILE A 1 380 ? -2.043 9.416 18.426 1.00 91.81 380 ILE A C 1
ATOM 3242 O O . ILE A 1 380 ? -2.116 8.254 18.813 1.00 91.81 380 ILE A O 1
ATOM 3246 N N . GLU A 1 381 ? -1.944 10.437 19.279 1.00 92.38 381 GLU A N 1
ATOM 3247 C CA . GLU A 1 381 ? -1.869 10.278 20.737 1.00 92.38 381 GLU A CA 1
ATOM 3248 C C . GLU A 1 381 ? -3.109 9.567 21.306 1.00 92.38 381 GLU A C 1
ATOM 3250 O O . GLU A 1 381 ? -2.982 8.634 22.101 1.00 92.38 381 GLU A O 1
ATOM 3255 N N . ALA A 1 382 ? -4.317 9.927 20.859 1.00 92.88 382 ALA A N 1
ATOM 3256 C CA . ALA A 1 382 ? -5.547 9.238 21.256 1.00 92.88 382 ALA A CA 1
ATOM 3257 C C . ALA A 1 382 ? -5.544 7.752 20.849 1.00 92.88 382 ALA A C 1
ATOM 3259 O O . ALA A 1 382 ? -5.904 6.890 21.652 1.00 92.88 382 ALA A O 1
ATOM 3260 N N . ILE A 1 383 ? -5.086 7.433 19.637 1.00 95.00 383 ILE A N 1
ATOM 3261 C CA . ILE A 1 383 ? -4.945 6.054 19.150 1.00 95.00 383 ILE A CA 1
ATOM 3262 C C . ILE A 1 383 ? -3.897 5.291 19.976 1.00 95.00 383 ILE A C 1
ATOM 3264 O O . ILE A 1 383 ? -4.135 4.147 20.364 1.00 95.00 383 ILE A O 1
ATOM 3268 N N . MET A 1 384 ? -2.779 5.926 20.338 1.00 94.44 384 MET A N 1
ATOM 3269 C CA . MET A 1 384 ? -1.776 5.339 21.236 1.00 94.44 384 MET A CA 1
ATOM 3270 C C . MET A 1 384 ? -2.353 5.042 22.622 1.00 94.44 384 MET A C 1
ATOM 3272 O O . MET A 1 384 ? -2.024 4.018 23.221 1.00 94.44 384 MET A O 1
ATOM 3276 N N . HIS A 1 385 ? -3.234 5.898 23.150 1.00 94.81 385 HIS A N 1
ATOM 3277 C CA . HIS A 1 385 ? -3.932 5.616 24.405 1.00 94.81 385 HIS A CA 1
ATOM 3278 C C . HIS A 1 385 ? -4.826 4.376 24.300 1.00 94.81 385 HIS A C 1
ATOM 3280 O O . HIS A 1 385 ? -4.835 3.572 25.235 1.00 94.81 385 HIS A O 1
ATOM 3286 N N . ILE A 1 386 ? -5.519 4.184 23.171 1.00 94.75 386 ILE A N 1
ATOM 3287 C CA . ILE A 1 386 ? -6.311 2.973 22.909 1.00 94.75 386 ILE A CA 1
ATOM 3288 C C . ILE A 1 386 ? -5.394 1.745 22.853 1.00 94.75 386 ILE A C 1
ATOM 3290 O O . ILE A 1 386 ? -5.656 0.777 23.565 1.00 94.75 386 ILE A O 1
ATOM 3294 N N . ASN A 1 387 ? -4.285 1.810 22.109 1.00 94.75 387 ASN A N 1
ATOM 3295 C CA . ASN A 1 387 ? -3.311 0.717 22.009 1.00 94.75 387 ASN A CA 1
ATOM 3296 C C . ASN A 1 387 ? -2.747 0.324 23.388 1.00 94.75 387 ASN A C 1
ATOM 3298 O O . ASN A 1 387 ? -2.765 -0.836 23.794 1.00 94.75 387 ASN A O 1
ATOM 3302 N N . ASN A 1 388 ? -2.324 1.315 24.176 1.00 93.56 388 ASN A N 1
ATOM 3303 C CA . ASN A 1 388 ? -1.816 1.099 25.530 1.00 93.56 388 ASN A CA 1
ATOM 3304 C C . ASN A 1 388 ? -2.873 0.510 26.472 1.00 93.56 388 ASN A C 1
ATOM 3306 O O . ASN A 1 388 ? -2.557 -0.343 27.305 1.00 93.56 388 ASN A O 1
ATOM 3310 N N . TRP A 1 389 ? -4.123 0.964 26.368 1.00 94.44 389 TRP A N 1
ATOM 3311 C CA . TRP A 1 389 ? -5.233 0.395 27.128 1.00 94.44 389 TRP A CA 1
ATOM 3312 C C . TRP A 1 389 ? -5.481 -1.065 26.737 1.00 94.44 389 TRP A C 1
ATOM 3314 O O . TRP A 1 389 ? -5.572 -1.918 27.620 1.00 94.44 389 TRP A O 1
ATOM 3324 N N . MET A 1 390 ? -5.512 -1.372 25.440 1.00 91.88 390 MET A N 1
ATOM 3325 C CA . MET A 1 390 ? -5.693 -2.733 24.940 1.00 91.88 390 MET A CA 1
ATOM 3326 C C . MET A 1 390 ? -4.581 -3.670 25.402 1.00 91.88 390 MET A C 1
ATOM 3328 O O . MET A 1 390 ? -4.885 -4.729 25.941 1.00 91.88 390 MET A O 1
ATOM 3332 N N . ASN A 1 391 ? -3.314 -3.262 25.297 1.00 90.75 391 ASN A N 1
ATOM 3333 C CA . ASN A 1 391 ? -2.177 -4.075 25.739 1.00 90.75 391 ASN A CA 1
ATOM 3334 C C . ASN A 1 391 ? -2.238 -4.395 27.242 1.00 90.75 391 ASN A C 1
ATOM 3336 O O . ASN A 1 391 ? -1.976 -5.527 27.650 1.00 90.75 391 ASN A O 1
ATOM 3340 N N . LYS A 1 392 ? -2.654 -3.434 28.079 1.00 89.25 392 LYS A N 1
ATOM 3341 C CA . LYS A 1 392 ? -2.873 -3.663 29.521 1.00 89.25 392 LYS A CA 1
ATOM 3342 C C . LYS A 1 392 ? -4.029 -4.624 29.799 1.00 89.25 392 LYS A C 1
ATOM 3344 O O . LYS A 1 392 ? -3.953 -5.416 30.741 1.00 89.25 392 LYS A O 1
ATOM 3349 N N . MET A 1 393 ? -5.105 -4.533 29.018 1.00 88.31 393 MET A N 1
ATOM 3350 C CA . MET A 1 393 ? -6.253 -5.433 29.143 1.00 88.31 393 MET A CA 1
ATOM 3351 C C . MET A 1 393 ? -5.890 -6.852 28.710 1.00 88.31 393 MET A C 1
ATOM 3353 O O . MET A 1 393 ? -6.242 -7.798 29.407 1.00 88.31 393 MET A O 1
ATOM 3357 N N . ASP A 1 394 ? -5.128 -7.000 27.628 1.00 88.12 394 ASP A N 1
ATOM 3358 C CA . ASP A 1 394 ? -4.713 -8.295 27.085 1.00 88.12 394 ASP A CA 1
ATOM 3359 C C . ASP A 1 394 ? -3.841 -9.079 28.077 1.00 88.12 394 ASP A C 1
ATOM 3361 O O . ASP A 1 394 ? -4.069 -10.263 28.310 1.00 88.12 394 ASP A O 1
ATOM 3365 N N . GLN A 1 395 ? -2.928 -8.394 28.776 1.00 88.81 395 GLN A N 1
ATOM 3366 C CA . GLN A 1 395 ? -2.109 -8.986 29.846 1.00 88.81 395 GLN A CA 1
ATOM 3367 C C . GLN A 1 395 ? -2.928 -9.551 31.017 1.00 88.81 395 GLN A C 1
ATOM 3369 O O . GLN A 1 395 ? -2.445 -10.408 31.757 1.00 88.81 395 GLN A O 1
ATOM 3374 N N . ASN A 1 396 ? -4.152 -9.062 31.218 1.00 87.81 396 ASN A N 1
ATOM 3375 C CA . ASN A 1 396 ? -4.998 -9.435 32.348 1.00 87.81 396 ASN A CA 1
ATOM 3376 C C . ASN A 1 396 ? -6.272 -10.169 31.926 1.00 87.81 396 ASN A C 1
ATOM 3378 O O . ASN A 1 396 ? -7.090 -10.475 32.790 1.00 87.81 396 ASN A O 1
ATOM 3382 N N . ILE A 1 397 ? -6.451 -10.466 30.637 1.00 86.56 397 ILE A N 1
ATOM 3383 C CA . ILE A 1 397 ? -7.760 -10.811 30.076 1.00 86.56 397 ILE A CA 1
ATOM 3384 C C . ILE A 1 397 ? -8.402 -12.050 30.701 1.00 86.56 397 ILE A C 1
ATOM 3386 O O . ILE A 1 397 ? -9.610 -12.074 30.915 1.00 86.56 397 ILE A O 1
ATOM 3390 N N . GLU A 1 398 ? -7.596 -13.043 31.073 1.00 85.44 398 GLU A N 1
ATOM 3391 C CA . GLU A 1 398 ? -8.066 -14.278 31.714 1.00 85.44 398 GLU A CA 1
ATOM 3392 C C . GLU A 1 398 ? -8.586 -14.055 33.142 1.00 85.44 398 GLU A C 1
ATOM 3394 O O . GLU A 1 398 ? -9.340 -14.870 33.666 1.00 85.44 398 GLU A O 1
ATOM 3399 N N . LYS A 1 399 ? -8.201 -12.943 33.778 1.00 86.81 399 LYS A N 1
ATOM 3400 C CA . LYS A 1 399 ? -8.599 -12.569 35.144 1.00 86.81 399 LYS A CA 1
ATOM 3401 C C . LYS A 1 399 ? -9.789 -11.605 35.163 1.00 86.81 399 LYS A C 1
ATOM 3403 O O . LYS A 1 399 ? -10.290 -11.270 36.235 1.00 86.81 399 LYS A O 1
ATOM 3408 N N . VAL A 1 400 ? -10.218 -11.116 33.998 1.00 87.31 400 VAL A N 1
ATOM 3409 C CA . VAL A 1 400 ? -11.302 -10.137 33.871 1.00 87.31 400 VAL A CA 1
ATOM 3410 C C . VAL A 1 400 ? -12.653 -10.850 33.938 1.00 87.31 400 VAL A C 1
ATOM 3412 O O . VAL A 1 400 ? -12.875 -11.857 33.273 1.00 87.31 400 VAL A O 1
ATOM 3415 N N . SER A 1 401 ? -13.588 -10.308 34.725 1.00 89.19 401 SER A N 1
ATOM 3416 C CA . SER A 1 401 ? -14.953 -10.845 34.792 1.00 89.19 401 SER A CA 1
ATOM 3417 C C . SER A 1 401 ? -15.657 -10.760 33.430 1.00 89.19 401 SER A C 1
ATOM 3419 O O . SER A 1 401 ? -15.452 -9.802 32.681 1.00 89.19 401 SER A O 1
ATOM 3421 N N . SER A 1 402 ? -16.559 -11.698 33.126 1.00 87.44 402 SER A N 1
ATOM 3422 C CA . SER A 1 402 ? -17.323 -11.685 31.866 1.00 87.44 402 SER A CA 1
ATOM 3423 C C . SER A 1 402 ? -18.105 -10.382 31.655 1.00 87.44 402 SER A C 1
ATOM 3425 O O . SER A 1 402 ? -18.219 -9.895 30.533 1.00 87.44 402 SER A O 1
ATOM 3427 N N . GLN A 1 403 ? -18.615 -9.765 32.726 1.00 89.44 403 GLN A N 1
ATOM 3428 C CA . GLN A 1 403 ? -19.326 -8.488 32.635 1.00 89.44 403 GLN A CA 1
ATOM 3429 C C . GLN A 1 403 ? -18.389 -7.339 32.243 1.00 89.44 403 GLN A C 1
ATOM 3431 O O . GLN A 1 403 ? -18.704 -6.561 31.342 1.00 89.44 403 GLN A O 1
ATOM 3436 N N . THR A 1 404 ? -17.216 -7.253 32.875 1.00 88.06 404 THR A N 1
ATOM 3437 C CA . THR A 1 404 ? -16.194 -6.260 32.519 1.00 88.06 404 THR A CA 1
ATOM 3438 C C . THR A 1 404 ? -15.718 -6.465 31.082 1.00 88.06 404 THR A C 1
ATOM 3440 O O . THR A 1 404 ? -15.641 -5.504 30.323 1.00 88.06 404 THR A O 1
ATOM 3443 N N . LEU A 1 405 ? -15.471 -7.713 30.680 1.00 90.62 405 LEU A N 1
ATOM 3444 C CA . LEU A 1 405 ? -15.013 -8.046 29.335 1.00 90.62 405 LEU A CA 1
ATOM 3445 C C . LEU A 1 405 ? -16.038 -7.658 28.263 1.00 90.62 405 LEU A C 1
ATOM 3447 O O . LEU A 1 405 ? -15.673 -7.079 27.241 1.00 90.62 405 LEU A O 1
ATOM 3451 N N . ASN A 1 406 ? -17.327 -7.895 28.514 1.00 89.88 406 ASN A N 1
ATOM 3452 C CA . ASN A 1 406 ? -18.393 -7.457 27.614 1.00 89.88 406 ASN A CA 1
ATOM 3453 C C . ASN A 1 406 ? -18.454 -5.931 27.482 1.00 89.88 406 ASN A C 1
ATOM 3455 O O . ASN A 1 406 ? -18.566 -5.426 26.364 1.00 89.88 406 ASN A O 1
ATOM 3459 N N . ASN A 1 407 ? -18.293 -5.186 28.578 1.00 90.31 407 ASN A N 1
ATOM 3460 C CA . ASN A 1 407 ? -18.222 -3.723 28.521 1.00 90.31 407 ASN A CA 1
ATOM 3461 C C . ASN A 1 407 ? -17.015 -3.239 27.703 1.00 90.31 407 ASN A C 1
ATOM 3463 O O . ASN A 1 407 ? -17.142 -2.318 26.895 1.00 90.31 407 ASN A O 1
ATOM 3467 N N . CYS A 1 408 ? -15.853 -3.875 27.866 1.00 90.69 408 CYS A N 1
ATOM 3468 C CA . CYS A 1 408 ? -14.651 -3.542 27.105 1.00 90.69 408 CYS A CA 1
ATOM 3469 C C . CYS A 1 408 ? -14.812 -3.858 25.614 1.00 90.69 408 CYS A C 1
ATOM 3471 O O . CYS A 1 408 ? -14.486 -3.013 24.784 1.00 90.69 408 CYS A O 1
ATOM 3473 N N . ASN A 1 409 ? -15.398 -5.010 25.275 1.00 93.25 409 ASN A N 1
ATOM 3474 C CA . ASN A 1 409 ? -15.736 -5.377 23.900 1.00 93.25 409 ASN A CA 1
ATOM 3475 C C . ASN A 1 409 ? -16.679 -4.352 23.251 1.00 93.25 409 ASN A C 1
ATOM 3477 O O . ASN A 1 409 ? -16.449 -3.942 22.113 1.00 93.25 409 ASN A O 1
ATOM 3481 N N . LEU A 1 410 ? -17.727 -3.917 23.960 1.00 92.44 410 LEU A N 1
ATOM 3482 C CA . LEU A 1 410 ? -18.656 -2.891 23.473 1.00 92.44 410 LEU A CA 1
ATOM 3483 C C . LEU A 1 410 ? -17.947 -1.554 23.249 1.00 92.44 410 LEU A C 1
ATOM 3485 O O . LEU A 1 410 ? -18.125 -0.930 22.202 1.00 92.44 410 LEU A O 1
ATOM 3489 N N . LYS A 1 411 ? -17.112 -1.130 24.204 1.00 94.31 411 LYS A N 1
ATOM 3490 C CA . LYS A 1 411 ? -16.390 0.140 24.102 1.00 94.31 411 LYS A CA 1
ATOM 3491 C C . LYS A 1 411 ? -15.381 0.133 22.956 1.00 94.31 411 LYS A C 1
ATOM 3493 O O . LYS A 1 411 ? -15.349 1.100 22.202 1.00 94.31 411 LYS A O 1
ATOM 3498 N N . LEU A 1 412 ? -14.610 -0.945 22.797 1.00 93.38 412 LEU A N 1
ATOM 3499 C CA . LEU A 1 412 ? -13.656 -1.085 21.698 1.00 93.38 412 LEU A CA 1
ATOM 3500 C C . LEU A 1 412 ? -14.379 -1.124 20.345 1.00 93.38 412 LEU A C 1
ATOM 3502 O O . LEU A 1 412 ? -14.034 -0.349 19.462 1.00 93.38 412 LEU A O 1
ATOM 3506 N N . SER A 1 413 ? -15.454 -1.913 20.218 1.00 93.25 413 SER A N 1
ATOM 3507 C CA . SER A 1 413 ? -16.273 -1.954 18.991 1.00 93.25 413 SER A CA 1
ATOM 3508 C C . SER A 1 413 ? -16.777 -0.561 18.593 1.00 93.25 413 SER A C 1
ATOM 3510 O O . SER A 1 413 ? -16.741 -0.189 17.421 1.00 93.25 413 SER A O 1
ATOM 3512 N N . HIS A 1 414 ? -17.232 0.223 19.574 1.00 93.75 414 HIS A N 1
ATOM 3513 C CA . HIS A 1 414 ? -17.710 1.582 19.348 1.00 93.75 414 HIS A CA 1
ATOM 3514 C C . HIS A 1 414 ? -16.589 2.539 18.921 1.00 93.75 414 HIS A C 1
ATOM 3516 O O . HIS A 1 414 ? -16.764 3.268 17.949 1.00 93.75 414 HIS A O 1
ATOM 3522 N N . LEU A 1 415 ? -15.434 2.513 19.598 1.00 94.38 415 LEU A N 1
ATOM 3523 C CA . LEU A 1 415 ? -14.277 3.339 19.230 1.00 94.38 415 LEU A CA 1
ATOM 3524 C C . LEU A 1 415 ? -13.815 3.047 17.802 1.00 94.38 415 LEU A C 1
ATOM 3526 O O . LEU A 1 415 ? -13.621 3.970 17.019 1.00 94.38 415 LEU A O 1
ATOM 3530 N N . MET A 1 416 ? -13.722 1.770 17.441 1.00 92.62 416 MET A N 1
ATOM 3531 C CA . MET A 1 416 ? -13.357 1.360 16.090 1.00 92.62 416 MET A CA 1
ATOM 3532 C C . MET A 1 416 ? -14.364 1.848 15.052 1.00 92.62 416 MET A C 1
ATOM 3534 O O . MET A 1 416 ? -13.966 2.399 14.035 1.00 92.62 416 MET A O 1
ATOM 3538 N N . SER A 1 417 ? -15.665 1.735 15.342 1.00 91.56 417 SER A N 1
ATOM 3539 C CA . SER A 1 417 ? -16.710 2.257 14.457 1.00 91.56 417 SER A CA 1
ATOM 3540 C C . SER A 1 417 ? -16.615 3.767 14.235 1.00 91.56 417 SER A C 1
ATOM 3542 O O . SER A 1 417 ? -17.000 4.228 13.166 1.00 91.56 417 SER A O 1
ATOM 3544 N N . ILE A 1 418 ? -16.153 4.534 15.227 1.00 92.62 418 ILE A N 1
ATOM 3545 C CA . ILE A 1 418 ? -15.909 5.975 15.080 1.00 92.62 418 ILE A CA 1
ATOM 3546 C C . ILE A 1 418 ? -14.675 6.204 14.199 1.00 92.62 418 ILE A C 1
ATOM 3548 O O . ILE A 1 418 ? -14.733 6.975 13.242 1.00 92.62 418 ILE A O 1
ATOM 3552 N N . MET A 1 419 ? -13.577 5.502 14.491 1.00 92.00 419 MET A N 1
ATOM 3553 C CA . MET A 1 419 ? -12.293 5.642 13.794 1.00 92.00 419 MET A CA 1
ATOM 3554 C C . MET A 1 419 ? -12.369 5.276 12.307 1.00 92.00 419 MET A C 1
ATOM 3556 O O . MET A 1 419 ? -11.682 5.893 11.499 1.00 92.00 419 MET A O 1
ATOM 3560 N N . THR A 1 420 ? -13.219 4.315 11.940 1.00 89.94 420 THR A N 1
ATOM 3561 C CA . THR A 1 420 ? -13.439 3.879 10.551 1.00 89.94 420 THR A CA 1
ATOM 3562 C C . THR A 1 420 ? -14.718 4.456 9.940 1.00 89.94 420 THR A C 1
ATOM 3564 O O . THR A 1 420 ? -15.232 3.919 8.963 1.00 89.94 420 THR A O 1
ATOM 3567 N N . SER A 1 421 ? -15.289 5.512 10.523 1.00 90.06 421 SER A N 1
ATOM 3568 C CA . SER A 1 421 ? -16.508 6.132 9.995 1.00 90.06 421 SER A CA 1
ATOM 3569 C C . SER A 1 421 ? -16.231 7.032 8.783 1.00 90.06 421 SER A C 1
ATOM 3571 O O . SER A 1 421 ? -15.093 7.414 8.503 1.00 90.06 421 SER A O 1
ATOM 3573 N N . ALA A 1 422 ? -17.302 7.448 8.101 1.00 87.62 422 ALA A N 1
ATOM 3574 C CA . ALA A 1 422 ? -17.274 8.486 7.066 1.00 87.62 422 ALA A CA 1
ATOM 3575 C C . ALA A 1 422 ? -17.171 9.925 7.637 1.00 87.62 422 ALA A C 1
ATOM 3577 O O . ALA A 1 422 ? -17.439 10.906 6.930 1.00 87.62 422 ALA A O 1
ATOM 3578 N N . SER A 1 423 ? -16.861 10.073 8.933 1.00 86.00 423 SER A N 1
ATOM 3579 C CA . SER A 1 423 ? -16.630 11.366 9.584 1.00 86.00 423 SER A CA 1
ATOM 3580 C C . SER A 1 423 ? -15.205 11.832 9.305 1.00 86.00 423 SER A C 1
ATOM 3582 O O . SER A 1 423 ? -14.241 11.218 9.762 1.00 86.00 423 SER A O 1
ATOM 3584 N N . TYR A 1 424 ? -15.076 12.945 8.582 1.00 81.81 424 TYR A N 1
ATOM 3585 C CA . TYR A 1 424 ? -13.791 13.592 8.314 1.00 81.81 424 TYR A CA 1
ATOM 3586 C C . TYR A 1 424 ? -13.088 14.024 9.612 1.00 81.81 424 TYR A C 1
ATOM 3588 O O . TYR A 1 424 ? -11.863 13.965 9.731 1.00 81.81 424 TYR A O 1
ATOM 3596 N N . GLU A 1 425 ? -13.865 14.442 10.617 1.00 83.81 425 GLU A N 1
ATOM 3597 C CA . GLU A 1 425 ? -13.299 14.835 11.900 1.00 83.81 425 GLU A CA 1
ATOM 3598 C C . GLU A 1 425 ? -12.726 13.640 12.647 1.00 83.81 425 GLU A C 1
ATOM 3600 O O . GLU A 1 425 ? -11.693 13.816 13.280 1.00 83.81 425 GLU A O 1
ATOM 3605 N N . ASP A 1 426 ? -13.331 12.451 12.571 1.00 86.75 426 ASP A N 1
ATOM 3606 C CA . ASP A 1 426 ? -12.956 11.286 13.379 1.00 86.75 426 ASP A CA 1
ATOM 3607 C C . ASP A 1 426 ? -11.937 10.372 12.698 1.00 86.75 426 ASP A C 1
ATOM 3609 O O . ASP A 1 426 ? -10.958 9.963 13.334 1.00 86.75 426 ASP A O 1
ATOM 3613 N N . ASN A 1 427 ? -12.113 10.110 11.407 1.00 91.44 427 ASN A N 1
ATOM 3614 C CA . ASN A 1 427 ? -11.272 9.207 10.640 1.00 91.44 427 ASN A CA 1
ATOM 3615 C C . ASN A 1 427 ? -9.989 9.921 10.185 1.00 91.44 427 ASN A C 1
ATOM 3617 O O . ASN A 1 427 ? -10.000 10.839 9.365 1.00 91.44 427 ASN A O 1
ATOM 3621 N N . ILE A 1 428 ? -8.855 9.497 10.751 1.00 92.00 428 ILE A N 1
ATOM 3622 C CA . ILE A 1 428 ? -7.547 10.133 10.536 1.00 92.00 428 ILE A CA 1
ATOM 3623 C C . ILE A 1 428 ? -7.082 10.066 9.075 1.00 92.00 428 ILE A C 1
ATOM 3625 O O . ILE A 1 428 ? -6.353 10.953 8.631 1.00 92.00 428 ILE A O 1
ATOM 3629 N N . PHE A 1 429 ? -7.517 9.052 8.322 1.00 92.44 429 PHE A N 1
ATOM 3630 C CA . PHE A 1 429 ? -7.053 8.825 6.958 1.00 92.44 429 PHE A CA 1
ATOM 3631 C C . PHE A 1 429 ? -7.467 9.943 6.007 1.00 92.44 429 PHE A C 1
ATOM 3633 O O . PHE A 1 429 ? -6.682 10.280 5.132 1.00 92.44 429 PHE A O 1
ATOM 3640 N N . PHE A 1 430 ? -8.624 10.587 6.201 1.00 89.06 430 PHE A N 1
ATOM 3641 C CA . PHE A 1 430 ? -9.012 11.713 5.344 1.00 89.06 430 PHE A CA 1
ATOM 3642 C C . PHE A 1 430 ? -8.012 12.865 5.417 1.00 89.06 430 PHE A C 1
ATOM 3644 O O . PHE A 1 430 ? -7.613 13.396 4.386 1.00 89.06 430 PHE A O 1
ATOM 3651 N N . LYS A 1 431 ? -7.534 13.191 6.622 1.00 86.31 431 LYS A N 1
ATOM 3652 C CA . LYS A 1 431 ? -6.507 14.223 6.805 1.00 86.31 431 LYS A CA 1
ATOM 3653 C C . LYS A 1 431 ? -5.188 13.822 6.153 1.00 86.31 431 LYS A C 1
ATOM 3655 O O . LYS A 1 431 ? -4.569 14.635 5.486 1.00 86.31 431 LYS A O 1
ATOM 3660 N N . LEU A 1 432 ? -4.773 12.563 6.303 1.00 87.62 432 LEU A N 1
ATOM 3661 C CA . LEU A 1 432 ? -3.551 12.063 5.659 1.00 87.62 432 LEU A CA 1
ATOM 3662 C C . LEU A 1 432 ? -3.650 12.099 4.127 1.00 87.62 432 LEU A C 1
ATOM 3664 O O . LEU A 1 432 ? -2.680 12.444 3.456 1.00 87.62 432 LEU A O 1
ATOM 3668 N N . ILE A 1 433 ? -4.822 11.785 3.573 1.00 85.62 433 ILE A N 1
ATOM 3669 C CA . ILE A 1 433 ? -5.076 11.840 2.131 1.00 85.62 433 ILE A CA 1
ATOM 3670 C C . ILE A 1 433 ? -5.032 13.281 1.621 1.00 85.62 433 ILE A C 1
ATOM 3672 O O . ILE A 1 433 ? -4.464 13.512 0.558 1.00 85.62 433 ILE A O 1
ATOM 3676 N N . GLU A 1 434 ? -5.574 14.252 2.357 1.00 80.38 434 GLU A N 1
ATOM 3677 C CA . GLU A 1 434 ? -5.484 15.668 1.974 1.00 80.38 434 GLU A CA 1
ATOM 3678 C C . GLU A 1 434 ? -4.039 16.156 1.879 1.00 80.38 434 GLU A C 1
ATOM 3680 O O . GLU A 1 434 ? -3.659 16.773 0.880 1.00 80.38 434 GLU A O 1
ATOM 3685 N N . GLU A 1 435 ? -3.212 15.807 2.869 1.00 79.12 435 GLU A N 1
ATOM 3686 C CA . GLU A 1 435 ? -1.776 16.103 2.848 1.00 79.12 435 GLU A CA 1
ATOM 3687 C C . GLU A 1 435 ? -1.095 15.456 1.633 1.00 79.12 435 GLU A C 1
ATOM 3689 O O . GLU A 1 435 ? -0.318 16.092 0.912 1.00 79.12 435 GLU A O 1
ATOM 3694 N N . LYS A 1 436 ? -1.435 14.192 1.352 1.00 78.19 436 LYS A N 1
ATOM 3695 C CA . LYS A 1 436 ? -0.889 13.425 0.226 1.00 78.19 436 LYS A CA 1
ATOM 3696 C C . LYS A 1 436 ? -1.290 14.012 -1.129 1.00 78.19 436 LYS A C 1
ATOM 3698 O O . LYS A 1 436 ? -0.448 14.174 -2.014 1.00 78.19 436 LYS A O 1
ATOM 3703 N N . ALA A 1 437 ? -2.569 14.335 -1.300 1.00 73.88 437 ALA A N 1
ATOM 3704 C CA . ALA A 1 437 ? -3.139 14.829 -2.548 1.00 73.88 437 ALA A CA 1
ATOM 3705 C C . ALA A 1 437 ? -2.841 16.318 -2.792 1.00 73.88 437 ALA A C 1
ATOM 3707 O O . ALA A 1 437 ? -2.961 16.774 -3.932 1.00 73.88 437 ALA A O 1
ATOM 3708 N N . ALA A 1 438 ? -2.451 17.070 -1.751 1.00 67.25 438 ALA A N 1
ATOM 3709 C CA . ALA A 1 438 ? -2.314 18.530 -1.774 1.00 67.25 438 ALA A CA 1
ATOM 3710 C C . ALA A 1 438 ? -3.563 19.229 -2.353 1.00 67.25 438 ALA A C 1
ATOM 3712 O O . ALA A 1 438 ? -3.479 20.240 -3.056 1.00 67.25 438 ALA A O 1
ATOM 3713 N N . ARG A 1 439 ? -4.727 18.629 -2.100 1.00 64.81 439 ARG A N 1
ATOM 3714 C CA . ARG A 1 439 ? -6.062 19.077 -2.495 1.00 64.81 439 ARG A CA 1
ATOM 3715 C C . ARG A 1 439 ? -6.988 18.786 -1.324 1.00 64.81 439 ARG A C 1
ATOM 3717 O O . ARG A 1 439 ? -6.821 17.760 -0.670 1.00 64.81 439 ARG A O 1
ATOM 3724 N N . GLY A 1 440 ? -7.958 19.669 -1.089 1.00 56.97 440 GLY A N 1
ATOM 3725 C CA . GLY A 1 440 ? -9.052 19.352 -0.175 1.00 56.97 440 GLY A CA 1
ATOM 3726 C C . GLY A 1 440 ? -9.762 18.100 -0.677 1.00 56.97 440 GLY A C 1
ATOM 3727 O O . GLY A 1 440 ? -10.031 17.984 -1.876 1.00 56.97 440 GLY A O 1
ATOM 3728 N N . VAL A 1 441 ? -10.018 17.151 0.215 1.00 57.12 441 VAL A N 1
ATOM 3729 C CA . VAL A 1 441 ? -10.779 15.956 -0.129 1.00 57.12 441 VAL A CA 1
ATOM 3730 C C . VAL A 1 441 ? -12.237 16.388 -0.113 1.00 57.12 441 VAL A C 1
ATOM 3732 O O . VAL A 1 441 ? -12.835 16.591 0.944 1.00 57.12 441 VAL A O 1
ATOM 3735 N N . SER A 1 442 ? -12.803 16.618 -1.298 1.00 49.06 442 SER A N 1
ATOM 3736 C CA . SER A 1 442 ? -14.212 16.971 -1.418 1.00 49.06 442 SER A CA 1
ATOM 3737 C C . SER A 1 442 ? -15.053 15.778 -0.992 1.00 49.06 442 SER A C 1
ATOM 3739 O O . SER A 1 442 ? -15.169 14.792 -1.715 1.00 49.06 442 SER A O 1
ATOM 3741 N N . LYS A 1 443 ? -15.678 15.878 0.180 1.00 56.25 443 LYS A N 1
ATOM 3742 C CA . LYS A 1 443 ? -16.877 15.093 0.444 1.00 56.25 443 LYS A CA 1
ATOM 3743 C C . LYS A 1 443 ? -17.983 15.701 -0.406 1.00 56.25 443 LYS A C 1
ATOM 3745 O O . LYS A 1 443 ? -18.174 16.915 -0.341 1.00 56.25 443 LYS A O 1
ATOM 3750 N N . LYS A 1 444 ? -18.718 14.886 -1.162 1.00 56.19 444 LYS A N 1
ATOM 3751 C CA . LYS A 1 444 ? -19.990 15.349 -1.720 1.00 56.19 444 LYS A CA 1
ATOM 3752 C C . LYS A 1 444 ? -20.860 15.762 -0.537 1.00 56.19 444 LYS A C 1
ATOM 3754 O O . LYS A 1 444 ? -21.223 14.936 0.303 1.00 56.19 444 LYS A O 1
ATOM 3759 N N . SER A 1 445 ? -21.083 17.063 -0.380 1.00 61.19 445 SER A N 1
ATOM 3760 C CA . SER A 1 445 ? -21.996 17.549 0.645 1.00 61.19 445 SER A CA 1
ATOM 3761 C C . SER A 1 445 ? -23.410 17.075 0.313 1.00 61.19 445 SER A C 1
ATOM 3763 O O . SER A 1 445 ? -23.694 16.691 -0.821 1.00 61.19 445 SER A O 1
ATOM 3765 N N . PHE A 1 446 ? -24.325 17.128 1.281 1.00 66.19 446 PHE A N 1
ATOM 3766 C CA . PHE A 1 446 ? -25.742 16.898 0.986 1.00 66.19 446 PHE A CA 1
ATOM 3767 C C . PHE A 1 446 ? -26.216 17.784 -0.180 1.00 66.19 446 PHE A C 1
ATOM 3769 O O . PHE A 1 446 ? -26.949 17.329 -1.048 1.00 66.19 446 PHE A O 1
ATOM 3776 N N . GLU A 1 447 ? -25.734 19.026 -0.244 1.00 72.50 447 GLU A N 1
ATOM 3777 C CA . GLU A 1 447 ? -26.037 19.953 -1.333 1.00 72.50 447 GLU A CA 1
ATOM 3778 C C . GLU A 1 447 ? -25.416 19.519 -2.668 1.00 72.50 447 GLU A C 1
ATOM 3780 O O . GLU A 1 447 ? -26.040 19.710 -3.708 1.00 72.50 447 GLU A O 1
ATOM 3785 N N . ASP A 1 448 ? -24.228 18.911 -2.667 1.00 66.56 448 ASP A N 1
ATOM 3786 C CA . ASP A 1 448 ? -23.590 18.389 -3.883 1.00 66.56 448 ASP A CA 1
ATOM 3787 C C . ASP A 1 448 ? -24.255 17.102 -4.372 1.00 66.56 448 ASP A C 1
ATOM 3789 O O . ASP A 1 448 ? -24.422 16.929 -5.577 1.00 66.56 448 ASP A O 1
ATOM 3793 N N . GLU A 1 449 ? -24.696 16.230 -3.464 1.00 72.50 449 GLU A N 1
ATOM 3794 C CA . GLU A 1 449 ? -25.525 15.068 -3.803 1.00 72.50 449 GLU A CA 1
ATOM 3795 C C . GLU A 1 449 ? -26.872 15.513 -4.381 1.00 72.50 449 GLU A C 1
ATOM 3797 O O . GLU A 1 449 ? -27.299 15.002 -5.413 1.00 72.50 449 GLU A O 1
ATOM 3802 N N . VAL A 1 450 ? -27.510 16.532 -3.794 1.00 73.81 450 VAL A N 1
ATOM 3803 C CA . VAL A 1 450 ? -28.744 17.122 -4.337 1.00 73.81 450 VAL A CA 1
ATOM 3804 C C . VAL A 1 450 ? -28.496 17.756 -5.708 1.00 73.81 450 VAL A C 1
ATOM 3806 O O . VAL A 1 450 ? -29.285 17.537 -6.620 1.00 73.81 450 VAL A O 1
ATOM 3809 N N . LYS A 1 451 ? -27.398 18.495 -5.911 1.00 73.56 451 LYS A N 1
ATOM 3810 C CA . LYS A 1 451 ? -27.039 19.037 -7.236 1.00 73.56 451 LYS A CA 1
ATOM 3811 C C . LYS A 1 451 ? -26.767 17.936 -8.255 1.00 73.56 451 LYS A C 1
ATOM 3813 O O . LYS A 1 451 ? -27.196 18.062 -9.395 1.00 73.56 451 LYS A O 1
ATOM 3818 N N . THR A 1 452 ? -26.083 16.869 -7.845 1.00 73.19 452 THR A N 1
ATOM 3819 C CA . THR A 1 452 ? -25.812 15.709 -8.702 1.00 73.19 452 THR A CA 1
ATOM 3820 C C . THR A 1 452 ? -27.125 15.044 -9.096 1.00 73.19 452 THR A C 1
ATOM 3822 O O . THR A 1 452 ? -27.358 14.830 -10.279 1.00 73.19 452 THR A O 1
ATOM 3825 N N . LEU A 1 453 ? -28.030 14.822 -8.138 1.00 75.50 453 LEU A N 1
ATOM 3826 C CA . LEU A 1 453 ? -29.375 14.304 -8.388 1.00 75.50 453 LEU A CA 1
ATOM 3827 C C . LEU A 1 453 ? -30.153 15.183 -9.377 1.00 75.50 453 LEU A C 1
ATOM 3829 O O . LEU A 1 453 ? -30.770 14.660 -10.294 1.00 75.50 453 LEU A O 1
ATOM 3833 N N . LEU A 1 454 ? -30.088 16.508 -9.221 1.00 75.06 454 LEU A N 1
ATOM 3834 C CA . LEU A 1 454 ? -30.734 17.471 -10.120 1.00 75.06 454 LEU A CA 1
ATOM 3835 C C . LEU A 1 454 ? -30.075 17.558 -11.508 1.00 75.06 454 LEU A C 1
ATOM 3837 O O . LEU A 1 454 ? -30.685 18.100 -12.420 1.00 75.06 454 LEU A O 1
ATOM 3841 N N . SER A 1 455 ? -28.841 17.068 -11.657 1.00 67.62 455 SER A N 1
ATOM 3842 C CA . SER A 1 455 ? -28.117 16.991 -12.935 1.00 67.62 455 SER A CA 1
ATOM 3843 C C . SER A 1 455 ? -28.279 15.652 -13.653 1.00 67.62 455 SER A C 1
ATOM 3845 O O . SER A 1 455 ? -27.848 15.514 -14.796 1.00 67.62 455 SER A O 1
ATOM 3847 N N . ILE A 1 456 ? -28.880 14.660 -12.990 1.00 72.50 456 ILE A N 1
ATOM 3848 C CA . ILE A 1 456 ? -29.322 13.429 -13.638 1.00 72.50 456 ILE A CA 1
ATOM 3849 C C . ILE A 1 456 ? -30.630 13.789 -14.343 1.00 72.50 456 ILE A C 1
ATOM 3851 O O . ILE A 1 456 ? -31.719 13.600 -13.803 1.00 72.50 456 ILE A O 1
ATOM 3855 N N . ASP A 1 457 ? -30.510 14.378 -15.533 1.00 55.34 457 ASP A N 1
ATOM 3856 C CA . ASP A 1 457 ? -31.641 14.501 -16.442 1.00 55.34 457 ASP A CA 1
ATOM 3857 C C . ASP A 1 457 ? -32.135 13.080 -16.735 1.00 55.34 457 ASP A C 1
ATOM 3859 O O . ASP A 1 457 ? -31.395 12.222 -17.225 1.00 55.34 457 ASP A O 1
ATOM 3863 N N . PHE A 1 458 ? -33.393 12.806 -16.395 1.00 56.47 458 PHE A N 1
ATOM 3864 C CA . PHE A 1 458 ? -34.071 11.660 -16.970 1.00 56.47 458 PHE A CA 1
ATOM 3865 C C . PHE A 1 458 ? -34.250 11.987 -18.450 1.00 56.47 458 PHE A C 1
ATOM 3867 O O . PHE A 1 458 ? -35.073 12.834 -18.794 1.00 56.47 458 PHE A O 1
ATOM 3874 N N . ASP A 1 459 ? -33.472 11.338 -19.318 1.00 45.50 459 ASP A N 1
ATOM 3875 C CA . ASP A 1 459 ? -33.784 11.275 -20.743 1.00 45.50 459 ASP A CA 1
ATOM 3876 C C . ASP A 1 459 ? -35.158 10.596 -20.884 1.00 45.50 459 ASP A C 1
ATOM 3878 O O . ASP A 1 459 ? -35.281 9.379 -21.029 1.00 45.50 459 ASP A O 1
ATOM 3882 N N . GLU A 1 460 ? -36.224 11.392 -20.826 1.00 46.31 460 GLU A N 1
ATOM 3883 C CA . GLU A 1 460 ? -37.553 11.029 -21.307 1.00 46.31 460 GLU A CA 1
ATOM 3884 C C . GLU A 1 460 ? -37.522 11.016 -22.844 1.00 46.31 460 GLU A C 1
ATOM 3886 O O . GLU A 1 460 ? -38.136 11.834 -23.524 1.00 46.31 460 GLU A O 1
ATOM 3891 N N . SER A 1 461 ? -36.751 10.094 -23.417 1.00 45.28 461 SER A N 1
ATOM 3892 C CA . SER A 1 461 ? -36.893 9.693 -24.817 1.00 45.28 461 SER A CA 1
ATOM 3893 C C . SER A 1 461 ? -36.525 8.219 -24.992 1.00 45.28 461 SER A C 1
ATOM 3895 O O . SER A 1 461 ? -35.521 7.859 -25.603 1.00 45.28 461 SER A O 1
ATOM 3897 N N . ALA A 1 462 ? -37.376 7.364 -24.419 1.00 40.75 462 ALA A N 1
ATOM 3898 C CA . ALA A 1 462 ? -37.564 5.988 -24.872 1.00 40.75 462 ALA A CA 1
ATOM 3899 C C . ALA A 1 462 ? -38.715 5.930 -25.882 1.00 40.75 462 ALA A C 1
ATOM 3901 O O . ALA A 1 462 ? -39.754 6.583 -25.616 1.00 40.75 462 ALA A O 1
#